Protein AF-0000000087587662 (afdb_homodimer)

Secondary structure (DSSP, 8-state):
-------------GGGS-----------------------------SS-EEEEEEESS-TTTHHHHHHHHHHHT-SEEEEEE--TT-TTHHHHHHTTT-TTGGGEEEEE----STTHHHHHHHHHHHHHGGG-SEEEE--TTEEEEE--TT-SSHHHHHHHHTTTT-SEEEEEEEEB--TT--S--SS-HHHH--EE-SS-EEEEEEEEEGGGEEEESSSS-EEE-TT--EE-SSSTTPBP--SSTTS-B-TT---SSEEEEE---SSHHHHHIIIIII--TT---SS--TT-----SS--TT------SEE--HHHHHHHHHSGGGGGGGG-----S-----------/--------------TT------------------------------SS-EEEEEEESS-TTTHHHHHHHHHHHT-SEEEEEE--TT-TTHHHHHHTTT-TTGGGEEEEE----STTHHHHHHHHHHHHHGGG-SEEEE--TTEEEEE--TT-SSHHHHHHHHTTTT-SEEEEEEEEB--TT--S--SS-HHHH--EE-SS-EEEEEEEEEGGGEEEESSSS-EEE-TT--EE-SSSTTPBP--SSTTS-B-TT---SSEEEEE---SSHHHHHIIIIII--TT---SS--TT-----SS--TT------SEE--HHHHHHHHHSGGGGGGGG-----S-----------

Structure (mmCIF, N/CA/C/O backbone):
data_AF-0000000087587662-model_v1
#
loop_
_entity.id
_entity.type
_entity.pdbx_description
1 polymer 'Glycosyltransferase family 92 protein'
#
loop_
_atom_site.group_PDB
_atom_site.id
_atom_site.type_symbol
_atom_site.label_atom_id
_atom_site.label_alt_id
_atom_site.label_comp_id
_atom_site.label_asym_id
_atom_site.label_entity_id
_atom_site.label_seq_id
_atom_site.pdbx_PDB_ins_code
_atom_site.Cartn_x
_atom_site.Cartn_y
_atom_site.Cartn_z
_atom_site.occupancy
_atom_site.B_iso_or_equiv
_atom_site.auth_seq_id
_atom_site.auth_comp_id
_atom_site.auth_asym_id
_atom_site.auth_atom_id
_atom_site.pdbx_PDB_model_num
ATOM 1 N N . MET A 1 1 ? 67.25 -10.852 11.391 1 21.59 1 MET A N 1
ATOM 2 C CA . MET A 1 1 ? 67.75 -9.516 11.086 1 21.59 1 MET A CA 1
ATOM 3 C C . MET A 1 1 ? 67.312 -9.07 9.695 1 21.59 1 MET A C 1
ATOM 5 O O . MET A 1 1 ? 67.938 -8.195 9.094 1 21.59 1 MET A O 1
ATOM 9 N N . THR A 1 2 ? 66.25 -9.805 9.062 1 22.53 2 THR A N 1
ATOM 10 C CA . THR A 1 2 ? 65.875 -9.875 7.656 1 22.53 2 THR A CA 1
ATOM 11 C C . THR A 1 2 ? 65.312 -8.547 7.184 1 22.53 2 THR A C 1
ATOM 13 O O . THR A 1 2 ? 64.375 -8.016 7.789 1 22.53 2 THR A O 1
ATOM 16 N N . THR A 1 3 ? 66 -7.754 6.371 1 22.14 3 THR A N 1
ATOM 17 C CA . THR A 1 3 ? 66.125 -6.379 5.898 1 22.14 3 THR A CA 1
ATOM 18 C C . THR A 1 3 ? 65 -6.062 4.898 1 22.14 3 THR A C 1
ATOM 20 O O . THR A 1 3 ? 65.062 -6.48 3.742 1 22.14 3 THR A O 1
ATOM 23 N N . TRP A 1 4 ? 63.656 -6.285 5.188 1 23.8 4 TRP A N 1
ATOM 24 C CA . TRP A 1 4 ? 62.562 -6.242 4.238 1 23.8 4 TRP A CA 1
ATOM 25 C C . TRP A 1 4 ? 62.406 -4.848 3.639 1 23.8 4 TRP A C 1
ATOM 27 O O . TRP A 1 4 ? 62.25 -3.863 4.367 1 23.8 4 TRP A O 1
ATOM 37 N N . THR A 1 5 ? 62.938 -4.594 2.408 1 21.62 5 THR A N 1
ATOM 38 C CA . THR A 1 5 ? 63.25 -3.445 1.558 1 21.62 5 THR A CA 1
ATOM 39 C C . THR A 1 5 ? 61.938 -2.768 1.11 1 21.62 5 THR A C 1
ATOM 41 O O . THR A 1 5 ? 61.062 -3.418 0.554 1 21.62 5 THR A O 1
ATOM 44 N N . SER A 1 6 ? 61.438 -1.611 1.71 1 21.14 6 SER A N 1
ATOM 45 C CA . SER A 1 6 ? 60.281 -0.729 1.766 1 21.14 6 SER A CA 1
ATOM 46 C C . SER A 1 6 ? 60.156 0.088 0.485 1 21.14 6 SER A C 1
ATOM 48 O O . SER A 1 6 ? 60.562 1.248 0.437 1 21.14 6 SER A O 1
ATOM 50 N N . ASN A 1 7 ? 60.188 -0.541 -0.81 1 20.31 7 ASN A N 1
ATOM 51 C CA . ASN A 1 7 ? 60.344 0.239 -2.029 1 20.31 7 ASN A CA 1
ATOM 52 C C . ASN A 1 7 ? 59.156 1.132 -2.307 1 20.31 7 ASN A C 1
ATOM 54 O O . ASN A 1 7 ? 58.031 0.637 -2.498 1 20.31 7 ASN A O 1
ATOM 58 N N . THR A 1 8 ? 59.094 2.441 -1.949 1 21.8 8 THR A N 1
ATOM 59 C CA . THR A 1 8 ? 58.156 3.547 -1.865 1 21.8 8 THR A CA 1
ATOM 60 C C . THR A 1 8 ? 57.812 4.074 -3.256 1 21.8 8 THR A C 1
ATOM 62 O O . THR A 1 8 ? 58.594 4.824 -3.85 1 21.8 8 THR A O 1
ATOM 65 N N . GLN A 1 9 ? 57.406 3.148 -4.25 1 19.86 9 GLN A N 1
ATOM 66 C CA . GLN A 1 9 ? 57.375 3.609 -5.637 1 19.86 9 GLN A CA 1
ATOM 67 C C . GLN A 1 9 ? 56.375 4.766 -5.797 1 19.86 9 GLN A C 1
ATOM 69 O O . GLN A 1 9 ? 55.344 4.812 -5.125 1 19.86 9 GLN A O 1
ATOM 74 N N . GLN A 1 10 ? 56.781 5.891 -6.547 1 21.08 10 GLN A N 1
ATOM 75 C CA . GLN A 1 10 ? 56.438 7.273 -6.871 1 21.08 10 GLN A CA 1
ATOM 76 C C . GLN A 1 10 ? 55.156 7.355 -7.684 1 21.08 10 GLN A C 1
ATOM 78 O O . GLN A 1 10 ? 55 6.645 -8.672 1 21.08 10 GLN A O 1
ATOM 83 N N . PRO A 1 11 ? 54 7.934 -7.172 1 21.11 11 PRO A N 1
ATOM 84 C CA . PRO A 1 11 ? 52.594 7.957 -7.617 1 21.11 11 PRO A CA 1
ATOM 85 C C . PRO A 1 11 ? 52.375 8.852 -8.836 1 21.11 11 PRO A C 1
ATOM 87 O O . PRO A 1 11 ? 52.594 10.07 -8.75 1 21.11 11 PRO A O 1
ATOM 90 N N . THR A 1 12 ? 52.844 8.422 -10.062 1 18.77 12 THR A N 1
ATOM 91 C CA . THR A 1 12 ? 52.875 9.328 -11.203 1 18.77 12 THR A CA 1
ATOM 92 C C . THR A 1 12 ? 51.5 9.898 -11.492 1 18.77 12 THR A C 1
ATOM 94 O O . THR A 1 12 ? 50.5 9.273 -11.18 1 18.77 12 THR A O 1
ATOM 97 N N . GLU A 1 13 ? 51.406 11.211 -11.977 1 19.8 13 GLU A N 1
ATOM 98 C CA . GLU A 1 13 ? 50.594 12.414 -12.18 1 19.8 13 GLU A CA 1
ATOM 99 C C . GLU A 1 13 ? 49.594 12.219 -13.305 1 19.8 13 GLU A C 1
ATOM 101 O O . GLU A 1 13 ? 48.812 13.133 -13.633 1 19.8 13 GLU A O 1
ATOM 106 N N . ALA A 1 14 ? 49.719 11.094 -14.117 1 18.23 14 ALA A N 1
ATOM 107 C CA . ALA A 1 14 ? 49.375 11.32 -15.523 1 18.23 14 ALA A CA 1
ATOM 108 C C . ALA A 1 14 ? 47.906 11.648 -15.695 1 18.23 14 ALA A C 1
ATOM 110 O O . ALA A 1 14 ? 47.531 12.523 -16.484 1 18.23 14 ALA A O 1
ATOM 111 N N . ALA A 1 15 ? 46.938 10.828 -15.25 1 18.95 15 ALA A N 1
ATOM 112 C CA . ALA A 1 15 ? 45.969 10.367 -16.234 1 18.95 15 ALA A CA 1
ATOM 113 C C . ALA A 1 15 ? 44.844 11.367 -16.391 1 18.95 15 ALA A C 1
ATOM 115 O O . ALA A 1 15 ? 43.656 10.977 -16.484 1 18.95 15 ALA A O 1
ATOM 116 N N . GLN A 1 16 ? 45 12.609 -15.953 1 17.94 16 GLN A N 1
ATOM 117 C CA . GLN A 1 16 ? 43.719 13.258 -15.656 1 17.94 16 GLN A CA 1
ATOM 118 C C . GLN A 1 16 ? 42.938 13.539 -16.938 1 17.94 16 GLN A C 1
ATOM 120 O O . GLN A 1 16 ? 41.719 13.781 -16.891 1 17.94 16 GLN A O 1
ATOM 125 N N . ASN A 1 17 ? 43.656 13.758 -18.062 1 17.75 17 ASN A N 1
ATOM 126 C CA . ASN A 1 17 ? 43.156 14.883 -18.859 1 17.75 17 ASN A CA 1
ATOM 127 C C . ASN A 1 17 ? 41.844 14.547 -19.562 1 17.75 17 ASN A C 1
ATOM 129 O O . ASN A 1 17 ? 40.906 15.336 -19.531 1 17.75 17 ASN A O 1
ATOM 133 N N . SER A 1 18 ? 41.844 13.734 -20.672 1 18.28 18 SER A N 1
ATOM 134 C CA . SER A 1 18 ? 41.438 14.133 -22 1 18.28 18 SER A CA 1
ATOM 135 C C . SER A 1 18 ? 39.938 13.906 -22.188 1 18.28 18 SER A C 1
ATOM 137 O O . SER A 1 18 ? 39.375 14.211 -23.25 1 18.28 18 SER A O 1
ATOM 139 N N . ILE A 1 19 ? 39.156 13.195 -21.359 1 17.91 19 ILE A N 1
ATOM 140 C CA . ILE A 1 19 ? 38.156 12.398 -22.062 1 17.91 19 ILE A CA 1
ATOM 141 C C . ILE A 1 19 ? 37 13.289 -22.469 1 17.91 19 ILE A C 1
ATOM 143 O O . ILE A 1 19 ? 35.844 13.031 -22.094 1 17.91 19 ILE A O 1
ATOM 147 N N . ALA A 1 20 ? 37.125 14.711 -22.625 1 19.7 20 ALA A N 1
ATOM 148 C CA . ALA A 1 20 ? 35.906 15.484 -22.828 1 19.7 20 ALA A CA 1
ATOM 149 C C . ALA A 1 20 ? 35.281 15.172 -24.188 1 19.7 20 ALA A C 1
ATOM 151 O O . ALA A 1 20 ? 34.844 16.078 -24.891 1 19.7 20 ALA A O 1
ATOM 152 N N . ALA A 1 21 ? 35.75 14.125 -24.953 1 17.97 21 ALA A N 1
ATOM 153 C CA . ALA A 1 21 ? 35.406 14.188 -26.375 1 17.97 21 ALA A CA 1
ATOM 154 C C . ALA A 1 21 ? 33.906 14.359 -26.578 1 17.97 21 ALA A C 1
ATOM 156 O O . ALA A 1 21 ? 33.125 14.031 -25.688 1 17.97 21 ALA A O 1
ATOM 157 N N . THR A 1 22 ? 33.406 14.547 -27.922 1 19.77 22 THR A N 1
ATOM 158 C CA . THR A 1 22 ? 32.5 15.133 -28.906 1 19.77 22 THR A CA 1
ATOM 159 C C . THR A 1 22 ? 31.188 14.352 -28.969 1 19.77 22 THR A C 1
ATOM 161 O O . THR A 1 22 ? 30.344 14.633 -29.812 1 19.77 22 THR A O 1
ATOM 164 N N . ILE A 1 23 ? 30.797 13.531 -28 1 18.62 23 ILE A N 1
ATOM 165 C CA . ILE A 1 23 ? 29.828 12.562 -28.516 1 18.62 23 ILE A CA 1
ATOM 166 C C . ILE A 1 23 ? 28.578 13.297 -29 1 18.62 23 ILE A C 1
ATOM 168 O O . ILE A 1 23 ? 27.812 13.844 -28.203 1 18.62 23 ILE A O 1
ATOM 172 N N . ARG A 1 24 ? 28.688 14.102 -30.125 1 20.11 24 ARG A N 1
ATOM 173 C CA . ARG A 1 24 ? 27.578 14.727 -30.828 1 20.11 24 ARG A CA 1
ATOM 174 C C . ARG A 1 24 ? 26.516 13.695 -31.219 1 20.11 24 ARG A C 1
ATOM 176 O O . ARG A 1 24 ? 26.625 13.062 -32.25 1 20.11 24 ARG A O 1
ATOM 183 N N . GLY A 1 25 ? 26.266 12.664 -30.469 1 19.34 25 GLY A N 1
ATOM 184 C CA . GLY A 1 25 ? 25.469 11.625 -31.094 1 19.34 25 GLY A CA 1
ATOM 185 C C . GLY A 1 25 ? 24.156 12.141 -31.656 1 19.34 25 GLY A C 1
ATOM 186 O O . GLY A 1 25 ? 23.578 13.102 -31.125 1 19.34 25 GLY A O 1
ATOM 187 N N . GLY A 1 26 ? 23.984 12.109 -33 1 21.14 26 GLY A N 1
ATOM 188 C CA . GLY A 1 26 ? 22.875 12.359 -33.906 1 21.14 26 GLY A CA 1
ATOM 189 C C . GLY A 1 26 ? 21.547 11.852 -33.375 1 21.14 26 GLY A C 1
ATOM 190 O O . GLY A 1 26 ? 21.469 10.75 -32.844 1 21.14 26 GLY A O 1
ATOM 191 N N . ARG A 1 27 ? 20.688 12.742 -32.875 1 22.56 27 ARG A N 1
ATOM 192 C CA . ARG A 1 27 ? 19.312 12.562 -32.406 1 22.56 27 ARG A CA 1
ATOM 193 C C . ARG A 1 27 ? 18.484 11.789 -33.438 1 22.56 27 ARG A C 1
ATOM 195 O O . ARG A 1 27 ? 17.969 12.367 -34.406 1 22.56 27 ARG A O 1
ATOM 202 N N . ASP A 1 28 ? 19.062 10.703 -34 1 19.92 28 ASP A N 1
ATOM 203 C CA . ASP A 1 28 ? 18.125 10.102 -34.938 1 19.92 28 ASP A CA 1
ATOM 204 C C . ASP A 1 28 ? 16.734 9.969 -34.312 1 19.92 28 ASP A C 1
ATOM 206 O O . ASP A 1 28 ? 16.609 9.602 -33.156 1 19.92 28 ASP A O 1
ATOM 210 N N . ALA A 1 29 ? 15.797 10.727 -34.875 1 22.33 29 ALA A N 1
ATOM 211 C CA . ALA A 1 29 ? 14.344 10.727 -34.688 1 22.33 29 ALA A CA 1
ATOM 212 C C . ALA A 1 29 ? 13.805 9.305 -34.594 1 22.33 29 ALA A C 1
ATOM 214 O O . ALA A 1 29 ? 13.766 8.57 -35.594 1 22.33 29 ALA A O 1
ATOM 215 N N . HIS A 1 30 ? 14.234 8.578 -33.531 1 21 30 HIS A N 1
ATOM 216 C CA . HIS A 1 30 ? 13.633 7.254 -33.438 1 21 30 HIS A CA 1
ATOM 217 C C . HIS A 1 30 ? 12.125 7.312 -33.656 1 21 30 HIS A C 1
ATOM 219 O O . HIS A 1 30 ? 11.43 8.102 -33 1 21 30 HIS A O 1
ATOM 225 N N . GLN A 1 31 ? 11.773 7.121 -34.875 1 22.66 31 GLN A N 1
ATOM 226 C CA . GLN A 1 31 ? 10.391 6.875 -35.281 1 22.66 31 GLN A CA 1
ATOM 227 C C . GLN A 1 31 ? 9.672 6.023 -34.219 1 22.66 31 GLN A C 1
ATOM 229 O O . GLN A 1 31 ? 10.086 4.902 -33.938 1 22.66 31 GLN A O 1
ATOM 234 N N . ARG A 1 32 ? 9.133 6.738 -33.25 1 24.58 32 ARG A N 1
ATOM 235 C CA . ARG A 1 32 ? 8.219 6.098 -32.312 1 24.58 32 ARG A CA 1
ATOM 236 C C . ARG A 1 32 ? 7.301 5.109 -33.031 1 24.58 32 ARG A C 1
ATOM 238 O O . ARG A 1 32 ? 6.445 5.508 -33.812 1 24.58 32 ARG A O 1
ATOM 245 N N . HIS A 1 33 ? 7.906 3.986 -33.469 1 22.7 33 HIS A N 1
ATOM 246 C CA . HIS A 1 33 ? 6.938 2.98 -33.906 1 22.7 33 HIS A CA 1
ATOM 247 C C . HIS A 1 33 ? 5.797 2.861 -32.875 1 22.7 33 HIS A C 1
ATOM 249 O O . HIS A 1 33 ? 6.035 2.67 -31.688 1 22.7 33 HIS A O 1
ATOM 255 N N . GLN A 1 34 ? 4.805 3.674 -33.125 1 26 34 GLN A N 1
ATOM 256 C CA . GLN A 1 34 ? 3.551 3.498 -32.406 1 26 34 GLN A CA 1
ATOM 257 C C . GLN A 1 34 ? 3.17 2.023 -32.312 1 26 34 GLN A C 1
ATOM 259 O O . GLN A 1 34 ? 3.027 1.347 -33.312 1 26 34 GLN A O 1
ATOM 264 N N . PRO A 1 35 ? 3.715 1.376 -31.297 1 26.75 35 PRO A N 1
ATOM 265 C CA . PRO A 1 35 ? 3.213 0.002 -31.375 1 26.75 35 PRO A CA 1
ATOM 266 C C . PRO A 1 35 ? 1.717 -0.065 -31.672 1 26.75 35 PRO A C 1
ATOM 268 O O . PRO A 1 35 ? 0.973 0.858 -31.344 1 26.75 35 PRO A O 1
ATOM 271 N N . SER A 1 36 ? 1.375 -0.616 -32.812 1 27.59 36 SER A N 1
ATOM 272 C CA . SER A 1 36 ? 0.017 -0.974 -33.219 1 27.59 36 SER A CA 1
ATOM 273 C C . SER A 1 36 ? -0.799 -1.451 -32.031 1 27.59 36 SER A C 1
ATOM 275 O O . SER A 1 36 ? -0.272 -2.121 -31.141 1 27.59 36 SER A O 1
ATOM 277 N N . SER A 1 37 ? -1.755 -0.64 -31.641 1 29.27 37 SER A N 1
ATOM 278 C CA . SER A 1 37 ? -2.809 -1.096 -30.75 1 29.27 37 SER A CA 1
ATOM 279 C C . SER A 1 37 ? -3.148 -2.562 -31 1 29.27 37 SER A C 1
ATOM 281 O O . SER A 1 37 ? -3.822 -2.895 -31.969 1 29.27 37 SER A O 1
ATOM 283 N N . ALA A 1 38 ? -2.227 -3.463 -30.891 1 30.72 38 ALA A N 1
ATOM 284 C CA . ALA A 1 38 ? -2.625 -4.863 -31.031 1 30.72 38 ALA A CA 1
ATOM 285 C C . ALA A 1 38 ? -3.969 -5.117 -30.344 1 30.72 38 ALA A C 1
ATOM 287 O O . ALA A 1 38 ? -4.129 -4.844 -29.156 1 30.72 38 ALA A O 1
ATOM 288 N N . SER A 1 39 ? -5.047 -4.883 -31.031 1 31.66 39 SER A N 1
ATOM 289 C CA . SER A 1 39 ? -6.359 -5.383 -30.641 1 31.66 39 SER A CA 1
ATOM 290 C C . SER A 1 39 ? -6.234 -6.602 -29.734 1 31.66 39 SER A C 1
ATOM 292 O O . SER A 1 39 ? -5.406 -7.48 -29.969 1 31.66 39 SER A O 1
ATOM 294 N N . LEU A 1 40 ? -6.285 -6.496 -28.406 1 38.62 40 LEU A N 1
ATOM 295 C CA . LEU A 1 40 ? -6.52 -7.645 -27.547 1 38.62 40 LEU A CA 1
ATOM 296 C C . LEU A 1 40 ? -7.262 -8.75 -28.297 1 38.62 40 LEU A C 1
ATOM 298 O O . LEU A 1 40 ? -8.422 -8.578 -28.656 1 38.62 40 LEU A O 1
ATOM 302 N N . GLY A 1 41 ? -6.723 -9.312 -29.328 1 37.53 41 GLY A N 1
ATOM 303 C CA . GLY A 1 41 ? -7.188 -10.414 -30.156 1 37.53 41 GLY A CA 1
ATOM 304 C C . GLY A 1 41 ? -8.125 -11.359 -29.438 1 37.53 41 GLY A C 1
ATOM 305 O O . GLY A 1 41 ? -8.148 -11.375 -28.203 1 37.53 41 GLY A O 1
ATOM 306 N N . SER A 1 42 ? -9.289 -11.594 -29.875 1 44.31 42 SER A N 1
ATOM 307 C CA . SER A 1 42 ? -10.148 -12.734 -29.594 1 44.31 42 SER A CA 1
ATOM 308 C C . SER A 1 42 ? -9.328 -13.961 -29.203 1 44.31 42 SER A C 1
ATOM 310 O O . SER A 1 42 ? -8.648 -14.555 -30.047 1 44.31 42 SER A O 1
ATOM 312 N N . GLY A 1 43 ? -8.5 -13.812 -28.109 1 52.94 43 GLY A N 1
ATOM 313 C CA . GLY A 1 43 ? -7.633 -14.914 -27.719 1 52.94 43 GLY A CA 1
ATOM 314 C C . GLY A 1 43 ? -8.219 -16.281 -28.031 1 52.94 43 GLY A C 1
ATOM 315 O O . GLY A 1 43 ? -9.438 -16.406 -28.188 1 52.94 43 GLY A O 1
ATOM 316 N N . LYS A 1 44 ? -7.434 -17.125 -28.625 1 66.94 44 LYS A N 1
ATOM 317 C CA . LYS A 1 44 ? -7.684 -18.547 -28.922 1 66.94 44 LYS A CA 1
ATOM 318 C C . LYS A 1 44 ? -8.383 -19.219 -27.75 1 66.94 44 LYS A C 1
ATOM 320 O O . LYS A 1 44 ? -8.023 -19 -26.578 1 66.94 44 LYS A O 1
ATOM 325 N N . GLU A 1 45 ? -9.625 -19.594 -27.953 1 80.19 45 GLU A N 1
ATOM 326 C CA . GLU A 1 45 ? -10.305 -20.453 -26.984 1 80.19 45 GLU A CA 1
ATOM 327 C C . GLU A 1 45 ? -9.727 -21.859 -27 1 80.19 45 GLU A C 1
ATOM 329 O O . GLU A 1 45 ? -9.469 -22.422 -28.078 1 80.19 45 GLU A O 1
ATOM 334 N N . TYR A 1 46 ? -9.281 -22.297 -25.891 1 88 46 TYR A N 1
ATOM 335 C CA . TYR A 1 46 ? -8.758 -23.656 -25.734 1 88 46 TYR A CA 1
ATOM 336 C C . TYR A 1 46 ? -9.82 -24.578 -25.156 1 88 46 TYR A C 1
ATOM 338 O O . TYR A 1 46 ? -10.703 -24.156 -24.422 1 88 46 TYR A O 1
ATOM 346 N N . PRO A 1 47 ? -9.75 -25.812 -25.469 1 92.06 47 PRO A N 1
ATOM 347 C CA . PRO A 1 47 ? -10.766 -26.781 -25.047 1 92.06 47 PRO A CA 1
ATOM 348 C C . PRO A 1 47 ? -10.5 -27.312 -23.641 1 92.06 47 PRO A C 1
ATOM 350 O O . PRO A 1 47 ? -10.773 -28.484 -23.359 1 92.06 47 PRO A O 1
ATOM 353 N N . PHE A 1 48 ? -9.742 -26.641 -22.875 1 96.88 48 PHE A N 1
ATOM 354 C CA . PHE A 1 48 ? -9.492 -27.016 -21.484 1 96.88 48 PHE A CA 1
ATOM 355 C C . PHE A 1 48 ? -9.445 -25.797 -20.578 1 96.88 48 PHE A C 1
ATOM 357 O O . PHE A 1 48 ? -9.18 -24.688 -21.047 1 96.88 48 PHE A O 1
ATOM 364 N N . GLU A 1 49 ? -9.773 -26.031 -19.281 1 97.81 49 GLU A N 1
ATOM 365 C CA . GLU A 1 49 ? -9.758 -25 -18.266 1 97.81 49 GLU A CA 1
ATOM 366 C C . GLU A 1 49 ? -8.5 -25.094 -17.391 1 97.81 49 GLU A C 1
ATOM 368 O O . GLU A 1 49 ? -8.094 -26.188 -17 1 97.81 49 GLU A O 1
ATOM 373 N N . VAL A 1 50 ? -7.867 -23.969 -17.188 1 98.75 50 VAL A N 1
ATOM 374 C CA . VAL A 1 50 ? -6.691 -23.906 -16.328 1 98.75 50 VAL A CA 1
ATOM 375 C C . VAL A 1 50 ? -6.945 -22.906 -15.188 1 98.75 50 VAL A C 1
ATOM 377 O O . VAL A 1 50 ? -7.422 -21.797 -15.414 1 98.75 50 VAL A O 1
ATOM 380 N N . ALA A 1 51 ? -6.641 -23.328 -13.898 1 98.88 51 ALA A N 1
ATOM 381 C CA . ALA A 1 51 ? -6.871 -22.484 -12.727 1 98.88 51 ALA A CA 1
ATOM 382 C C . ALA A 1 51 ? -5.652 -22.5 -11.805 1 98.88 51 ALA A C 1
ATOM 384 O O . ALA A 1 51 ? -4.734 -23.297 -11.977 1 98.88 51 ALA A O 1
ATOM 385 N N . ILE A 1 52 ? -5.617 -21.516 -10.906 1 98.94 52 ILE A N 1
ATOM 386 C CA . ILE A 1 52 ? -4.594 -21.453 -9.867 1 98.94 52 ILE A CA 1
ATOM 387 C C . ILE A 1 52 ? -5.219 -21.75 -8.508 1 98.94 52 ILE A C 1
ATOM 389 O O . ILE A 1 52 ? -6.312 -21.281 -8.203 1 98.94 52 ILE A O 1
ATOM 393 N N . CYS A 1 53 ? -4.586 -22.594 -7.711 1 98.81 53 CYS A N 1
ATOM 394 C CA . CYS A 1 53 ? -4.844 -22.688 -6.281 1 98.81 53 CYS A CA 1
ATOM 395 C C . CYS A 1 53 ? -3.799 -21.922 -5.48 1 98.81 53 CYS A C 1
ATOM 397 O O . CYS A 1 53 ? -2.598 -22.156 -5.633 1 98.81 53 CYS A O 1
ATOM 399 N N . VAL A 1 54 ? -4.301 -21.016 -4.68 1 98.25 54 VAL A N 1
ATOM 400 C CA . VAL A 1 54 ? -3.35 -20.188 -3.949 1 98.25 54 VAL A CA 1
ATOM 401 C C . VAL A 1 54 ? -3.814 -20.016 -2.504 1 98.25 54 VAL A C 1
ATOM 403 O O . VAL A 1 54 ? -5.012 -19.844 -2.246 1 98.25 54 VAL A O 1
ATOM 406 N N . LEU A 1 55 ? -2.863 -20.203 -1.612 1 96.19 55 LEU A N 1
ATOM 407 C CA . LEU A 1 55 ? -3.061 -19.875 -0.204 1 96.19 55 LEU A CA 1
ATOM 408 C C . LEU A 1 55 ? -2.551 -18.469 0.106 1 96.19 55 LEU A C 1
ATOM 410 O O . LEU A 1 55 ? -1.434 -18.109 -0.272 1 96.19 55 LEU A O 1
ATOM 414 N N . MET A 1 56 ? -3.482 -17.672 0.719 1 92 56 MET A N 1
ATOM 415 C CA . MET A 1 56 ? -2.973 -16.328 0.985 1 92 56 MET A CA 1
ATOM 416 C C . MET A 1 56 ? -3.434 -15.828 2.35 1 92 56 MET A C 1
ATOM 418 O O . MET A 1 56 ? -4.477 -16.25 2.852 1 92 56 MET A O 1
ATOM 422 N N . LYS A 1 57 ? -2.574 -15.031 2.879 1 86.88 57 LYS A N 1
ATOM 423 C CA . LYS A 1 57 ? -2.791 -14.266 4.102 1 86.88 57 LYS A CA 1
ATOM 424 C C . LYS A 1 57 ? -2.094 -12.906 4.027 1 86.88 57 LYS A C 1
ATOM 426 O O . LYS A 1 57 ? -0.973 -12.805 3.523 1 86.88 57 LYS A O 1
ATOM 431 N N . ASP A 1 58 ? -2.771 -11.773 4.414 1 81.06 58 ASP A N 1
ATOM 432 C CA . ASP A 1 58 ? -2.174 -10.445 4.48 1 81.06 58 ASP A CA 1
ATOM 433 C C . ASP A 1 58 ? -1.623 -10.016 3.121 1 81.06 58 ASP A C 1
ATOM 435 O O . ASP A 1 58 ? -0.486 -9.555 3.025 1 81.06 58 ASP A O 1
ATOM 439 N N . ALA A 1 59 ? -2.377 -10.266 2.051 1 85.12 59 ALA A N 1
ATOM 440 C CA . ALA A 1 59 ? -1.867 -10.023 0.703 1 85.12 59 ALA A CA 1
ATOM 441 C C . ALA A 1 59 ? -2.545 -8.812 0.065 1 85.12 59 ALA A C 1
ATOM 443 O O . ALA A 1 59 ? -2.408 -8.586 -1.139 1 85.12 59 ALA A O 1
ATOM 444 N N . GLU A 1 60 ? -3.15 -7.977 0.864 1 87 60 GLU A N 1
ATOM 445 C CA . GLU A 1 60 ? -3.982 -6.902 0.334 1 87 60 GLU A CA 1
ATOM 446 C C . GLU A 1 60 ? -3.15 -5.898 -0.459 1 87 60 GLU A C 1
ATOM 448 O O . GLU A 1 60 ? -3.662 -5.238 -1.365 1 87 60 GLU A O 1
ATOM 453 N N . ASN A 1 61 ? -1.851 -5.91 -0.269 1 89.19 61 ASN A N 1
ATOM 454 C CA . ASN A 1 61 ? -0.976 -4.973 -0.962 1 89.19 61 ASN A CA 1
ATOM 455 C C . ASN A 1 61 ? -0.776 -5.363 -2.424 1 89.19 61 ASN A C 1
ATOM 457 O O . ASN A 1 61 ? -0.444 -4.52 -3.258 1 89.19 61 ASN A O 1
ATOM 461 N N . TYR A 1 62 ? -1.086 -6.746 -2.701 1 91 62 TYR A N 1
ATOM 462 C CA . TYR A 1 62 ? -0.546 -7.207 -3.977 1 91 62 TYR A CA 1
ATOM 463 C C . TYR A 1 62 ? -1.562 -8.062 -4.723 1 91 62 TYR A C 1
ATOM 465 O O . TYR A 1 62 ? -1.433 -8.281 -5.93 1 91 62 TYR A O 1
ATOM 473 N N . PHE A 1 63 ? -2.607 -8.57 -4.102 1 95 63 PHE A N 1
ATOM 474 C CA . PHE A 1 63 ? -3.297 -9.727 -4.652 1 95 63 PHE A CA 1
ATOM 475 C C . PHE A 1 63 ? -4.148 -9.336 -5.855 1 95 63 PHE A C 1
ATOM 477 O O . PHE A 1 63 ? -4.32 -10.117 -6.785 1 95 63 PHE A O 1
ATOM 484 N N . GLU A 1 64 ? -4.629 -8.078 -5.902 1 96.81 64 GLU A N 1
ATOM 485 C CA . GLU A 1 64 ? -5.402 -7.699 -7.078 1 96.81 64 GLU A CA 1
ATOM 486 C C . GLU A 1 64 ? -4.512 -7.59 -8.312 1 96.81 64 GLU A C 1
ATOM 488 O O . GLU A 1 64 ? -4.895 -8.023 -9.406 1 96.81 64 GLU A O 1
ATOM 493 N N . GLU A 1 65 ? -3.305 -6.957 -8.109 1 97.88 65 GLU A N 1
ATOM 494 C CA . GLU A 1 65 ? -2.322 -6.957 -9.188 1 97.88 65 GLU A CA 1
ATOM 495 C C . GLU A 1 65 ? -2.02 -8.375 -9.656 1 97.88 65 GLU A C 1
ATOM 497 O O . GLU A 1 65 ? -2.012 -8.648 -10.859 1 97.88 65 GLU A O 1
ATOM 502 N N . TRP A 1 66 ? -1.843 -9.219 -8.711 1 98.56 66 TRP A N 1
ATOM 503 C CA . TRP A 1 66 ? -1.494 -10.609 -8.969 1 98.56 66 TRP A CA 1
ATOM 504 C C . TRP A 1 66 ? -2.611 -11.32 -9.727 1 98.56 66 TRP A C 1
ATOM 506 O O . TRP A 1 66 ? -2.354 -12.039 -10.695 1 98.56 66 TRP A O 1
ATOM 516 N N . LEU A 1 67 ? -3.848 -11.094 -9.344 1 98.56 67 LEU A N 1
ATOM 517 C CA . LEU A 1 67 ? -5.004 -11.688 -10 1 98.56 67 LEU A CA 1
ATOM 518 C C . LEU A 1 67 ? -5.125 -11.211 -11.438 1 98.56 67 LEU A C 1
ATOM 520 O O . LEU A 1 67 ? -5.254 -12.023 -12.359 1 98.56 67 LEU A O 1
ATOM 524 N N . GLU A 1 68 ? -5.059 -9.938 -11.594 1 98.44 68 GLU A N 1
ATOM 525 C CA . GLU A 1 68 ? -5.227 -9.391 -12.93 1 98.44 68 GLU A CA 1
ATOM 526 C C . GLU A 1 68 ? -4.094 -9.828 -13.852 1 98.44 68 GLU A C 1
ATOM 528 O O . GLU A 1 68 ? -4.312 -10.086 -15.039 1 98.44 68 GLU A O 1
ATOM 533 N N . TYR A 1 69 ? -2.926 -9.906 -13.312 1 98.62 69 TYR A N 1
ATOM 534 C CA . TYR A 1 69 ? -1.767 -10.398 -14.047 1 98.62 69 TYR A CA 1
ATOM 535 C C . TYR A 1 69 ? -2.016 -11.805 -14.586 1 98.62 69 TYR A C 1
ATOM 537 O O . TYR A 1 69 ? -1.835 -12.062 -15.781 1 98.62 69 TYR A O 1
ATOM 545 N N . HIS A 1 70 ? -2.477 -12.641 -13.742 1 98.81 70 HIS A N 1
ATOM 546 C CA . HIS A 1 70 ? -2.594 -14.047 -14.125 1 98.81 70 HIS A CA 1
ATOM 547 C C . HIS A 1 70 ? -3.848 -14.289 -14.961 1 98.81 70 HIS A C 1
ATOM 549 O O . HIS A 1 70 ? -3.861 -15.164 -15.828 1 98.81 70 HIS A O 1
ATOM 555 N N . PHE A 1 71 ? -4.891 -13.523 -14.711 1 98.56 71 PHE A N 1
ATOM 556 C CA . PHE A 1 71 ? -6.02 -13.609 -15.625 1 98.56 71 PHE A CA 1
ATOM 557 C C . PHE A 1 71 ? -5.629 -13.141 -17.016 1 98.56 71 PHE A C 1
ATOM 559 O O . PHE A 1 71 ? -6.02 -13.75 -18.016 1 98.56 71 PHE A O 1
ATOM 566 N N . ALA A 1 72 ? -4.816 -12.117 -17.078 1 98.06 72 ALA A N 1
ATOM 567 C CA . ALA A 1 72 ? -4.336 -11.633 -18.359 1 98.06 72 ALA A CA 1
ATOM 568 C C . ALA A 1 72 ? -3.438 -12.672 -19.031 1 98.06 72 ALA A C 1
ATOM 570 O O . ALA A 1 72 ? -3.312 -12.688 -20.266 1 98.06 72 ALA A O 1
ATOM 571 N N . MET A 1 73 ? -2.844 -13.469 -18.234 1 97.69 73 MET A N 1
ATOM 572 C CA . MET A 1 73 ? -1.945 -14.508 -18.734 1 97.69 73 MET A CA 1
ATOM 573 C C . MET A 1 73 ? -2.732 -15.664 -19.344 1 97.69 73 MET A C 1
ATOM 575 O O . MET A 1 73 ? -2.17 -16.484 -20.078 1 97.69 73 MET A O 1
ATOM 579 N N . GLY A 1 74 ? -4 -15.828 -19 1 97.44 74 GLY A N 1
ATOM 580 C CA . GLY A 1 74 ? -4.824 -16.828 -19.656 1 97.44 74 GLY A CA 1
ATOM 581 C C . GLY A 1 74 ? -5.43 -17.828 -18.688 1 97.44 74 GLY A C 1
ATOM 582 O O . GLY A 1 74 ? -6.023 -18.828 -19.109 1 97.44 74 GLY A O 1
ATOM 583 N N . PHE A 1 75 ? -5.332 -17.562 -17.422 1 98.62 75 PHE A N 1
ATOM 584 C CA . PHE A 1 75 ? -5.996 -18.453 -16.469 1 98.62 75 PHE A CA 1
ATOM 585 C C . PHE A 1 75 ? -7.504 -18.219 -16.469 1 98.62 75 PHE A C 1
ATOM 587 O O . PHE A 1 75 ? -7.957 -17.078 -16.562 1 98.62 75 PHE A O 1
ATOM 594 N N . ASP A 1 76 ? -8.234 -19.297 -16.312 1 98.19 76 ASP A N 1
ATOM 595 C CA . ASP A 1 76 ? -9.695 -19.234 -16.375 1 98.19 76 ASP A CA 1
ATOM 596 C C . ASP A 1 76 ? -10.305 -18.953 -15.008 1 98.19 76 ASP A C 1
ATOM 598 O O . ASP A 1 76 ? -11.383 -18.375 -14.906 1 98.19 76 ASP A O 1
ATOM 602 N N . ALA A 1 77 ? -9.586 -19.406 -13.961 1 98.62 77 ALA A N 1
ATOM 603 C CA . ALA A 1 77 ? -10.07 -19.25 -12.594 1 98.62 77 ALA A CA 1
ATOM 604 C C . ALA A 1 77 ? -8.914 -19.219 -11.602 1 98.62 77 ALA A C 1
ATOM 606 O O . ALA A 1 77 ? -7.812 -19.688 -11.906 1 98.62 77 ALA A O 1
ATOM 607 N N . VAL A 1 78 ? -9.141 -18.531 -10.508 1 98.81 78 VAL A N 1
ATOM 608 C CA . VAL A 1 78 ? -8.242 -18.578 -9.352 1 98.81 78 VAL A CA 1
ATOM 609 C C . VAL A 1 78 ? -9.031 -18.938 -8.102 1 98.81 78 VAL A C 1
ATOM 611 O O . VAL A 1 78 ? -10.07 -18.328 -7.82 1 98.81 78 VAL A O 1
ATOM 614 N N . TYR A 1 79 ? -8.594 -19.938 -7.406 1 98.88 79 TYR A N 1
ATOM 615 C CA . TYR A 1 79 ? -9.188 -20.312 -6.129 1 98.88 79 TYR A CA 1
ATOM 616 C C . TYR A 1 79 ? -8.297 -19.891 -4.965 1 98.88 79 TYR A C 1
ATOM 618 O O . TYR A 1 79 ? -7.215 -20.438 -4.766 1 98.88 79 TYR A O 1
ATOM 626 N N . ILE A 1 80 ? -8.844 -18.906 -4.234 1 98.5 80 ILE A N 1
ATOM 627 C CA . ILE A 1 80 ? -8.086 -18.281 -3.168 1 98.5 80 ILE A CA 1
ATOM 628 C C . ILE A 1 80 ? -8.477 -18.875 -1.822 1 98.5 80 ILE A C 1
ATOM 630 O O . ILE A 1 80 ? -9.633 -18.766 -1.4 1 98.5 80 ILE A O 1
ATOM 634 N N . TYR A 1 81 ? -7.547 -19.516 -1.258 1 98 81 TYR A N 1
ATOM 635 C CA . TYR A 1 81 ? -7.715 -19.969 0.12 1 98 81 TYR A CA 1
ATOM 636 C C . TYR A 1 81 ? -7.227 -18.906 1.103 1 98 81 TYR A C 1
ATOM 638 O O . TYR A 1 81 ? -6.023 -18.766 1.325 1 98 81 TYR A O 1
ATOM 646 N N . ASP A 1 82 ? -8.203 -18.172 1.667 1 95.69 82 ASP A N 1
ATOM 647 C CA . ASP A 1 82 ? -7.926 -17.094 2.619 1 95.69 82 ASP A CA 1
ATOM 648 C C . ASP A 1 82 ? -7.641 -17.656 4.008 1 95.69 82 ASP A C 1
ATOM 650 O O . ASP A 1 82 ? -8.555 -18.125 4.695 1 95.69 82 ASP A O 1
ATOM 654 N N . ASN A 1 83 ? -6.457 -17.562 4.375 1 92.94 83 ASN A N 1
ATOM 655 C CA . ASN A 1 83 ? -6.016 -18.156 5.633 1 92.94 83 ASN A CA 1
ATOM 656 C C . ASN A 1 83 ? -6.027 -17.125 6.77 1 92.94 83 ASN A C 1
ATOM 658 O O . ASN A 1 83 ? -5.441 -17.359 7.824 1 92.94 83 ASN A O 1
ATOM 662 N N . SER A 1 84 ? -6.664 -15.984 6.562 1 85.5 84 SER A N 1
ATOM 663 C CA . SER A 1 84 ? -6.809 -15.008 7.641 1 85.5 84 SER A CA 1
ATOM 664 C C . SER A 1 84 ? -7.879 -15.445 8.633 1 85.5 84 SER A C 1
ATOM 666 O O . SER A 1 84 ? -8.945 -15.914 8.242 1 85.5 84 SER A O 1
ATOM 668 N N . PRO A 1 85 ? -7.578 -15.266 9.844 1 82.44 85 PRO A N 1
ATOM 669 C CA . PRO A 1 85 ? -8.57 -15.68 10.836 1 82.44 85 PRO A CA 1
ATOM 670 C C . PRO A 1 85 ? -9.898 -14.938 10.688 1 82.44 85 PRO A C 1
ATOM 672 O O . PRO A 1 85 ? -10.961 -15.523 10.93 1 82.44 85 PRO A O 1
ATOM 675 N N . SER A 1 86 ? -9.922 -13.719 10.219 1 81.94 86 SER A N 1
ATOM 676 C CA . SER A 1 86 ? -11.125 -12.891 10.164 1 81.94 86 SER A CA 1
ATOM 677 C C . SER A 1 86 ? -11.766 -12.945 8.781 1 81.94 86 SER A C 1
ATOM 679 O O . SER A 1 86 ? -12.703 -12.188 8.5 1 81.94 86 SER A O 1
ATOM 681 N N . PHE A 1 87 ? -11.336 -13.828 7.926 1 90.31 87 PHE A N 1
ATOM 682 C CA . PHE A 1 87 ? -11.836 -13.867 6.555 1 90.31 87 PHE A CA 1
ATOM 683 C C . PHE A 1 87 ? -11.766 -12.484 5.918 1 90.31 87 PHE A C 1
ATOM 685 O O . PHE A 1 87 ? -12.773 -11.969 5.43 1 90.31 87 PHE A O 1
ATOM 692 N N . GLU A 1 88 ? -10.594 -11.992 5.746 1 87.81 88 GLU A N 1
ATOM 693 C CA . GLU A 1 88 ? -10.32 -10.625 5.336 1 87.81 88 GLU A CA 1
ATOM 694 C C . GLU A 1 88 ? -10.844 -10.352 3.928 1 87.81 88 GLU A C 1
ATOM 696 O O . GLU A 1 88 ? -11.203 -9.219 3.6 1 87.81 88 GLU A O 1
ATOM 701 N N . LEU A 1 89 ? -11.008 -11.391 3.111 1 93.31 89 LEU A N 1
ATOM 702 C CA . LEU A 1 89 ? -11.383 -11.188 1.716 1 93.31 89 LEU A CA 1
ATOM 703 C C . LEU A 1 89 ? -12.883 -11.391 1.521 1 93.31 89 LEU A C 1
ATOM 705 O O . LEU A 1 89 ? -13.375 -11.367 0.39 1 93.31 89 LEU A O 1
ATOM 709 N N . LYS A 1 90 ? -13.602 -11.492 2.59 1 93 90 LYS A N 1
ATOM 710 C CA . LYS A 1 90 ? -15.039 -11.727 2.506 1 93 90 LYS A CA 1
ATOM 711 C C . LYS A 1 90 ? -15.734 -10.633 1.705 1 93 90 LYS A C 1
ATOM 713 O O . LYS A 1 90 ? -16.469 -10.922 0.761 1 93 90 LYS A O 1
ATOM 718 N N . ASN A 1 91 ? -15.516 -9.375 2.055 1 91.5 91 ASN A N 1
ATOM 719 C CA . ASN A 1 91 ? -16.156 -8.25 1.373 1 91.5 91 ASN A CA 1
ATOM 720 C C . ASN A 1 91 ? -15.695 -8.133 -0.075 1 91.5 91 ASN A C 1
ATOM 722 O O . ASN A 1 91 ? -16.5 -7.879 -0.972 1 91.5 91 ASN A O 1
ATOM 726 N N . TRP A 1 92 ? -14.422 -8.328 -0.243 1 93.88 92 TRP A N 1
ATOM 727 C CA . TRP A 1 92 ? -13.891 -8.289 -1.604 1 93.88 92 TRP A CA 1
ATOM 728 C C . TRP A 1 92 ? -14.594 -9.312 -2.49 1 93.88 92 TRP A C 1
ATOM 730 O O . TRP A 1 92 ? -15.023 -8.984 -3.6 1 93.88 92 TRP A O 1
ATOM 740 N N . TYR A 1 93 ? -14.695 -10.555 -1.986 1 96.31 93 TYR A N 1
ATOM 741 C CA . TYR A 1 93 ? -15.328 -11.641 -2.729 1 96.31 93 TYR A CA 1
ATOM 742 C C . TYR A 1 93 ? -16.781 -11.297 -3.059 1 96.31 93 TYR A C 1
ATOM 744 O O . TYR A 1 93 ? -17.203 -11.43 -4.207 1 96.31 93 TYR A O 1
ATOM 752 N N . GLY A 1 94 ? -17.469 -10.797 -2.096 1 95.19 94 GLY A N 1
ATOM 753 C CA . GLY A 1 94 ? -18.859 -10.43 -2.314 1 95.19 94 GLY A CA 1
ATOM 754 C C . GLY A 1 94 ? -19.031 -9.328 -3.344 1 95.19 94 GLY A C 1
ATOM 755 O O . GLY A 1 94 ? -19.906 -9.414 -4.211 1 95.19 94 GLY A O 1
ATOM 756 N N . ASN A 1 95 ? -18.172 -8.352 -3.328 1 94 95 ASN A N 1
ATOM 757 C CA . ASN A 1 95 ? -18.328 -7.168 -4.16 1 94 95 ASN A CA 1
ATOM 758 C C . ASN A 1 95 ? -17.828 -7.41 -5.582 1 94 95 ASN A C 1
ATOM 760 O O . ASN A 1 95 ? -18.094 -6.617 -6.484 1 94 95 ASN A O 1
ATOM 764 N N . THR A 1 96 ? -17.125 -8.562 -5.773 1 96.44 96 THR A N 1
ATOM 765 C CA . THR A 1 96 ? -16.531 -8.75 -7.09 1 96.44 96 THR A CA 1
ATOM 766 C C . THR A 1 96 ? -17.219 -9.883 -7.848 1 96.44 96 THR A C 1
ATOM 768 O O . THR A 1 96 ? -16.766 -10.273 -8.93 1 96.44 96 THR A O 1
ATOM 771 N N . ARG A 1 97 ? -18.297 -10.406 -7.391 1 96.06 97 ARG A N 1
ATOM 772 C CA . ARG A 1 97 ? -18.953 -11.555 -8 1 96.06 97 ARG A CA 1
ATOM 773 C C . ARG A 1 97 ? -19.391 -11.234 -9.43 1 96.06 97 ARG A C 1
ATOM 775 O O . ARG A 1 97 ? -19.391 -12.117 -10.289 1 96.06 97 ARG A O 1
ATOM 782 N N . ASN A 1 98 ? -19.703 -10.023 -9.703 1 94.56 98 ASN A N 1
ATOM 783 C CA . ASN A 1 98 ? -20.203 -9.656 -11.023 1 94.56 98 ASN A CA 1
ATOM 784 C C . ASN A 1 98 ? -19.156 -8.883 -11.82 1 94.56 98 ASN A C 1
ATOM 786 O O . ASN A 1 98 ? -19.453 -8.32 -12.867 1 94.56 98 ASN A O 1
ATOM 790 N N . HIS A 1 99 ? -17.984 -8.805 -11.242 1 94.88 99 HIS A N 1
ATOM 791 C CA . HIS A 1 99 ? -16.906 -8.133 -11.945 1 94.88 99 HIS A CA 1
ATOM 792 C C . HIS A 1 99 ? -16.375 -9 -13.086 1 94.88 99 HIS A C 1
ATOM 794 O O . HIS A 1 99 ? -16.219 -10.211 -12.93 1 94.88 99 HIS A O 1
ATOM 800 N N . SER A 1 100 ? -16.109 -8.445 -14.18 1 95.19 100 SER A N 1
ATOM 801 C CA . SER A 1 100 ? -15.719 -9.188 -15.375 1 95.19 100 SER A CA 1
ATOM 802 C C . SER A 1 100 ? -14.414 -9.945 -15.164 1 95.19 100 SER A C 1
ATOM 804 O O . SER A 1 100 ? -14.242 -11.047 -15.688 1 95.19 100 SER A O 1
ATOM 806 N N . THR A 1 101 ? -13.523 -9.43 -14.414 1 96.81 101 THR A N 1
ATOM 807 C CA . THR A 1 101 ? -12.219 -10.055 -14.203 1 96.81 101 THR A CA 1
ATOM 808 C C . THR A 1 101 ? -12.164 -10.75 -12.844 1 96.81 101 THR A C 1
ATOM 810 O O . THR A 1 101 ? -11.953 -11.961 -12.773 1 96.81 101 THR A O 1
ATOM 813 N N . PHE A 1 102 ? -12.516 -9.984 -11.836 1 97.62 102 PHE A N 1
ATOM 814 C CA . PHE A 1 102 ? -12.352 -10.5 -10.477 1 97.62 102 PHE A CA 1
ATOM 815 C C . PHE A 1 102 ? -13.414 -11.539 -10.156 1 97.62 102 PHE A C 1
ATOM 817 O O . PHE A 1 102 ? -13.266 -12.328 -9.219 1 97.62 102 PHE A O 1
ATOM 824 N N . GLY A 1 103 ? -14.469 -11.57 -10.961 1 97.81 103 GLY A N 1
ATOM 825 C CA . GLY A 1 103 ? -15.508 -12.578 -10.773 1 97.81 103 GLY A CA 1
ATOM 826 C C . GLY A 1 103 ? -15.023 -13.992 -11.039 1 97.81 103 GLY A C 1
ATOM 827 O O . GLY A 1 103 ? -15.68 -14.953 -10.648 1 97.81 103 GLY A O 1
ATOM 828 N N . LYS A 1 104 ? -13.898 -14.117 -11.641 1 98.12 104 LYS A N 1
ATOM 829 C CA . LYS A 1 104 ? -13.312 -15.406 -11.977 1 98.12 104 LYS A CA 1
ATOM 830 C C . LYS A 1 104 ? -12.586 -16 -10.781 1 98.12 104 LYS A C 1
ATOM 832 O O . LYS A 1 104 ? -12.148 -17.156 -10.82 1 98.12 104 LYS A O 1
ATOM 837 N N . ALA A 1 105 ? -12.492 -15.258 -9.711 1 98.5 105 ALA A N 1
ATOM 838 C CA . ALA A 1 105 ? -11.852 -15.742 -8.492 1 98.5 105 ALA A CA 1
ATOM 839 C C . ALA A 1 105 ? -12.883 -16.188 -7.461 1 98.5 105 ALA A C 1
ATOM 841 O O . ALA A 1 105 ? -13.914 -15.539 -7.293 1 98.5 105 ALA A O 1
ATOM 842 N N . GLU A 1 106 ? -12.641 -17.312 -6.891 1 98.25 106 GLU A N 1
ATOM 843 C CA . GLU A 1 106 ? -13.398 -17.781 -5.734 1 98.25 106 GLU A CA 1
ATOM 844 C C . GLU A 1 106 ? -12.555 -17.75 -4.465 1 98.25 106 GLU A C 1
ATOM 846 O O . GLU A 1 106 ? -11.359 -18.062 -4.5 1 98.25 106 GLU A O 1
ATOM 851 N N . VAL A 1 107 ? -13.219 -17.328 -3.416 1 97.69 107 VAL A N 1
ATOM 852 C CA . VAL A 1 107 ? -12.508 -17.234 -2.148 1 97.69 107 VAL A CA 1
ATOM 853 C C . VAL A 1 107 ? -13.078 -18.234 -1.146 1 97.69 107 VAL A C 1
ATOM 855 O O . VAL A 1 107 ? -14.297 -18.281 -0.945 1 97.69 107 VAL A O 1
ATOM 858 N N . ILE A 1 108 ? -12.227 -19.016 -0.583 1 97.88 108 ILE A N 1
ATOM 859 C CA . ILE A 1 108 ? -12.562 -19.984 0.457 1 97.88 108 ILE A CA 1
ATOM 860 C C . ILE A 1 108 ? -11.906 -19.578 1.773 1 97.88 108 ILE A C 1
ATOM 862 O O . ILE A 1 108 ? -10.695 -19.359 1.829 1 97.88 108 ILE A O 1
ATOM 866 N N . HIS A 1 109 ? -12.703 -19.375 2.807 1 96.75 109 HIS A N 1
ATOM 867 C CA . HIS A 1 109 ? -12.125 -19.203 4.133 1 96.75 109 HIS A CA 1
ATOM 868 C C . HIS A 1 109 ? -11.461 -20.484 4.617 1 96.75 109 HIS A C 1
ATOM 870 O O . HIS A 1 109 ? -12.117 -21.531 4.711 1 96.75 109 HIS A O 1
ATOM 876 N N . TRP A 1 110 ? -10.203 -20.438 4.871 1 96.25 110 TRP A N 1
ATOM 877 C CA . TRP A 1 110 ? -9.43 -21.641 5.164 1 96.25 110 TRP A CA 1
ATOM 878 C C . TRP A 1 110 ? -8.602 -21.453 6.434 1 96.25 110 TRP A C 1
ATOM 880 O O . TRP A 1 110 ? -7.676 -20.656 6.469 1 96.25 110 TRP A O 1
ATOM 890 N N . LEU A 1 111 ? -9.055 -22.188 7.438 1 91.31 111 LEU A N 1
ATOM 891 C CA . LEU A 1 111 ? -8.352 -22.109 8.711 1 91.31 111 LEU A CA 1
ATOM 892 C C . LEU A 1 111 ? -7.617 -23.406 9.016 1 91.31 111 LEU A C 1
ATOM 894 O O . LEU A 1 111 ? -8.242 -24.453 9.234 1 91.31 111 LEU A O 1
ATOM 898 N N . ASP A 1 112 ? -6.434 -23.547 8.719 1 87.38 112 ASP A N 1
ATOM 899 C CA . ASP A 1 112 ? -5.508 -24.641 9.039 1 87.38 112 ASP A CA 1
ATOM 900 C C . ASP A 1 112 ? -4.195 -24.094 9.602 1 87.38 112 ASP A C 1
ATOM 902 O O . ASP A 1 112 ? -3.553 -23.25 8.977 1 87.38 112 ASP A O 1
ATOM 906 N N . GLU A 1 113 ? -3.873 -24.5 10.75 1 80.06 113 GLU A N 1
ATOM 907 C CA . GLU A 1 113 ? -2.688 -23.969 11.414 1 80.06 113 GLU A CA 1
ATOM 908 C C . GLU A 1 113 ? -1.541 -24.984 11.391 1 80.06 113 GLU A C 1
ATOM 910 O O . GLU A 1 113 ? -0.488 -24.75 11.984 1 80.06 113 GLU A O 1
ATOM 915 N N . SER A 1 114 ? -1.739 -26.016 10.703 1 82.69 114 SER A N 1
ATOM 916 C CA . SER A 1 114 ? -0.701 -27.031 10.68 1 82.69 114 SER A CA 1
ATOM 917 C C . SER A 1 114 ? 0.455 -26.625 9.773 1 82.69 114 SER A C 1
ATOM 919 O O . SER A 1 114 ? 0.316 -25.719 8.953 1 82.69 114 SER A O 1
ATOM 921 N N . VAL A 1 115 ? 1.61 -27.281 9.922 1 79.56 115 VAL A N 1
ATOM 922 C CA . VAL A 1 115 ? 2.777 -27.031 9.086 1 79.56 115 VAL A CA 1
ATOM 923 C C . VAL A 1 115 ? 2.486 -27.484 7.652 1 79.56 115 VAL A C 1
ATOM 925 O O . VAL A 1 115 ? 3.197 -27.109 6.719 1 79.56 115 VAL A O 1
ATOM 928 N N . TYR A 1 116 ? 1.434 -28.234 7.473 1 88.38 116 TYR A N 1
ATOM 929 C CA . TYR A 1 116 ? 1.07 -28.75 6.156 1 88.38 116 TYR A CA 1
ATOM 930 C C . TYR A 1 116 ? -0.088 -27.969 5.562 1 88.38 116 TYR A C 1
ATOM 932 O O . TYR A 1 116 ? -0.763 -28.438 4.645 1 88.38 116 TYR A O 1
ATOM 940 N N . ASN A 1 117 ? -0.312 -26.812 6.117 1 91.81 117 ASN A N 1
ATOM 941 C CA . ASN A 1 117 ? -1.446 -25.969 5.758 1 91.81 117 ASN A CA 1
ATOM 942 C C . ASN A 1 117 ? -1.541 -25.766 4.246 1 91.81 117 ASN A C 1
ATOM 944 O O . ASN A 1 117 ? -2.611 -25.938 3.66 1 91.81 117 ASN A O 1
ATOM 948 N N . GLN A 1 118 ? -0.495 -25.531 3.627 1 93.88 118 GLN A N 1
ATOM 949 C CA . GLN A 1 118 ? -0.504 -25.25 2.191 1 93.88 118 GLN A CA 1
ATOM 950 C C . GLN A 1 118 ? -0.827 -26.516 1.396 1 93.88 118 GLN A C 1
ATOM 952 O O . GLN A 1 118 ? -1.623 -26.484 0.456 1 93.88 118 GLN A O 1
ATOM 957 N N . ASN A 1 119 ? -0.238 -27.625 1.789 1 95.12 119 ASN A N 1
ATOM 958 C CA . ASN A 1 119 ? -0.544 -28.906 1.136 1 95.12 119 ASN A CA 1
ATOM 959 C C . ASN A 1 119 ? -2.029 -29.234 1.234 1 95.12 119 ASN A C 1
ATOM 961 O O . ASN A 1 119 ? -2.641 -29.656 0.252 1 95.12 119 ASN A O 1
ATOM 965 N N . HIS A 1 120 ? -2.541 -29.016 2.385 1 96.69 120 HIS A N 1
ATOM 966 C CA . HIS A 1 120 ? -3.949 -29.312 2.621 1 96.69 120 HIS A CA 1
ATOM 967 C C . HIS A 1 120 ? -4.848 -28.406 1.782 1 96.69 120 HIS A C 1
ATOM 969 O O . HIS A 1 120 ? -5.859 -28.859 1.239 1 96.69 120 HIS A O 1
ATOM 975 N N . ALA A 1 121 ? -4.48 -27.156 1.713 1 97.44 121 ALA A N 1
ATOM 976 C CA . ALA A 1 121 ? -5.266 -26.219 0.916 1 97.44 121 ALA A CA 1
ATOM 977 C C . ALA A 1 121 ? -5.281 -26.625 -0.555 1 97.44 121 ALA A C 1
ATOM 979 O O . ALA A 1 121 ? -6.332 -26.625 -1.198 1 97.44 121 ALA A O 1
ATOM 980 N N . TYR A 1 122 ? -4.133 -27 -1.071 1 98 122 TYR A N 1
ATOM 981 C CA . TYR A 1 122 ? -4.035 -27.422 -2.469 1 98 122 TYR A CA 1
ATOM 982 C C . TYR A 1 122 ? -4.855 -28.672 -2.729 1 98 122 TYR A C 1
ATOM 984 O O . TYR A 1 122 ? -5.555 -28.766 -3.74 1 98 122 TYR A O 1
ATOM 992 N N . ALA A 1 123 ? -4.754 -29.594 -1.854 1 97.69 123 ALA A N 1
ATOM 993 C CA . ALA A 1 123 ? -5.527 -30.828 -2.002 1 97.69 123 ALA A CA 1
ATOM 994 C C . ALA A 1 123 ? -7.027 -30.547 -1.975 1 97.69 123 ALA A C 1
ATOM 996 O O . ALA A 1 123 ? -7.785 -31.094 -2.781 1 97.69 123 ALA A O 1
ATOM 997 N N . ASP A 1 124 ? -7.406 -29.688 -1.015 1 98.19 124 ASP A N 1
ATOM 998 C CA . ASP A 1 124 ? -8.805 -29.297 -0.921 1 98.19 124 ASP A CA 1
ATOM 999 C C . ASP A 1 124 ? -9.266 -28.609 -2.197 1 98.19 124 ASP A C 1
ATOM 1001 O O . ASP A 1 124 ? -10.406 -28.797 -2.641 1 98.19 124 ASP A O 1
ATOM 1005 N N . CYS A 1 125 ? -8.43 -27.844 -2.699 1 98.69 125 CYS A N 1
ATOM 1006 C CA . CYS A 1 125 ? -8.719 -27.109 -3.93 1 98.69 125 CYS A CA 1
ATOM 1007 C C . CYS A 1 125 ? -9.008 -28.078 -5.074 1 98.69 125 CYS A C 1
ATOM 1009 O O . CYS A 1 125 ? -10.008 -27.938 -5.781 1 98.69 125 CYS A O 1
ATOM 1011 N N . VAL A 1 126 ? -8.188 -29.062 -5.285 1 98.69 126 VAL A N 1
ATOM 1012 C CA . VAL A 1 126 ? -8.359 -30.047 -6.359 1 98.69 126 VAL A CA 1
ATOM 1013 C C . VAL A 1 126 ? -9.641 -30.844 -6.133 1 98.69 126 VAL A C 1
ATOM 1015 O O . VAL A 1 126 ? -10.391 -31.109 -7.078 1 98.69 126 VAL A O 1
ATOM 1018 N N . GLU A 1 127 ? -9.883 -31.188 -4.93 1 98.31 127 GLU A N 1
ATOM 1019 C CA . GLU A 1 127 ? -11.086 -31.953 -4.602 1 98.31 127 GLU A CA 1
ATOM 1020 C C . GLU A 1 127 ? -12.352 -31.156 -4.906 1 98.31 127 GLU A C 1
ATOM 1022 O O . GLU A 1 127 ? -13.297 -31.672 -5.492 1 98.31 127 GLU A O 1
ATOM 1027 N N . LYS A 1 128 ? -12.352 -29.922 -4.555 1 98.44 128 LYS A N 1
ATOM 1028 C CA . LYS A 1 128 ? -13.555 -29.094 -4.641 1 98.44 128 LYS A CA 1
ATOM 1029 C C . LYS A 1 128 ? -13.781 -28.594 -6.066 1 98.44 128 LYS A C 1
ATOM 1031 O O . LYS A 1 128 ? -14.93 -28.469 -6.508 1 98.44 128 LYS A O 1
ATOM 1036 N N . PHE A 1 129 ? -12.719 -28.344 -6.75 1 98.62 129 PHE A N 1
ATOM 1037 C CA . PHE A 1 129 ? -12.898 -27.609 -7.996 1 98.62 129 PHE A CA 1
ATOM 1038 C C . PHE A 1 129 ? -12.375 -28.391 -9.18 1 98.62 129 PHE A C 1
ATOM 1040 O O . PHE A 1 129 ? -12.414 -27.922 -10.32 1 98.62 129 PHE A O 1
ATOM 1047 N N . GLY A 1 130 ? -11.914 -29.594 -8.977 1 98.31 130 GLY A N 1
ATOM 1048 C CA . GLY A 1 130 ? -11.359 -30.422 -10.031 1 98.31 130 GLY A CA 1
ATOM 1049 C C . GLY A 1 130 ? -12.383 -30.797 -11.094 1 98.31 130 GLY A C 1
ATOM 1050 O O . GLY A 1 130 ? -12.023 -31.109 -12.234 1 98.31 130 GLY A O 1
ATOM 1051 N N . HIS A 1 131 ? -13.656 -30.766 -10.773 1 97.69 131 HIS A N 1
ATOM 1052 C CA . HIS A 1 131 ? -14.711 -31.141 -11.711 1 97.69 131 HIS A CA 1
ATOM 1053 C C . HIS A 1 131 ? -14.875 -30.094 -12.805 1 97.69 131 HIS A C 1
ATOM 1055 O O . HIS A 1 131 ? -15.422 -30.391 -13.875 1 97.69 131 HIS A O 1
ATOM 1061 N N . LYS A 1 132 ? -14.367 -28.891 -12.578 1 97.25 132 LYS A N 1
ATOM 1062 C CA . LYS A 1 132 ? -14.531 -27.844 -13.586 1 97.25 132 LYS A CA 1
ATOM 1063 C C . LYS A 1 132 ? -13.188 -27.281 -14.023 1 97.25 132 LYS A C 1
ATOM 1065 O O . LYS A 1 132 ? -13.125 -26.188 -14.602 1 97.25 132 LYS A O 1
ATOM 1070 N N . THR A 1 133 ? -12.125 -27.938 -13.594 1 98.5 133 THR A N 1
ATOM 1071 C CA . THR A 1 133 ? -10.766 -27.516 -13.93 1 98.5 133 THR A CA 1
ATOM 1072 C C . THR A 1 133 ? -9.953 -28.672 -14.477 1 98.5 133 THR A C 1
ATOM 1074 O O . THR A 1 133 ? -9.891 -29.734 -13.852 1 98.5 133 THR A O 1
ATOM 1077 N N . ASP A 1 134 ? -9.32 -28.5 -15.625 1 98.69 134 ASP A N 1
ATOM 1078 C CA . ASP A 1 134 ? -8.539 -29.562 -16.234 1 98.69 134 ASP A CA 1
ATOM 1079 C C . ASP A 1 134 ? -7.102 -29.562 -15.711 1 98.69 134 ASP A C 1
ATOM 1081 O O . ASP A 1 134 ? -6.5 -30.625 -15.531 1 98.69 134 ASP A O 1
ATOM 1085 N N . TYR A 1 135 ? -6.539 -28.375 -15.547 1 98.81 135 TYR A N 1
ATOM 1086 C CA . TYR A 1 135 ? -5.168 -28.219 -15.07 1 98.81 135 TYR A CA 1
ATOM 1087 C C . TYR A 1 135 ? -5.098 -27.172 -13.969 1 98.81 135 TYR A C 1
ATOM 1089 O O . TYR A 1 135 ? -5.754 -26.125 -14.047 1 98.81 135 TYR A O 1
ATOM 1097 N N . PHE A 1 136 ? -4.336 -27.484 -12.898 1 98.88 136 PHE A N 1
ATOM 1098 C CA . PHE A 1 136 ? -4.117 -26.547 -11.805 1 98.88 136 PHE A CA 1
ATOM 1099 C C . PHE A 1 136 ? -2.662 -26.094 -11.766 1 98.88 136 PHE A C 1
ATOM 1101 O O . PHE A 1 136 ? -1.751 -26.891 -11.969 1 98.88 136 PHE A O 1
ATOM 1108 N N . ALA A 1 137 ? -2.465 -24.828 -11.555 1 98.88 137 ALA A N 1
ATOM 1109 C CA . ALA A 1 137 ? -1.185 -24.328 -11.078 1 98.88 137 ALA A CA 1
ATOM 1110 C C . ALA A 1 137 ? -1.215 -24.094 -9.57 1 98.88 137 ALA A C 1
ATOM 1112 O O . ALA A 1 137 ? -2.209 -23.609 -9.031 1 98.88 137 ALA A O 1
ATOM 1113 N N . PHE A 1 138 ? -0.136 -24.453 -8.898 1 98.62 138 PHE A N 1
ATOM 1114 C CA . PHE A 1 138 ? 0.022 -24.25 -7.465 1 98.62 138 PHE A CA 1
ATOM 1115 C C . PHE A 1 138 ? 1.152 -23.266 -7.184 1 98.62 138 PHE A C 1
ATOM 1117 O O . PHE A 1 138 ? 2.316 -23.656 -7.098 1 98.62 138 PHE A O 1
ATOM 1124 N N . ILE A 1 139 ? 0.776 -21.969 -7.078 1 97.94 139 ILE A N 1
ATOM 1125 C CA . ILE A 1 139 ? 1.787 -20.938 -6.887 1 97.94 139 ILE A CA 1
ATOM 1126 C C . ILE A 1 139 ? 1.356 -20 -5.77 1 97.94 139 ILE A C 1
ATOM 1128 O O . ILE A 1 139 ? 0.181 -19.953 -5.398 1 97.94 139 ILE A O 1
ATOM 1132 N N . ASP A 1 140 ? 2.303 -19.203 -5.215 1 96.31 140 ASP A N 1
ATOM 1133 C CA . ASP A 1 140 ? 2.055 -18.266 -4.121 1 96.31 140 ASP A CA 1
ATOM 1134 C C . ASP A 1 140 ? 1.694 -16.891 -4.656 1 96.31 140 ASP A C 1
ATOM 1136 O O . ASP A 1 140 ? 1.88 -16.609 -5.84 1 96.31 140 ASP A O 1
ATOM 1140 N N . VAL A 1 141 ? 1.208 -16.078 -3.742 1 96 141 VAL A N 1
ATOM 1141 C CA . VAL A 1 141 ? 0.702 -14.766 -4.129 1 96 141 VAL A CA 1
ATOM 1142 C C . VAL A 1 141 ? 1.87 -13.828 -4.434 1 96 141 VAL A C 1
ATOM 1144 O O . VAL A 1 141 ? 1.687 -12.781 -5.051 1 96 141 VAL A O 1
ATOM 1147 N N . ASP A 1 142 ? 3.127 -14.195 -4.039 1 95.5 142 ASP A N 1
ATOM 1148 C CA . ASP A 1 142 ? 4.293 -13.391 -4.387 1 95.5 142 ASP A CA 1
ATOM 1149 C C . ASP A 1 142 ? 5.047 -13.992 -5.566 1 95.5 142 ASP A C 1
ATOM 1151 O O . ASP A 1 142 ? 6.219 -13.68 -5.793 1 95.5 142 ASP A O 1
ATOM 1155 N N . GLU A 1 143 ? 4.391 -14.859 -6.297 1 97.88 143 GLU A N 1
ATOM 1156 C CA . GLU A 1 143 ? 4.977 -15.516 -7.461 1 97.88 143 GLU A CA 1
ATOM 1157 C C . GLU A 1 143 ? 4.223 -15.148 -8.734 1 97.88 143 GLU A C 1
ATOM 1159 O O . GLU A 1 143 ? 2.994 -15.258 -8.789 1 97.88 143 GLU A O 1
ATOM 1164 N N . PHE A 1 144 ? 4.965 -14.711 -9.75 1 98.69 144 PHE A N 1
ATOM 1165 C CA . PHE A 1 144 ? 4.414 -14.32 -11.039 1 98.69 144 PHE A CA 1
ATOM 1166 C C . PHE A 1 144 ? 5.016 -15.156 -12.164 1 98.69 144 PHE A C 1
ATOM 1168 O O . PHE A 1 144 ? 6.238 -15.211 -12.32 1 98.69 144 PHE A O 1
ATOM 1175 N N . LEU A 1 145 ? 4.164 -15.766 -12.961 1 98.81 145 LEU A N 1
ATOM 1176 C CA . LEU A 1 145 ? 4.641 -16.484 -14.141 1 98.81 145 LEU A CA 1
ATOM 1177 C C . LEU A 1 145 ? 5.082 -15.516 -15.227 1 98.81 145 LEU A C 1
ATOM 1179 O O . LEU A 1 145 ? 4.371 -14.555 -15.531 1 98.81 145 LEU A O 1
ATOM 1183 N N . VAL A 1 146 ? 6.27 -15.773 -15.773 1 98.75 146 VAL A N 1
ATOM 1184 C CA . VAL A 1 146 ? 6.789 -14.93 -16.844 1 98.75 146 VAL A CA 1
ATOM 1185 C C . VAL A 1 146 ? 7.133 -15.781 -18.062 1 98.75 146 VAL A C 1
ATOM 1187 O O . VAL A 1 146 ? 8 -16.656 -17.984 1 98.75 146 VAL A O 1
ATOM 1190 N N . ILE A 1 147 ? 6.477 -15.5 -19.141 1 98.5 147 ILE A N 1
ATOM 1191 C CA . ILE A 1 147 ? 6.758 -16.188 -20.406 1 98.5 147 ILE A CA 1
ATOM 1192 C C . ILE A 1 147 ? 8.031 -15.609 -21.031 1 98.5 147 ILE A C 1
ATOM 1194 O O . ILE A 1 147 ? 8.125 -14.398 -21.25 1 98.5 147 ILE A O 1
ATOM 1198 N N . ARG A 1 148 ? 8.914 -16.469 -21.281 1 97.94 148 ARG A N 1
ATOM 1199 C CA . ARG A 1 148 ? 10.227 -16.047 -21.766 1 97.94 148 ARG A CA 1
ATOM 1200 C C . ARG A 1 148 ? 10.32 -16.188 -23.281 1 97.94 148 ARG A C 1
ATOM 1202 O O . ARG A 1 148 ? 11.039 -15.438 -23.938 1 97.94 148 ARG A O 1
ATOM 1209 N N . SER A 1 149 ? 9.602 -17.062 -23.812 1 97.38 149 SER A N 1
ATOM 1210 C CA . SER A 1 149 ? 9.672 -17.359 -25.234 1 97.38 149 SER A CA 1
ATOM 1211 C C . SER A 1 149 ? 8.672 -16.531 -26.031 1 97.38 149 SER A C 1
ATOM 1213 O O . SER A 1 149 ? 7.492 -16.469 -25.688 1 97.38 149 SER A O 1
ATOM 1215 N N . PRO A 1 150 ? 9.094 -15.984 -27.125 1 95.62 150 PRO A N 1
ATOM 1216 C CA . PRO A 1 150 ? 8.164 -15.242 -27.969 1 95.62 150 PRO A CA 1
ATOM 1217 C C . PRO A 1 150 ? 7.172 -16.141 -28.688 1 95.62 150 PRO A C 1
ATOM 1219 O O . PRO A 1 150 ? 6.215 -15.656 -29.297 1 95.62 150 PRO A O 1
ATOM 1222 N N . LYS A 1 151 ? 7.438 -17.406 -28.594 1 96.44 151 LYS A N 1
ATOM 1223 C CA . LYS A 1 151 ? 6.543 -18.359 -29.25 1 96.44 151 LYS A CA 1
ATOM 1224 C C . LYS A 1 151 ? 5.164 -18.359 -28.594 1 96.44 151 LYS A C 1
ATOM 1226 O O . LYS A 1 151 ? 4.172 -18.719 -29.234 1 96.44 151 LYS A O 1
ATOM 1231 N N . TYR A 1 152 ? 5.156 -18.047 -27.391 1 97.06 152 TYR A N 1
ATOM 1232 C CA . TYR A 1 152 ? 3.928 -18.172 -26.609 1 97.06 152 TYR A CA 1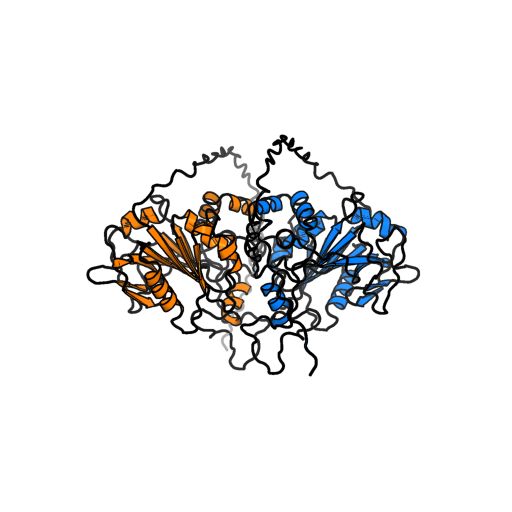
ATOM 1233 C C . TYR A 1 152 ? 3.461 -16.812 -26.109 1 97.06 152 TYR A C 1
ATOM 1235 O O . TYR A 1 152 ? 4.281 -15.953 -25.781 1 97.06 152 TYR A O 1
ATOM 1243 N N . ASN A 1 153 ? 2.09 -16.719 -26.047 1 94 153 ASN A N 1
ATOM 1244 C CA . ASN A 1 153 ? 1.532 -15.438 -25.594 1 94 153 ASN A CA 1
ATOM 1245 C C . ASN A 1 153 ? 0.679 -15.602 -24.344 1 94 153 ASN A C 1
ATOM 1247 O O . ASN A 1 153 ? 0.287 -14.617 -23.719 1 94 153 ASN A O 1
ATOM 1251 N N . ASP A 1 154 ? 0.386 -16.797 -24.016 1 97.25 154 ASP A N 1
ATOM 1252 C CA . ASP A 1 154 ? -0.417 -17.094 -22.828 1 97.25 154 ASP A CA 1
ATOM 1253 C C . ASP A 1 154 ? -0.08 -18.469 -22.266 1 97.25 154 ASP A C 1
ATOM 1255 O O . ASP A 1 154 ? 0.668 -19.234 -22.875 1 97.25 154 ASP A O 1
ATOM 1259 N N . ILE A 1 155 ? -0.572 -18.719 -21.047 1 98.31 155 ILE A N 1
ATOM 1260 C CA . ILE A 1 155 ? -0.191 -19.938 -20.328 1 98.31 155 ILE A CA 1
ATOM 1261 C C . ILE A 1 155 ? -0.815 -21.156 -20.984 1 98.31 155 ILE A C 1
ATOM 1263 O O . ILE A 1 155 ? -0.234 -22.25 -20.969 1 98.31 155 ILE A O 1
ATOM 1267 N N . GLN A 1 156 ? -1.952 -21.016 -21.578 1 98.19 156 GLN A N 1
ATOM 1268 C CA . GLN A 1 156 ? -2.637 -22.141 -22.203 1 98.19 156 GLN A CA 1
ATOM 1269 C C . GLN A 1 156 ? -1.875 -22.641 -23.438 1 98.19 156 GLN A C 1
ATOM 1271 O O . GLN A 1 156 ? -1.831 -23.844 -23.688 1 98.19 156 GLN A O 1
ATOM 1276 N N . SER A 1 157 ? -1.283 -21.719 -24.156 1 97.69 157 SER A N 1
ATOM 1277 C CA . SER A 1 157 ? -0.485 -22.125 -25.312 1 97.69 157 SER A CA 1
ATOM 1278 C C . SER A 1 157 ? 0.746 -22.922 -24.875 1 97.69 157 SER A C 1
ATOM 1280 O O . SER A 1 157 ? 1.172 -23.844 -25.562 1 97.69 157 SER A O 1
ATOM 1282 N N . ILE A 1 158 ? 1.32 -22.625 -23.75 1 98.5 158 ILE A N 1
ATOM 1283 C CA . ILE A 1 158 ? 2.455 -23.375 -23.234 1 98.5 158 ILE A CA 1
ATOM 1284 C C . ILE A 1 158 ? 1.994 -24.75 -22.781 1 98.5 158 ILE A C 1
ATOM 1286 O O . ILE A 1 158 ? 2.621 -25.766 -23.109 1 98.5 158 ILE A O 1
ATOM 1290 N N . LEU A 1 159 ? 0.874 -24.781 -22.094 1 98.5 159 LEU A N 1
ATOM 1291 C CA . LEU A 1 159 ? 0.368 -26.062 -21.609 1 98.5 159 LEU A CA 1
ATOM 1292 C C . LEU A 1 159 ? -0.01 -26.984 -22.766 1 98.5 159 LEU A C 1
ATOM 1294 O O . LEU A 1 159 ? 0.141 -28.203 -22.672 1 98.5 159 LEU A O 1
ATOM 1298 N N . GLU A 1 160 ? -0.501 -26.422 -23.812 1 97.94 160 GLU A N 1
ATOM 1299 C CA . GLU A 1 160 ? -0.856 -27.188 -25 1 97.94 160 GLU A CA 1
ATOM 1300 C C . GLU A 1 160 ? 0.34 -27.984 -25.516 1 97.94 160 GLU A C 1
ATOM 1302 O O . GLU A 1 160 ? 0.182 -29.094 -26.016 1 97.94 160 GLU A O 1
ATOM 1307 N N . ASP A 1 161 ? 1.529 -27.406 -25.391 1 98.06 161 ASP A N 1
ATOM 1308 C CA . ASP A 1 161 ? 2.732 -28.047 -25.922 1 98.06 161 ASP A CA 1
ATOM 1309 C C . ASP A 1 161 ? 3.43 -28.875 -24.859 1 98.06 161 ASP A C 1
ATOM 1311 O O . ASP A 1 161 ? 4.055 -29.891 -25.172 1 98.06 161 ASP A O 1
ATOM 1315 N N . TYR A 1 162 ? 3.281 -28.5 -23.594 1 98.44 162 TYR A N 1
ATOM 1316 C CA . TYR A 1 162 ? 4.219 -29.031 -22.609 1 98.44 162 TYR A CA 1
ATOM 1317 C C . TYR A 1 162 ? 3.516 -29.938 -21.625 1 98.44 162 TYR A C 1
ATOM 1319 O O . TYR A 1 162 ? 4.164 -30.688 -20.891 1 98.44 162 TYR A O 1
ATOM 1327 N N . LEU A 1 163 ? 2.197 -29.891 -21.578 1 98.38 163 LEU A N 1
ATOM 1328 C CA . LEU A 1 163 ? 1.517 -30.688 -20.562 1 98.38 163 LEU A CA 1
ATOM 1329 C C . LEU A 1 163 ? 0.358 -31.469 -21.156 1 98.38 163 LEU A C 1
ATOM 1331 O O . LEU A 1 163 ? 0.202 -32.656 -20.891 1 98.38 163 LEU A O 1
ATOM 1335 N N . VAL A 1 164 ? -0.451 -30.891 -22.016 1 97.69 164 VAL A N 1
ATOM 1336 C CA . VAL A 1 164 ? -1.677 -31.484 -22.547 1 97.69 164 VAL A CA 1
ATOM 1337 C C . VAL A 1 164 ? -1.357 -32.812 -23.234 1 97.69 164 VAL A C 1
ATOM 1339 O O . VAL A 1 164 ? -2.033 -33.812 -23.016 1 97.69 164 VAL A O 1
ATOM 1342 N N . PRO A 1 165 ? -0.269 -32.906 -24.078 1 97.62 165 PRO A N 1
ATOM 1343 C CA . PRO A 1 165 ? -0.012 -34.156 -24.797 1 97.62 165 PRO A CA 1
ATOM 1344 C C . PRO A 1 165 ? 0.458 -35.281 -23.859 1 97.62 165 PRO A C 1
ATOM 1346 O O . PRO A 1 165 ? 0.356 -36.438 -24.219 1 97.62 165 PRO A O 1
ATOM 1349 N N . TYR A 1 166 ? 0.944 -34.938 -22.703 1 97 166 TYR A N 1
ATOM 1350 C CA . TYR A 1 166 ? 1.648 -35.906 -21.891 1 97 166 TYR A CA 1
ATOM 1351 C C . TYR A 1 166 ? 0.855 -36.25 -20.625 1 97 166 TYR A C 1
ATOM 1353 O O . TYR A 1 166 ? 0.992 -37.312 -20.062 1 97 166 TYR A O 1
ATOM 1361 N N . GLY A 1 167 ? 0.071 -35.25 -20.203 1 97.44 167 GLY A N 1
ATOM 1362 C CA . GLY A 1 167 ? -0.546 -35.375 -18.891 1 97.44 167 GLY A CA 1
ATOM 1363 C C . GLY A 1 167 ? 0.443 -35.219 -17.75 1 97.44 167 GLY A C 1
ATOM 1364 O O . GLY A 1 167 ? 1.51 -34.625 -17.922 1 97.44 167 GLY A O 1
ATOM 1365 N N . GLY A 1 168 ? 0.009 -35.625 -16.516 1 97.88 168 GLY A N 1
ATOM 1366 C CA . GLY A 1 168 ? 0.891 -35.562 -15.359 1 97.88 168 GLY A CA 1
ATOM 1367 C C . GLY A 1 168 ? 1.048 -34.156 -14.797 1 97.88 168 GLY A C 1
ATOM 1368 O O . GLY A 1 168 ? 0.057 -33.5 -14.484 1 97.88 168 GLY A O 1
ATOM 1369 N N . ALA A 1 169 ? 2.305 -33.781 -14.641 1 98.06 169 ALA A N 1
ATOM 1370 C CA . ALA A 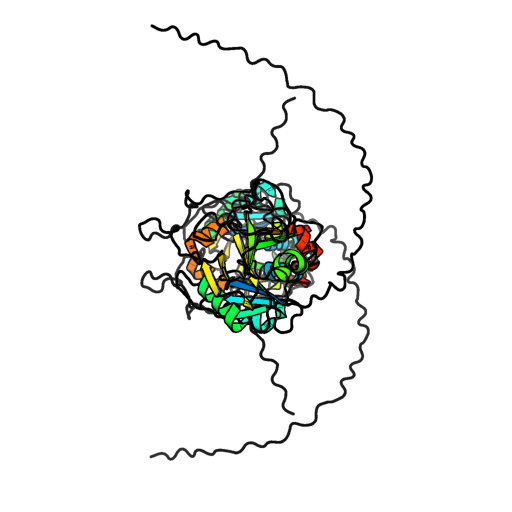1 169 ? 2.602 -32.469 -14.062 1 98.06 169 ALA A CA 1
ATOM 1371 C C . ALA A 1 169 ? 3.729 -31.797 -14.828 1 98.06 169 ALA A C 1
ATOM 1373 O O . ALA A 1 169 ? 4.441 -32.438 -15.609 1 98.06 169 ALA A O 1
ATOM 1374 N N . LEU A 1 170 ? 3.752 -30.516 -14.711 1 98.19 170 LEU A N 1
ATOM 1375 C CA . LEU A 1 170 ? 4.77 -29.656 -15.312 1 98.19 170 LEU A CA 1
ATOM 1376 C C . LEU A 1 170 ? 5.418 -28.766 -14.258 1 98.19 170 LEU A C 1
ATOM 1378 O O . LEU A 1 170 ? 4.727 -28.062 -13.516 1 98.19 170 LEU A O 1
ATOM 1382 N N . THR A 1 171 ? 6.754 -28.797 -14.156 1 97.31 171 THR A N 1
ATOM 1383 C CA . THR A 1 171 ? 7.461 -27.969 -13.18 1 97.31 171 THR A CA 1
ATOM 1384 C C . THR A 1 171 ? 7.984 -26.688 -13.828 1 97.31 171 THR A C 1
ATOM 1386 O O . THR A 1 171 ? 8.305 -26.688 -15.023 1 97.31 171 THR A O 1
ATOM 1389 N N . VAL A 1 172 ? 7.996 -25.656 -13.062 1 98.06 172 VAL A N 1
ATOM 1390 C CA . VAL A 1 172 ? 8.531 -24.359 -13.477 1 98.06 172 VAL A CA 1
ATOM 1391 C C . VAL A 1 172 ? 9.508 -23.844 -12.414 1 98.06 172 VAL A C 1
ATOM 1393 O O . VAL A 1 172 ? 9.18 -23.812 -11.227 1 98.06 172 VAL A O 1
ATOM 1396 N N . ASN A 1 173 ? 10.648 -23.406 -12.82 1 97.5 173 ASN A N 1
ATOM 1397 C CA . ASN A 1 173 ? 11.688 -22.969 -11.898 1 97.5 173 ASN A CA 1
ATOM 1398 C C . ASN A 1 173 ? 11.453 -21.531 -11.438 1 97.5 173 ASN A C 1
ATOM 1400 O O . ASN A 1 173 ? 10.914 -20.703 -12.188 1 97.5 173 ASN A O 1
ATOM 1404 N N . TRP A 1 174 ? 12 -21.25 -10.266 1 97.69 174 TRP A N 1
ATOM 1405 C CA . TRP A 1 174 ? 12 -19.922 -9.68 1 97.69 174 TRP A CA 1
ATOM 1406 C C . TRP A 1 174 ? 13.008 -19.016 -10.375 1 97.69 174 TRP A C 1
ATOM 1408 O O . TRP A 1 174 ? 14.047 -19.484 -10.852 1 97.69 174 TRP A O 1
ATOM 1418 N N . MET A 1 175 ? 12.641 -17.859 -10.484 1 98.06 175 MET A N 1
ATOM 1419 C CA . MET A 1 175 ? 13.555 -16.734 -10.641 1 98.06 175 MET A CA 1
ATOM 1420 C C . MET A 1 175 ? 13.406 -15.734 -9.492 1 98.06 175 MET A C 1
ATOM 1422 O O . MET A 1 175 ? 12.383 -15.062 -9.367 1 98.06 175 MET A O 1
ATOM 1426 N N . LEU A 1 176 ? 14.445 -15.688 -8.656 1 96.38 176 LEU A N 1
ATOM 1427 C CA . LEU A 1 176 ? 14.352 -14.812 -7.488 1 96.38 176 LEU A CA 1
ATOM 1428 C C . LEU A 1 176 ? 14.484 -13.352 -7.898 1 96.38 176 LEU A C 1
ATOM 1430 O O . LEU A 1 176 ? 15.43 -12.984 -8.602 1 96.38 176 LEU A O 1
ATOM 1434 N N . VAL A 1 177 ? 13.539 -12.602 -7.48 1 95.88 177 VAL A N 1
ATOM 1435 C CA . VAL A 1 177 ? 13.594 -11.156 -7.676 1 95.88 177 VAL A CA 1
ATOM 1436 C C . VAL A 1 177 ? 14.062 -10.477 -6.391 1 95.88 177 VAL A C 1
ATOM 1438 O O . VAL A 1 177 ? 13.547 -10.766 -5.309 1 95.88 177 VAL A O 1
ATOM 1441 N N . GLY A 1 178 ? 15.047 -9.664 -6.492 1 91.62 178 GLY A N 1
ATOM 1442 C CA . GLY A 1 178 ? 15.594 -8.984 -5.332 1 91.62 178 GLY A CA 1
ATOM 1443 C C . GLY A 1 178 ? 14.711 -7.852 -4.836 1 91.62 178 GLY A C 1
ATOM 1444 O O . GLY A 1 178 ? 13.641 -7.602 -5.398 1 91.62 178 GLY A O 1
ATOM 1445 N N . SER A 1 179 ? 15.148 -7.219 -3.75 1 83.56 179 SER A N 1
ATOM 1446 C CA . SER A 1 179 ? 14.43 -6.09 -3.16 1 83.56 179 SER A CA 1
ATOM 1447 C C . SER A 1 179 ? 14.609 -4.824 -3.988 1 83.56 179 SER A C 1
ATOM 1449 O O . SER A 1 179 ? 13.953 -3.811 -3.736 1 83.56 179 SER A O 1
ATOM 1451 N N . SER A 1 180 ? 15.5 -4.891 -4.973 1 73.88 180 SER A N 1
ATOM 1452 C CA . SER A 1 180 ? 15.898 -3.705 -5.723 1 73.88 180 SER A CA 1
ATOM 1453 C C . SER A 1 180 ? 16.359 -2.588 -4.793 1 73.88 180 SER A C 1
ATOM 1455 O O . SER A 1 180 ? 16.094 -1.411 -5.051 1 73.88 180 SER A O 1
ATOM 1457 N N . ASN A 1 181 ? 16.781 -3.014 -3.648 1 70.56 181 ASN A N 1
ATOM 1458 C CA . ASN A 1 181 ? 17.344 -2.164 -2.605 1 70.56 181 ASN A CA 1
ATOM 1459 C C . ASN A 1 181 ? 16.297 -1.205 -2.039 1 70.56 181 ASN A C 1
ATOM 1461 O O . ASN A 1 181 ? 16.641 -0.135 -1.533 1 70.56 181 ASN A O 1
ATOM 1465 N N . ASN A 1 182 ? 15.117 -1.521 -2.209 1 76.75 182 ASN A N 1
ATOM 1466 C CA . ASN A 1 182 ? 14.094 -0.709 -1.561 1 76.75 182 ASN A CA 1
ATOM 1467 C C . ASN A 1 182 ? 14.07 -0.936 -0.051 1 76.75 182 ASN A C 1
ATOM 1469 O O . ASN A 1 182 ? 14.039 -2.078 0.408 1 76.75 182 ASN A O 1
ATOM 1473 N N . SER A 1 183 ? 14.062 0.117 0.606 1 78.38 183 SER A N 1
ATOM 1474 C CA . SER A 1 183 ? 14.102 0.029 2.062 1 78.38 183 SER A CA 1
ATOM 1475 C C . SER A 1 183 ? 12.711 -0.179 2.639 1 78.38 183 SER A C 1
ATOM 1477 O O . SER A 1 183 ? 12.531 -0.934 3.598 1 78.38 183 SER A O 1
ATOM 1479 N N . VAL A 1 184 ? 11.773 0.527 2.02 1 87.25 184 VAL A N 1
ATOM 1480 C CA . VAL A 1 184 ? 10.414 0.459 2.527 1 87.25 184 VAL A CA 1
ATOM 1481 C C . VAL A 1 184 ? 9.438 0.273 1.367 1 87.25 184 VAL A C 1
ATOM 1483 O O . VAL A 1 184 ? 9.82 0.383 0.201 1 87.25 184 VAL A O 1
ATOM 1486 N N . TYR A 1 185 ? 8.227 -0.039 1.742 1 89.81 185 TYR A N 1
ATOM 1487 C CA . TYR A 1 185 ? 7.133 -0.23 0.801 1 89.81 185 TYR A CA 1
ATOM 1488 C C . TYR A 1 185 ? 6.797 1.072 0.085 1 89.81 185 TYR A C 1
ATOM 1490 O O . TYR A 1 185 ? 6.961 2.158 0.646 1 89.81 185 TYR A O 1
ATOM 1498 N N . SER A 1 186 ? 6.426 0.98 -1.181 1 91.31 186 SER A N 1
ATOM 1499 C CA . SER A 1 186 ? 5.75 2.02 -1.953 1 91.31 186 SER A CA 1
ATOM 1500 C C . SER A 1 186 ? 4.461 1.497 -2.572 1 91.31 186 SER A C 1
ATOM 1502 O O . SER A 1 186 ? 4.402 0.355 -3.031 1 91.31 186 SER A O 1
ATOM 1504 N N . PRO A 1 187 ? 3.404 2.332 -2.568 1 93 187 PRO A N 1
ATOM 1505 C CA . PRO A 1 187 ? 2.131 1.879 -3.135 1 93 187 PRO A CA 1
ATOM 1506 C C . PRO A 1 187 ? 2.146 1.831 -4.66 1 93 187 PRO A C 1
ATOM 1508 O O . PRO A 1 187 ? 1.321 2.477 -5.312 1 93 187 PRO A O 1
ATOM 1511 N N . LEU A 1 188 ? 3.055 1.086 -5.211 1 94.56 188 LEU A N 1
ATOM 1512 C CA . LEU A 1 188 ? 3.227 0.773 -6.625 1 94.56 188 LEU A CA 1
ATOM 1513 C C . LEU A 1 188 ? 3.178 -0.732 -6.859 1 94.56 188 LEU A C 1
ATOM 1515 O O . LEU A 1 188 ? 3.486 -1.515 -5.957 1 94.56 188 LEU A O 1
ATOM 1519 N N . PRO A 1 189 ? 2.682 -1.08 -8.039 1 96.38 189 PRO A N 1
ATOM 1520 C CA . PRO A 1 189 ? 2.729 -2.514 -8.336 1 96.38 189 PRO A CA 1
ATOM 1521 C C . PRO A 1 189 ? 4.109 -3.121 -8.094 1 96.38 189 PRO A C 1
ATOM 1523 O O . PRO A 1 189 ? 5.125 -2.49 -8.398 1 96.38 189 PRO A O 1
ATOM 1526 N N . ILE A 1 190 ? 4.125 -4.301 -7.523 1 96.31 190 ILE A N 1
ATOM 1527 C CA . ILE A 1 190 ? 5.395 -4.914 -7.148 1 96.31 190 ILE A CA 1
ATOM 1528 C C . ILE A 1 190 ? 6.223 -5.199 -8.398 1 96.31 190 ILE A C 1
ATOM 1530 O O . ILE A 1 190 ? 7.453 -5.117 -8.367 1 96.31 190 ILE A O 1
ATOM 1534 N N . THR A 1 191 ? 5.59 -5.461 -9.586 1 97.5 191 THR A N 1
ATOM 1535 C CA . THR A 1 191 ? 6.305 -5.738 -10.828 1 97.5 191 THR A CA 1
ATOM 1536 C C . THR A 1 191 ? 7 -4.48 -11.336 1 97.5 191 THR A C 1
ATOM 1538 O O . THR A 1 191 ? 7.973 -4.57 -12.094 1 97.5 191 THR A O 1
ATOM 1541 N N . LYS A 1 192 ? 6.535 -3.373 -10.906 1 95.44 192 LYS A N 1
ATOM 1542 C CA . LYS A 1 192 ? 7.16 -2.105 -11.273 1 95.44 192 LYS A CA 1
ATOM 1543 C C . LYS A 1 192 ? 8.25 -1.719 -10.273 1 95.44 192 LYS A C 1
ATOM 1545 O O . LYS A 1 192 ? 9.258 -1.116 -10.641 1 95.44 192 LYS A O 1
ATOM 1550 N N . ARG A 1 193 ? 8.055 -2.062 -9.078 1 93.12 193 ARG A N 1
ATOM 1551 C CA . ARG A 1 193 ? 8.961 -1.649 -8.008 1 93.12 193 ARG A CA 1
ATOM 1552 C C . ARG A 1 193 ? 10.25 -2.465 -8.039 1 93.12 193 ARG A C 1
ATOM 1554 O O . ARG A 1 193 ? 11.344 -1.918 -7.852 1 93.12 193 ARG A O 1
ATOM 1561 N N . ASN A 1 194 ? 10.062 -3.797 -8.148 1 94.12 194 ASN A N 1
ATOM 1562 C CA . ASN A 1 194 ? 11.188 -4.719 -8.094 1 94.12 194 ASN A CA 1
ATOM 1563 C C . ASN A 1 194 ? 11.531 -5.277 -9.477 1 94.12 194 ASN A C 1
ATOM 1565 O O . ASN A 1 194 ? 10.898 -6.238 -9.93 1 94.12 194 ASN A O 1
ATOM 1569 N N . GLN A 1 195 ? 12.602 -4.723 -10.031 1 94.62 195 GLN A N 1
ATOM 1570 C CA . GLN A 1 195 ? 12.867 -5.09 -11.422 1 94.62 195 GLN A CA 1
ATOM 1571 C C . GLN A 1 195 ? 14.289 -5.617 -11.586 1 94.62 195 GLN A C 1
ATOM 1573 O O . GLN A 1 195 ? 14.859 -5.543 -12.68 1 94.62 195 GLN A O 1
ATOM 1578 N N . TYR A 1 196 ? 14.914 -6.074 -10.492 1 94.06 196 TYR A N 1
ATOM 1579 C CA . TYR A 1 196 ? 16.219 -6.73 -10.562 1 94.06 196 TYR A CA 1
ATOM 1580 C C . TYR A 1 196 ? 16.125 -8.164 -10.047 1 94.06 196 TYR A C 1
ATOM 1582 O O . TYR A 1 196 ? 15.734 -8.398 -8.906 1 94.06 196 TYR A O 1
ATOM 1590 N N . ARG A 1 197 ? 16.469 -9.031 -10.891 1 95.62 197 ARG A N 1
ATOM 1591 C CA . ARG A 1 197 ? 16.391 -10.445 -10.531 1 95.62 197 ARG A CA 1
ATOM 1592 C C . ARG A 1 197 ? 17.781 -11.07 -10.453 1 95.62 197 ARG A C 1
ATOM 1594 O O . ARG A 1 197 ? 18.781 -10.422 -10.766 1 95.62 197 ARG A O 1
ATOM 1601 N N . ALA A 1 198 ? 17.781 -12.281 -9.961 1 95.31 198 ALA A N 1
ATOM 1602 C CA . ALA A 1 198 ? 19.016 -13.062 -9.93 1 95.31 198 ALA A CA 1
ATOM 1603 C C . ALA A 1 198 ? 19.531 -13.336 -11.336 1 95.31 198 ALA A C 1
ATOM 1605 O O . ALA A 1 198 ? 18.781 -13.211 -12.312 1 95.31 198 ALA A O 1
ATOM 1606 N N . LYS A 1 199 ? 20.812 -13.609 -11.43 1 95.38 199 LYS A N 1
ATOM 1607 C CA . LYS A 1 199 ? 21.453 -13.875 -12.711 1 95.38 199 LYS A CA 1
ATOM 1608 C C . LYS A 1 199 ? 20.922 -15.156 -13.352 1 95.38 199 LYS A C 1
ATOM 1610 O O . LYS A 1 199 ? 20.719 -15.219 -14.562 1 95.38 199 LYS A O 1
ATOM 1615 N N . GLU A 1 200 ? 20.688 -16.125 -12.484 1 96.31 200 GLU A N 1
ATOM 1616 C CA . GLU A 1 200 ? 20.25 -17.422 -12.977 1 96.31 200 GLU A CA 1
ATOM 1617 C C . GLU A 1 200 ? 18.969 -17.875 -12.273 1 96.31 200 GLU A C 1
ATOM 1619 O O . GLU A 1 200 ? 18.688 -17.469 -11.148 1 96.31 200 GLU A O 1
ATOM 1624 N N . ALA A 1 201 ? 18.25 -18.75 -12.992 1 97.12 201 ALA A N 1
ATOM 1625 C CA . ALA A 1 201 ? 17.062 -19.359 -12.398 1 97.12 201 ALA A CA 1
ATOM 1626 C C . ALA A 1 201 ? 17.438 -20.188 -11.164 1 97.12 201 ALA A C 1
ATOM 1628 O O . ALA A 1 201 ? 18.531 -20.75 -11.094 1 97.12 201 ALA A O 1
ATOM 1629 N N . HIS A 1 202 ? 16.531 -20.203 -10.242 1 95.19 202 HIS A N 1
ATOM 1630 C CA . HIS A 1 202 ? 16.703 -20.984 -9.031 1 95.19 202 HIS A CA 1
ATOM 1631 C C . HIS A 1 202 ? 16.266 -22.438 -9.242 1 95.19 202 HIS A C 1
ATOM 1633 O O . HIS A 1 202 ? 15.328 -22.688 -10 1 95.19 202 HIS A O 1
ATOM 1639 N N . PRO A 1 203 ? 16.859 -23.422 -8.547 1 94.19 203 PRO A N 1
ATOM 1640 C CA . PRO A 1 203 ? 16.469 -24.812 -8.742 1 94.19 203 PRO A CA 1
ATOM 1641 C C . PRO A 1 203 ? 15.078 -25.125 -8.203 1 94.19 203 PRO A C 1
ATOM 1643 O O . PRO A 1 203 ? 14.438 -26.078 -8.656 1 94.19 203 PRO A O 1
ATOM 1646 N N . VAL A 1 204 ? 14.617 -24.359 -7.242 1 94.31 204 VAL A N 1
ATOM 1647 C CA . VAL A 1 204 ? 13.312 -24.641 -6.648 1 94.31 204 VAL A CA 1
ATOM 1648 C C . VAL A 1 204 ? 12.219 -24.422 -7.691 1 94.31 204 VAL A C 1
ATOM 1650 O O . VAL A 1 204 ? 12.305 -23.516 -8.516 1 94.31 204 VAL A O 1
ATOM 1653 N N . VAL A 1 205 ? 11.234 -25.359 -7.648 1 95.38 205 VAL A N 1
ATOM 1654 C CA . VAL A 1 205 ? 10.18 -25.312 -8.656 1 95.38 205 VAL A CA 1
ATOM 1655 C C . VAL A 1 205 ? 8.82 -25.203 -7.98 1 95.38 205 VAL A C 1
ATOM 1657 O O . VAL A 1 205 ? 8.703 -25.375 -6.766 1 95.38 205 VAL A O 1
ATOM 1660 N N . LYS A 1 206 ? 7.863 -24.781 -8.703 1 97 206 LYS A N 1
ATOM 1661 C CA . LYS A 1 206 ? 6.449 -25.047 -8.461 1 97 206 LYS A CA 1
ATOM 1662 C C . LYS A 1 206 ? 5.844 -25.891 -9.578 1 97 206 LYS A C 1
ATOM 1664 O O . LYS A 1 206 ? 6.5 -26.141 -10.594 1 97 206 LYS A O 1
ATOM 1669 N N . SER A 1 207 ? 4.547 -26.328 -9.391 1 96.88 207 SER A N 1
ATOM 1670 C CA . SER A 1 207 ? 4.043 -27.328 -10.312 1 96.88 207 SER A CA 1
ATOM 1671 C C . SER A 1 207 ? 2.668 -26.953 -10.852 1 96.88 207 SER A C 1
ATOM 1673 O O . SER A 1 207 ? 1.86 -26.359 -10.141 1 96.88 207 SER A O 1
ATOM 1675 N N . PHE A 1 208 ? 2.5 -27.328 -12.125 1 98.5 208 PHE A N 1
ATOM 1676 C CA . PHE A 1 208 ? 1.179 -27.578 -12.688 1 98.5 208 PHE A CA 1
ATOM 1677 C C . PHE A 1 208 ? 0.827 -29.047 -12.609 1 98.5 208 PHE A C 1
ATOM 1679 O O . PHE A 1 208 ? 1.713 -29.906 -12.648 1 98.5 208 PHE A O 1
ATOM 1686 N N . ALA A 1 209 ? -0.486 -29.344 -12.562 1 98.62 209 ALA A N 1
ATOM 1687 C CA . ALA A 1 209 ? -0.893 -30.75 -12.602 1 98.62 209 ALA A CA 1
ATOM 1688 C C . ALA A 1 209 ? -2.213 -30.922 -13.352 1 98.62 209 ALA A C 1
ATOM 1690 O O . ALA A 1 209 ? -3.125 -30.109 -13.203 1 98.62 209 ALA A O 1
ATOM 1691 N N . LYS A 1 210 ? -2.219 -31.922 -14.156 1 98.69 210 LYS A N 1
ATOM 1692 C CA . LYS A 1 210 ? -3.506 -32.375 -14.68 1 98.69 210 LYS A CA 1
ATOM 1693 C C . LYS A 1 210 ? -4.387 -32.938 -13.57 1 98.69 210 LYS A C 1
ATOM 1695 O O . LYS A 1 210 ? -3.961 -33.812 -12.812 1 98.69 210 LYS A O 1
ATOM 1700 N N . THR A 1 211 ? -5.605 -32.5 -13.539 1 98.69 211 THR A N 1
ATOM 1701 C CA . THR A 1 211 ? -6.512 -32.812 -12.438 1 98.69 211 THR A CA 1
ATOM 1702 C C . THR A 1 211 ? -6.676 -34.312 -12.297 1 98.69 211 THR A C 1
ATOM 1704 O O . THR A 1 211 ? -6.582 -34.875 -11.195 1 98.69 211 THR A O 1
ATOM 1707 N N . SER A 1 212 ? -6.84 -35.031 -13.359 1 98.12 212 SER A N 1
ATOM 1708 C CA . SER A 1 212 ? -7.117 -36.469 -13.328 1 98.12 212 SER A CA 1
ATOM 1709 C C . SER A 1 212 ? -5.895 -37.281 -12.891 1 98.12 212 SER A C 1
ATOM 1711 O O . SER A 1 212 ? -6.012 -38.406 -12.469 1 98.12 212 SER A O 1
ATOM 1713 N N . ASP A 1 213 ? -4.75 -36.656 -13.031 1 98.44 213 ASP A N 1
ATOM 1714 C CA . ASP A 1 213 ? -3.516 -37.375 -12.727 1 98.44 213 ASP A CA 1
ATOM 1715 C C . ASP A 1 213 ? -2.998 -37.031 -11.336 1 98.44 213 ASP A C 1
ATOM 1717 O O . ASP A 1 213 ? -2.115 -37.719 -10.805 1 98.44 213 ASP A O 1
ATOM 1721 N N . TYR A 1 214 ? -3.537 -36 -10.742 1 98.19 214 TYR A N 1
ATOM 1722 C CA . TYR A 1 214 ? -3.086 -35.469 -9.461 1 98.19 214 TYR A CA 1
ATOM 1723 C C . TYR A 1 214 ? -3.426 -36.438 -8.328 1 98.19 214 TYR A C 1
ATOM 1725 O O . TYR A 1 214 ? -4.551 -36.938 -8.242 1 98.19 214 TYR A O 1
ATOM 1733 N N . ILE A 1 215 ? -2.471 -36.688 -7.398 1 96.94 215 ILE A N 1
ATOM 1734 C CA . ILE A 1 215 ? -2.723 -37.5 -6.207 1 96.94 215 ILE A CA 1
ATOM 1735 C C . ILE A 1 215 ? -2.684 -36.625 -4.965 1 96.94 215 ILE A C 1
ATOM 1737 O O . ILE A 1 215 ? -3.693 -36.469 -4.273 1 96.94 215 ILE A O 1
ATOM 1741 N N . GLU A 1 216 ? -1.494 -36.031 -4.734 1 95.5 216 GLU A N 1
ATOM 1742 C CA . GLU A 1 216 ? -1.29 -35.156 -3.57 1 95.5 216 GLU A CA 1
ATOM 1743 C C . GLU A 1 216 ? -0.023 -34.312 -3.717 1 95.5 216 GLU A C 1
ATOM 1745 O O . GLU A 1 216 ? 0.76 -34.531 -4.645 1 95.5 216 GLU A O 1
ATOM 1750 N N . HIS A 1 217 ? 0.065 -33.406 -2.83 1 93.94 217 HIS A N 1
ATOM 1751 C CA . HIS A 1 217 ? 1.321 -32.688 -2.723 1 93.94 217 HIS A CA 1
ATOM 1752 C C . HIS A 1 217 ? 2.309 -33.406 -1.818 1 93.94 217 HIS A C 1
ATOM 1754 O O . HIS A 1 217 ? 1.958 -33.812 -0.707 1 93.94 217 HIS A O 1
ATOM 1760 N N . ILE A 1 218 ? 3.529 -33.625 -2.334 1 90.31 218 ILE A N 1
ATOM 1761 C CA . ILE A 1 218 ? 4.621 -34.125 -1.511 1 90.31 218 ILE A CA 1
ATOM 1762 C C . ILE A 1 218 ? 5.094 -33.031 -0.554 1 90.31 218 ILE A C 1
ATOM 1764 O O . ILE A 1 218 ? 5.398 -33.312 0.609 1 90.31 218 ILE A O 1
ATOM 1768 N N . ASN A 1 219 ? 5.148 -31.906 -0.98 1 90.56 219 ASN A N 1
ATOM 1769 C CA . ASN A 1 219 ? 5.406 -30.609 -0.345 1 90.56 219 ASN A CA 1
ATOM 1770 C C . ASN A 1 219 ? 4.793 -29.469 -1.14 1 90.56 219 ASN A C 1
ATOM 1772 O O . ASN A 1 219 ? 4.215 -29.688 -2.207 1 90.56 219 ASN A O 1
ATOM 1776 N N . PRO A 1 220 ? 4.934 -28.297 -0.678 1 91.62 220 PRO A N 1
ATOM 1777 C CA . PRO A 1 220 ? 4.25 -27.203 -1.363 1 91.62 220 PRO A CA 1
ATOM 1778 C C . PRO A 1 220 ? 4.789 -26.953 -2.77 1 91.62 220 PRO A C 1
ATOM 1780 O O . PRO A 1 220 ? 4.184 -26.219 -3.549 1 91.62 220 PRO A O 1
ATOM 1783 N N . HIS A 1 221 ? 5.859 -27.562 -3.141 1 92 221 HIS A N 1
ATOM 1784 C CA . HIS A 1 221 ? 6.531 -27.281 -4.406 1 92 221 HIS A CA 1
ATOM 1785 C C . HIS A 1 221 ? 6.266 -28.375 -5.426 1 92 221 HIS A C 1
ATOM 1787 O O . HIS A 1 221 ? 6.25 -28.125 -6.633 1 92 221 HIS A O 1
ATOM 1793 N N . GLY A 1 222 ? 6.094 -29.594 -4.938 1 92.25 222 GLY A N 1
ATOM 1794 C CA . GLY A 1 222 ? 5.996 -30.75 -5.832 1 92.25 222 GLY A CA 1
ATOM 1795 C C . GLY A 1 222 ? 4.758 -31.578 -5.594 1 92.25 222 GLY A C 1
ATOM 1796 O O . GLY A 1 222 ? 4.281 -31.688 -4.461 1 92.25 222 GLY A O 1
ATOM 1797 N N . VAL A 1 223 ? 4.328 -32.25 -6.695 1 94.75 223 VAL A N 1
ATOM 1798 C CA . VAL A 1 223 ? 3.117 -33.062 -6.633 1 94.75 223 VAL A CA 1
ATOM 1799 C C . VAL A 1 223 ? 3.443 -34.5 -7.004 1 94.75 223 VAL A C 1
ATOM 1801 O O . VAL A 1 223 ? 4.406 -34.75 -7.727 1 94.75 223 VAL A O 1
ATOM 1804 N N . GLU A 1 224 ? 2.676 -35.375 -6.441 1 94.25 224 GLU A N 1
ATOM 1805 C CA . GLU A 1 224 ? 2.639 -36.781 -6.898 1 94.25 224 GLU A CA 1
ATOM 1806 C C . GLU A 1 224 ? 1.531 -36.969 -7.93 1 94.25 224 GLU A C 1
ATOM 1808 O O . GLU A 1 224 ? 0.431 -36.438 -7.785 1 94.25 224 GLU A O 1
ATOM 1813 N N . VAL A 1 225 ? 1.861 -37.781 -8.969 1 95.75 225 VAL A N 1
ATOM 1814 C CA . VAL A 1 225 ? 0.869 -38.031 -10 1 95.75 225 VAL A CA 1
ATOM 1815 C C . VAL A 1 225 ? 0.634 -39.562 -10.117 1 95.75 225 VAL A C 1
ATOM 1817 O O . VAL A 1 225 ? 1.491 -40.344 -9.734 1 95.75 225 VAL A O 1
ATOM 1820 N N . ARG A 1 226 ? -0.48 -39.844 -10.648 1 95.88 226 ARG A N 1
ATOM 1821 C CA . ARG A 1 226 ? -0.891 -41.25 -10.773 1 95.88 226 ARG A CA 1
ATOM 1822 C C . ARG A 1 226 ? -0.134 -41.938 -11.898 1 95.88 226 ARG A C 1
ATOM 1824 O O . ARG A 1 226 ? -0.08 -41.438 -13.023 1 95.88 226 ARG A O 1
ATOM 1831 N N . SER A 1 227 ? 0.365 -43.094 -11.586 1 93.19 227 SER A N 1
ATOM 1832 C CA . SER A 1 227 ? 0.985 -43.906 -12.625 1 93.19 227 SER A CA 1
ATOM 1833 C C . SER A 1 227 ? -0.022 -44.281 -13.703 1 93.19 227 SER A C 1
ATOM 1835 O O . SER A 1 227 ? -1.175 -44.594 -13.406 1 93.19 227 SER A O 1
ATOM 1837 N N . PRO A 1 228 ? 0.402 -44.188 -15.07 1 95.69 228 PRO A N 1
ATOM 1838 C CA . PRO A 1 228 ? 1.764 -44.062 -15.594 1 95.69 228 PRO A CA 1
ATOM 1839 C C . PRO A 1 228 ? 2.115 -42.625 -15.961 1 95.69 228 PRO A C 1
ATOM 1841 O O . PRO A 1 228 ? 3.062 -42.406 -16.719 1 95.69 228 PRO A O 1
ATOM 1844 N N . ALA A 1 229 ? 1.265 -41.656 -15.477 1 95.56 229 ALA A N 1
ATOM 1845 C CA . ALA A 1 229 ? 1.574 -40.281 -15.781 1 95.56 229 ALA A CA 1
ATOM 1846 C C . ALA A 1 229 ? 2.938 -39.875 -15.219 1 95.56 229 ALA A C 1
ATOM 1848 O O . ALA A 1 229 ? 3.43 -40.5 -14.273 1 95.56 229 ALA A O 1
ATOM 1849 N N . THR A 1 230 ? 3.562 -38.875 -15.883 1 95.25 230 THR A N 1
ATOM 1850 C CA . THR A 1 230 ? 4.906 -38.469 -15.508 1 95.25 230 THR A CA 1
ATOM 1851 C C . THR A 1 230 ? 4.949 -36.938 -15.273 1 95.25 230 THR A C 1
ATOM 1853 O O . THR A 1 230 ? 3.986 -36.25 -15.57 1 95.25 230 THR A O 1
ATOM 1856 N N . ILE A 1 231 ? 6.051 -36.594 -14.648 1 96.44 231 ILE A N 1
ATOM 1857 C CA . ILE A 1 231 ? 6.297 -35.156 -14.391 1 96.44 231 ILE A CA 1
ATOM 1858 C C . ILE A 1 231 ? 7.293 -34.625 -15.414 1 96.44 231 ILE A C 1
ATOM 1860 O O . ILE A 1 231 ? 8.328 -35.25 -15.672 1 96.44 231 ILE A O 1
ATOM 1864 N N . HIS A 1 232 ? 6.922 -33.469 -15.969 1 97.25 232 HIS A N 1
ATOM 1865 C CA . HIS A 1 232 ? 7.703 -32.875 -17.047 1 97.25 232 HIS A CA 1
ATOM 1866 C C . HIS A 1 232 ? 8.266 -31.531 -16.625 1 97.25 232 HIS A C 1
ATOM 1868 O O . HIS A 1 232 ? 7.852 -30.969 -15.617 1 97.25 232 HIS A O 1
ATOM 1874 N N . THR A 1 233 ? 9.297 -31.031 -17.391 1 97.25 233 THR A N 1
ATOM 1875 C CA . THR A 1 233 ? 9.875 -29.703 -17.203 1 97.25 233 THR A CA 1
ATOM 1876 C C . THR A 1 233 ? 9.617 -28.828 -18.438 1 97.25 233 THR A C 1
ATOM 1878 O O . THR A 1 233 ? 9.008 -29.281 -19.406 1 97.25 233 THR A O 1
ATOM 1881 N N . THR A 1 234 ? 10.141 -27.594 -18.375 1 97.75 234 THR A N 1
ATOM 1882 C CA . THR A 1 234 ? 9.914 -26.688 -19.5 1 97.75 234 THR A CA 1
ATOM 1883 C C . THR A 1 234 ? 11.133 -26.656 -20.422 1 97.75 234 THR A C 1
ATOM 1885 O O . THR A 1 234 ? 11.273 -25.734 -21.234 1 97.75 234 THR A O 1
ATOM 1888 N N . LYS A 1 235 ? 12.023 -27.594 -20.266 1 97.38 235 LYS A N 1
ATOM 1889 C CA . LYS A 1 235 ? 13.227 -27.609 -21.094 1 97.38 235 LYS A CA 1
ATOM 1890 C C . LYS A 1 235 ? 12.875 -27.797 -22.578 1 97.38 235 LYS A C 1
ATOM 1892 O O . LYS A 1 235 ? 13.359 -27.047 -23.422 1 97.38 235 LYS A O 1
ATOM 1897 N N . TYR A 1 236 ? 12.125 -28.703 -22.969 1 97.31 236 TYR A N 1
ATOM 1898 C CA . TYR A 1 236 ? 11.508 -28.969 -24.266 1 97.31 236 TYR A CA 1
ATOM 1899 C C . TYR A 1 236 ? 10.273 -29.844 -24.109 1 97.31 236 TYR A C 1
ATOM 1901 O O . TYR A 1 236 ? 10.094 -30.5 -23.078 1 97.31 236 TYR A O 1
ATOM 1909 N N . PRO A 1 237 ? 9.336 -29.797 -25.031 1 97.56 237 PRO A N 1
ATOM 1910 C CA . PRO A 1 237 ? 8.148 -30.641 -24.922 1 97.56 237 PRO A CA 1
ATOM 1911 C C . PRO A 1 237 ? 8.484 -32.125 -24.672 1 97.56 237 PRO A C 1
ATOM 1913 O O . PRO A 1 237 ? 9.211 -32.719 -25.469 1 97.56 237 PRO A O 1
ATOM 1916 N N . GLY A 1 238 ? 8.016 -32.625 -23.578 1 96.62 238 GLY A N 1
ATOM 1917 C CA . GLY A 1 238 ? 8.234 -34.031 -23.266 1 96.62 238 GLY A CA 1
ATOM 1918 C C . GLY A 1 238 ? 9.422 -34.281 -22.344 1 96.62 238 GLY A C 1
ATOM 1919 O O . GLY A 1 238 ? 9.656 -35.406 -21.891 1 96.62 238 GLY A O 1
ATOM 1920 N N . ALA A 1 239 ? 10.133 -33.25 -22.031 1 97.19 239 ALA A N 1
ATOM 1921 C CA . ALA A 1 239 ? 11.281 -33.438 -21.141 1 97.19 239 ALA A CA 1
ATOM 1922 C C . ALA A 1 239 ? 10.844 -33.875 -19.75 1 97.19 239 ALA A C 1
ATOM 1924 O O . ALA A 1 239 ? 10 -33.25 -19.125 1 97.19 239 ALA A O 1
ATOM 1925 N N . LEU A 1 240 ? 11.469 -34.906 -19.281 1 95.38 240 LEU A N 1
ATOM 1926 C CA . LEU A 1 240 ? 11.078 -35.469 -17.984 1 95.38 240 LEU A CA 1
ATOM 1927 C C . LEU A 1 240 ? 11.781 -34.75 -16.844 1 95.38 240 LEU A C 1
ATOM 1929 O O . LEU A 1 240 ? 12.945 -34.375 -16.969 1 95.38 240 LEU A O 1
ATOM 1933 N N . PHE A 1 241 ? 11 -34.625 -15.812 1 92.75 241 PHE A N 1
ATOM 1934 C CA . PHE A 1 241 ? 11.531 -34.062 -14.57 1 92.75 241 PHE A CA 1
ATOM 1935 C C . PHE A 1 241 ? 12.414 -35.094 -13.875 1 92.75 241 PHE A C 1
ATOM 1937 O O . PHE A 1 241 ? 12.008 -36.25 -13.68 1 92.75 241 PHE A O 1
ATOM 1944 N N . LYS A 1 242 ? 13.625 -34.781 -13.531 1 82.56 242 LYS A N 1
ATOM 1945 C CA . LYS A 1 242 ? 14.57 -35.594 -12.781 1 82.56 242 LYS A CA 1
ATOM 1946 C C . LYS A 1 242 ? 14.875 -35 -11.414 1 82.56 242 LYS A C 1
ATOM 1948 O O . LYS A 1 242 ? 15.75 -34.125 -11.297 1 82.56 242 LYS A O 1
ATOM 1953 N N . PRO A 1 243 ? 14.094 -35.438 -10.453 1 74.38 243 PRO A N 1
ATOM 1954 C CA . PRO A 1 243 ? 14.32 -34.812 -9.156 1 74.38 243 PRO A CA 1
ATOM 1955 C C . PRO A 1 243 ? 15.719 -35.062 -8.609 1 74.38 243 PRO A C 1
ATOM 1957 O O . PRO A 1 243 ? 16.281 -36.125 -8.789 1 74.38 243 PRO A O 1
ATOM 1960 N N . ALA A 1 244 ? 16.297 -34 -8.211 1 67.94 244 ALA A N 1
ATOM 1961 C CA . ALA A 1 244 ? 17.641 -34.125 -7.621 1 67.94 244 ALA A CA 1
ATOM 1962 C C . ALA A 1 244 ? 17.562 -34.656 -6.195 1 67.94 244 ALA A C 1
ATOM 1964 O O . ALA A 1 244 ? 18.547 -35.125 -5.648 1 67.94 244 ALA A O 1
ATOM 1965 N N . SER A 1 245 ? 16.484 -34.312 -5.664 1 63.59 245 SER A N 1
ATOM 1966 C CA . SER A 1 245 ? 16.297 -34.781 -4.297 1 63.59 245 SER A CA 1
ATOM 1967 C C . SER A 1 245 ? 14.93 -35.438 -4.125 1 63.59 245 SER A C 1
ATOM 1969 O O . SER A 1 245 ? 14.07 -35.344 -5.008 1 63.59 245 SER A O 1
ATOM 1971 N N . SER A 1 246 ? 14.867 -36.031 -3.027 1 62.56 246 SER A N 1
ATOM 1972 C CA . SER A 1 246 ? 13.648 -36.75 -2.693 1 62.56 246 SER A CA 1
ATOM 1973 C C . SER A 1 246 ? 12.484 -35.781 -2.445 1 62.56 246 SER A C 1
ATOM 1975 O O . SER A 1 246 ? 11.328 -36.219 -2.432 1 62.56 246 SER A O 1
ATOM 1977 N N . THR A 1 247 ? 12.82 -34.5 -2.457 1 68.25 247 THR A N 1
ATOM 1978 C CA . THR A 1 247 ? 11.742 -33.625 -2.059 1 68.25 247 THR A CA 1
ATOM 1979 C C . THR A 1 247 ? 10.945 -33.156 -3.275 1 68.25 247 THR A C 1
ATOM 1981 O O . THR A 1 247 ? 9.852 -32.594 -3.135 1 68.25 247 THR A O 1
ATOM 1984 N N . PHE A 1 248 ? 11.359 -33.594 -4.48 1 70.38 248 PHE A N 1
ATOM 1985 C CA . PHE A 1 248 ? 10.672 -33.219 -5.715 1 70.38 248 PHE A CA 1
ATOM 1986 C C . PHE A 1 248 ? 10.422 -31.734 -5.785 1 70.38 248 PHE A C 1
ATOM 1988 O O . PHE A 1 248 ? 9.461 -31.281 -6.418 1 70.38 248 PHE A O 1
ATOM 1995 N N . ALA A 1 249 ? 11.289 -31.016 -5.172 1 77.88 249 ALA A N 1
ATOM 1996 C CA . ALA A 1 249 ? 11.078 -29.578 -5.043 1 77.88 249 ALA A CA 1
ATOM 1997 C C . ALA A 1 249 ? 12.086 -28.797 -5.891 1 77.88 249 ALA A C 1
ATOM 1999 O O . ALA A 1 249 ? 12.031 -27.562 -5.953 1 77.88 249 ALA A O 1
ATOM 2000 N N . SER A 1 250 ? 12.859 -29.594 -6.637 1 88.88 250 SER A N 1
ATOM 2001 C CA . SER A 1 250 ? 13.938 -28.875 -7.312 1 88.88 250 SER A CA 1
ATOM 2002 C C . SER A 1 250 ? 14.266 -29.516 -8.656 1 88.88 250 SER A C 1
ATOM 2004 O O . SER A 1 250 ? 14.242 -30.75 -8.789 1 88.88 250 SER A O 1
ATOM 2006 N N . ASP A 1 251 ? 14.453 -28.688 -9.617 1 90.5 251 ASP A N 1
ATOM 2007 C CA . ASP A 1 251 ? 15.031 -29.031 -10.914 1 90.5 251 ASP A CA 1
ATOM 2008 C C . ASP A 1 251 ? 16.359 -28.328 -11.125 1 90.5 251 ASP A C 1
ATOM 2010 O O . ASP A 1 251 ? 16.391 -27.125 -11.438 1 90.5 251 ASP A O 1
ATOM 2014 N N . HIS A 1 252 ? 17.438 -29.031 -11.125 1 90.62 252 HIS A N 1
ATOM 2015 C CA . HIS A 1 252 ? 18.766 -28.438 -11.156 1 90.62 252 HIS A CA 1
ATOM 2016 C C . HIS A 1 252 ? 19.188 -28.094 -12.586 1 90.62 252 HIS A C 1
ATOM 2018 O O . HIS A 1 252 ? 20.172 -27.391 -12.797 1 90.62 252 HIS A O 1
ATOM 2024 N N . GLU A 1 253 ? 18.422 -28.562 -13.555 1 92.94 253 GLU A N 1
ATOM 2025 C CA . GLU A 1 253 ? 18.672 -28.125 -14.922 1 92.94 253 GLU A CA 1
ATOM 2026 C C . GLU A 1 253 ? 18.188 -26.688 -15.141 1 92.94 253 GLU A C 1
ATOM 2028 O O . GLU A 1 253 ? 18.672 -26 -16.031 1 92.94 253 GLU A O 1
ATOM 2033 N N . ARG A 1 254 ? 17.25 -26.266 -14.422 1 95.25 254 ARG A N 1
ATOM 2034 C CA . ARG A 1 254 ? 16.734 -24.891 -14.344 1 95.25 254 ARG A CA 1
ATOM 2035 C C . ARG A 1 254 ? 16.438 -24.344 -15.734 1 95.25 254 ARG A C 1
ATOM 2037 O O . ARG A 1 254 ? 16.891 -23.266 -16.094 1 95.25 254 ARG A O 1
ATOM 2044 N N . PRO A 1 255 ? 15.695 -25.125 -16.562 1 97 255 PRO A N 1
ATOM 2045 C CA . PRO A 1 255 ? 15.328 -24.531 -17.859 1 97 255 PRO A CA 1
ATOM 2046 C C . PRO A 1 255 ? 14.68 -23.156 -17.703 1 97 255 PRO A C 1
ATOM 2048 O O . PRO A 1 255 ? 13.852 -22.953 -16.828 1 97 255 PRO A O 1
ATOM 2051 N N . SER A 1 256 ? 15.094 -22.156 -18.516 1 97.5 256 SER A N 1
ATOM 2052 C CA . SER A 1 256 ? 14.695 -20.766 -18.312 1 97.5 256 SER A CA 1
ATOM 2053 C C . SER A 1 256 ? 14.234 -20.125 -19.609 1 97.5 256 SER A C 1
ATOM 2055 O O . SER A 1 256 ? 13.914 -18.938 -19.641 1 97.5 256 SER A O 1
ATOM 2057 N N . ASP A 1 257 ? 14.047 -20.859 -20.688 1 97.69 257 ASP A N 1
ATOM 2058 C CA . ASP A 1 257 ? 13.828 -20.266 -22 1 97.69 257 ASP A CA 1
ATOM 2059 C C . ASP A 1 257 ? 12.336 -20.094 -22.266 1 97.69 257 ASP A C 1
ATOM 2061 O O . ASP A 1 257 ? 11.945 -19.297 -23.125 1 97.69 257 ASP A O 1
ATOM 2065 N N . ILE A 1 258 ? 11.539 -20.875 -21.625 1 98.38 258 ILE A N 1
ATOM 2066 C CA . ILE A 1 258 ? 10.125 -20.906 -22 1 98.38 258 ILE A CA 1
ATOM 2067 C C . ILE A 1 258 ? 9.297 -20.172 -20.953 1 98.38 258 ILE A C 1
ATOM 2069 O O . ILE A 1 258 ? 8.539 -19.266 -21.281 1 98.38 258 ILE A O 1
ATOM 2073 N N . LEU A 1 259 ? 9.469 -20.562 -19.719 1 98.62 259 LEU A N 1
ATOM 2074 C CA . LEU A 1 259 ? 8.625 -20.109 -18.609 1 98.62 259 LEU A CA 1
ATOM 2075 C C . LEU A 1 259 ? 9.406 -20.078 -17.297 1 98.62 259 LEU A C 1
ATOM 2077 O O . LEU A 1 259 ? 10.164 -21.016 -17.016 1 98.62 259 LEU A O 1
ATOM 2081 N N . LEU A 1 260 ? 9.266 -19.031 -16.578 1 98.75 260 LEU A N 1
ATOM 2082 C CA . LEU A 1 260 ? 9.852 -18.906 -15.25 1 98.75 260 LEU A CA 1
ATOM 2083 C C . LEU A 1 260 ? 8.828 -18.375 -14.258 1 98.75 260 LEU A C 1
ATOM 2085 O O . LEU A 1 260 ? 7.84 -17.734 -14.656 1 98.75 260 LEU A O 1
ATOM 2089 N N . LEU A 1 261 ? 9.07 -18.719 -13.055 1 98.69 261 LEU A N 1
ATOM 2090 C CA . LEU A 1 261 ? 8.266 -18.203 -11.953 1 98.69 261 LEU A CA 1
ATOM 2091 C C . LEU A 1 261 ? 9.047 -17.172 -11.156 1 98.69 261 LEU A C 1
ATOM 2093 O O . LEU A 1 261 ? 9.898 -17.516 -10.336 1 98.69 261 LEU A O 1
ATOM 2097 N N . TYR A 1 262 ? 8.711 -15.898 -11.414 1 98.62 262 TYR A N 1
ATOM 2098 C CA . TYR A 1 262 ? 9.375 -14.812 -10.703 1 98.62 262 TYR A CA 1
ATOM 2099 C C . TYR A 1 262 ? 8.867 -14.703 -9.273 1 98.62 262 TYR A C 1
ATOM 2101 O O . TYR A 1 262 ? 7.68 -14.477 -9.039 1 98.62 262 TYR A O 1
ATOM 2109 N N . HIS A 1 263 ? 9.766 -14.914 -8.344 1 97.69 263 HIS A N 1
ATOM 2110 C CA . HIS A 1 263 ? 9.438 -14.922 -6.922 1 97.69 263 HIS A CA 1
ATOM 2111 C C . HIS A 1 263 ? 9.844 -13.609 -6.258 1 97.69 263 HIS A C 1
ATOM 2113 O O . HIS A 1 263 ? 11.039 -13.344 -6.07 1 97.69 263 HIS A O 1
ATOM 2119 N N . TYR A 1 264 ? 8.875 -12.852 -5.969 1 95.75 264 TYR A N 1
ATOM 2120 C CA . TYR A 1 264 ? 9.062 -11.57 -5.289 1 95.75 264 TYR A CA 1
ATOM 2121 C C . TYR A 1 264 ? 9.078 -11.758 -3.777 1 95.75 264 TYR A C 1
ATOM 2123 O O . TYR A 1 264 ? 8.273 -11.141 -3.066 1 95.75 264 TYR A O 1
ATOM 2131 N N . ARG A 1 265 ? 10.023 -12.367 -3.314 1 89.31 265 ARG A N 1
ATOM 2132 C CA . ARG A 1 265 ? 10.125 -12.875 -1.95 1 89.31 265 ARG A CA 1
ATOM 2133 C C . ARG A 1 265 ? 10.289 -11.734 -0.951 1 89.31 265 ARG A C 1
ATOM 2135 O O . ARG A 1 265 ? 9.734 -11.789 0.151 1 89.31 265 ARG A O 1
ATOM 2142 N N . PHE A 1 266 ? 10.93 -10.688 -1.34 1 87.88 266 PHE A N 1
ATOM 2143 C CA . PHE A 1 266 ? 11.391 -9.711 -0.367 1 87.88 266 PHE A CA 1
ATOM 2144 C C . PHE A 1 266 ? 10.461 -8.5 -0.336 1 87.88 266 PHE A C 1
ATOM 2146 O O . PHE A 1 266 ? 10.086 -8.031 0.738 1 87.88 266 PHE A O 1
ATOM 2153 N N . GLY A 1 267 ? 10.086 -8.094 -1.559 1 90 267 GLY A N 1
ATOM 2154 C CA . GLY A 1 267 ? 9.523 -6.754 -1.624 1 90 267 GLY A CA 1
ATOM 2155 C C . GLY A 1 267 ? 10.516 -5.672 -1.229 1 90 267 GLY A C 1
ATOM 2156 O O . GLY A 1 267 ? 11.461 -5.398 -1.964 1 90 267 GLY A O 1
ATOM 2157 N N . SER A 1 268 ? 10.32 -5.078 -0.087 1 88.19 268 SER A N 1
ATOM 2158 C CA . SER A 1 268 ? 11.297 -4.188 0.527 1 88.19 268 SER A CA 1
ATOM 2159 C C . SER A 1 268 ? 11.922 -4.816 1.768 1 88.19 268 SER A C 1
ATOM 2161 O O . SER A 1 268 ? 11.477 -5.875 2.221 1 88.19 268 SER A O 1
ATOM 2163 N N . LYS A 1 269 ? 12.953 -4.199 2.232 1 84.31 269 LYS A N 1
ATOM 2164 C CA . LYS A 1 269 ? 13.57 -4.691 3.461 1 84.31 269 LYS A CA 1
ATOM 2165 C C . LYS A 1 269 ? 12.562 -4.746 4.602 1 84.31 269 LYS A C 1
ATOM 2167 O O . LYS A 1 269 ? 12.461 -5.758 5.301 1 84.31 269 LYS A O 1
ATOM 2172 N N . LYS A 1 270 ? 11.867 -3.717 4.75 1 83.44 270 LYS A N 1
ATOM 2173 C CA . LYS A 1 270 ? 10.883 -3.641 5.828 1 83.44 270 LYS A CA 1
ATOM 2174 C C . LYS A 1 270 ? 9.781 -4.68 5.637 1 83.44 270 LYS A C 1
ATOM 2176 O O . LYS A 1 270 ? 9.367 -5.336 6.598 1 83.44 270 LYS A O 1
ATOM 2181 N N . GLU A 1 271 ? 9.32 -4.859 4.445 1 85.75 271 GLU A N 1
ATOM 2182 C CA . GLU A 1 271 ? 8.297 -5.863 4.156 1 85.75 271 GLU A CA 1
ATOM 2183 C C . GLU A 1 271 ? 8.797 -7.266 4.492 1 85.75 271 GLU A C 1
ATOM 2185 O O . GLU A 1 271 ? 8.055 -8.086 5.035 1 85.75 271 GLU A O 1
ATOM 2190 N N . TYR A 1 272 ? 10.023 -7.52 4.133 1 85.31 272 TYR A N 1
ATOM 2191 C CA . TYR A 1 272 ? 10.586 -8.844 4.355 1 85.31 272 TYR A CA 1
ATOM 2192 C C . TYR A 1 272 ? 10.742 -9.125 5.844 1 85.31 272 TYR A C 1
ATOM 2194 O O . TYR A 1 272 ? 10.477 -10.234 6.305 1 85.31 272 TYR A O 1
ATOM 2202 N N . VAL A 1 273 ? 11.133 -8.148 6.559 1 76.94 273 VAL A N 1
ATOM 2203 C CA . VAL A 1 273 ? 11.273 -8.281 8.008 1 76.94 273 VAL A CA 1
ATOM 2204 C C . VAL A 1 273 ? 9.906 -8.547 8.633 1 76.94 273 VAL A C 1
ATOM 2206 O O . VAL A 1 273 ? 9.773 -9.406 9.508 1 76.94 273 VAL A O 1
ATOM 2209 N N . PHE A 1 274 ? 8.938 -7.84 8.164 1 74.38 274 PHE A N 1
ATOM 2210 C CA . PHE A 1 274 ? 7.578 -8.039 8.656 1 74.38 274 PHE A CA 1
ATOM 2211 C C . PHE A 1 274 ? 7.102 -9.461 8.367 1 74.38 274 PHE A C 1
ATOM 2213 O O . PHE A 1 274 ? 6.535 -10.117 9.234 1 74.38 274 PHE A O 1
ATOM 2220 N N . LYS A 1 275 ? 7.305 -9.859 7.172 1 73.81 275 LYS A N 1
ATOM 2221 C CA . LYS A 1 275 ? 6.891 -11.188 6.738 1 73.81 275 LYS A CA 1
ATOM 2222 C C . LYS A 1 275 ? 7.562 -12.273 7.578 1 73.81 275 LYS A C 1
ATOM 2224 O O . LYS A 1 275 ? 6.918 -13.242 7.977 1 73.81 275 LYS A O 1
ATOM 2229 N N . ARG A 1 276 ? 8.758 -12.055 7.891 1 69.94 276 ARG A N 1
ATOM 2230 C CA . ARG A 1 276 ? 9.547 -13.094 8.547 1 69.94 276 ARG A CA 1
ATOM 2231 C C . ARG A 1 276 ? 9.383 -13.039 10.062 1 69.94 276 ARG A C 1
ATOM 2233 O O . ARG A 1 276 ? 9.398 -14.07 10.727 1 69.94 276 ARG A O 1
ATOM 2240 N N . CYS A 1 277 ? 9.18 -11.875 10.57 1 64.31 277 CYS A N 1
ATOM 2241 C CA . CYS A 1 277 ? 9.289 -11.727 12.016 1 64.31 277 CYS A CA 1
ATOM 2242 C C . CYS A 1 277 ? 7.926 -11.492 12.648 1 64.31 277 CYS A C 1
ATOM 2244 O O . CYS A 1 277 ? 7.715 -11.805 13.82 1 64.31 277 CYS A O 1
ATOM 2246 N N . ILE A 1 278 ? 7.031 -10.914 11.977 1 54.97 278 ILE A N 1
ATOM 2247 C CA . ILE A 1 278 ? 5.793 -10.492 12.617 1 54.97 278 ILE A CA 1
ATOM 2248 C C . ILE A 1 278 ? 4.641 -11.383 12.141 1 54.97 278 ILE A C 1
ATOM 2250 O O . ILE A 1 278 ? 3.941 -11.992 12.953 1 54.97 278 ILE A O 1
ATOM 2254 N N . ARG A 1 279 ? 4.441 -11.484 10.875 1 49.03 279 ARG A N 1
ATOM 2255 C CA . ARG A 1 279 ? 3.33 -12.234 10.305 1 49.03 279 ARG A CA 1
ATOM 2256 C C . ARG A 1 279 ? 3.545 -13.734 10.461 1 49.03 279 ARG A C 1
ATOM 2258 O O . ARG A 1 279 ? 2.594 -14.484 10.688 1 49.03 279 ARG A O 1
ATOM 2265 N N . GLY A 1 280 ? 4.688 -14.148 10.586 1 47.75 280 GLY A N 1
ATOM 2266 C CA . GLY A 1 280 ? 5.008 -15.57 10.523 1 47.75 280 GLY A CA 1
ATOM 2267 C C . GLY A 1 280 ? 4.914 -16.141 9.117 1 47.75 280 GLY A C 1
ATOM 2268 O O . GLY A 1 280 ? 4.324 -15.516 8.227 1 47.75 280 GLY A O 1
ATOM 2269 N N . GLU A 1 281 ? 5.781 -17.062 8.797 1 43.88 281 GLU A N 1
ATOM 2270 C CA . GLU A 1 281 ? 5.754 -17.766 7.516 1 43.88 281 GLU A CA 1
ATOM 2271 C C . GLU A 1 281 ? 4.746 -18.906 7.535 1 43.88 281 GLU A C 1
ATOM 2273 O O . GLU A 1 281 ? 4.43 -19.453 8.602 1 43.88 281 GLU A O 1
ATOM 2278 N N . ALA A 1 282 ? 4.004 -19.031 6.418 1 39.28 282 ALA A N 1
ATOM 2279 C CA . ALA A 1 282 ? 3.125 -20.203 6.293 1 39.28 282 ALA A CA 1
ATOM 2280 C C . ALA A 1 282 ? 3.783 -21.438 6.879 1 39.28 282 ALA A C 1
ATOM 2282 O O . ALA A 1 282 ? 3.105 -22.297 7.461 1 39.28 282 ALA A O 1
ATOM 2283 N N . ALA A 1 283 ? 5.207 -21.484 6.742 1 39.53 283 ALA A N 1
ATOM 2284 C CA . ALA A 1 283 ? 5.918 -22.688 7.191 1 39.53 283 ALA A CA 1
ATOM 2285 C C . ALA A 1 283 ? 6.402 -22.516 8.633 1 39.53 283 ALA A C 1
ATOM 2287 O O . ALA A 1 283 ? 7.121 -23.375 9.156 1 39.53 283 ALA A O 1
ATOM 2288 N N . GLY A 1 284 ? 6.152 -21.516 9.531 1 40.72 284 GLY A N 1
ATOM 2289 C CA . GLY A 1 284 ? 6.512 -21.375 10.93 1 40.72 284 GLY A CA 1
ATOM 2290 C C . GLY A 1 284 ? 7.477 -20.234 11.188 1 40.72 284 GLY A C 1
ATOM 2291 O O . GLY A 1 284 ? 8.164 -19.781 10.266 1 40.72 284 GLY A O 1
ATOM 2292 N N . ASN A 1 285 ? 7.285 -19.328 12.289 1 42.91 285 ASN A N 1
ATOM 2293 C CA . ASN A 1 285 ? 7.934 -18.078 12.68 1 42.91 285 ASN A CA 1
ATOM 2294 C C . ASN A 1 285 ? 9.328 -18.328 13.242 1 42.91 285 ASN A C 1
ATOM 2296 O O . ASN A 1 285 ? 9.484 -18.641 14.422 1 42.91 285 ASN A O 1
ATOM 2300 N N . THR A 1 286 ? 10.242 -19 12.75 1 39.5 286 THR A N 1
ATOM 2301 C CA . THR A 1 286 ? 11.477 -19.359 13.43 1 39.5 286 THR A CA 1
ATOM 2302 C C . THR A 1 286 ? 12.367 -18.141 13.633 1 39.5 286 THR A C 1
ATOM 2304 O O . THR A 1 286 ? 13.266 -18.141 14.484 1 39.5 286 THR A O 1
ATOM 2307 N N . TRP A 1 287 ? 12.266 -17.234 12.781 1 43.47 287 TRP A N 1
ATOM 2308 C CA . TRP A 1 287 ? 13.492 -16.438 12.719 1 43.47 287 TRP A CA 1
ATOM 2309 C C . TRP A 1 287 ? 13.383 -15.203 13.602 1 43.47 287 TRP A C 1
ATOM 2311 O O . TRP A 1 287 ? 14.367 -14.5 13.812 1 43.47 287 TRP A O 1
ATOM 2321 N N . CYS A 1 288 ? 12.203 -14.859 13.953 1 48.44 288 CYS A N 1
ATOM 2322 C CA . CYS A 1 288 ? 12.125 -13.555 14.602 1 48.44 288 CYS A CA 1
ATOM 2323 C C . CYS A 1 288 ? 12.711 -13.609 16.016 1 48.44 288 CYS A C 1
ATOM 2325 O O . CYS A 1 288 ? 12.836 -12.586 16.672 1 48.44 288 CYS A O 1
ATOM 2327 N N . ASP A 1 289 ? 12.445 -14.75 16.797 1 40.53 289 ASP A N 1
ATOM 2328 C CA . ASP A 1 289 ? 12.789 -14.828 18.219 1 40.53 289 ASP A CA 1
ATOM 2329 C C . ASP A 1 289 ? 14.297 -14.719 18.422 1 40.53 289 ASP A C 1
ATOM 2331 O O . ASP A 1 289 ? 15.055 -15.539 17.906 1 40.53 289 ASP A O 1
ATOM 2335 N N . GLY A 1 290 ? 14.938 -13.602 18.547 1 37.97 290 GLY A N 1
ATOM 2336 C CA . GLY A 1 290 ? 16.031 -13.969 19.422 1 37.97 290 GLY A CA 1
ATOM 2337 C C . GLY A 1 290 ? 15.602 -14.82 20.609 1 37.97 290 GLY A C 1
ATOM 2338 O O . GLY A 1 290 ? 14.406 -14.93 20.891 1 37.97 290 GLY A O 1
ATOM 2339 N N . ASN A 1 291 ? 16.297 -15.711 21.125 1 34.5 291 ASN A N 1
ATOM 2340 C CA . ASN A 1 291 ? 15.969 -16.578 22.25 1 34.5 291 ASN A CA 1
ATOM 2341 C C . ASN A 1 291 ? 14.883 -15.984 23.141 1 34.5 291 ASN A C 1
ATOM 2343 O O . ASN A 1 291 ? 14.141 -16.719 23.797 1 34.5 291 ASN A O 1
ATOM 2347 N N . ASP A 1 292 ? 15.094 -14.867 23.906 1 33.91 292 ASP A N 1
ATOM 2348 C CA . ASP A 1 292 ? 14.484 -14.492 25.172 1 33.91 292 ASP A CA 1
ATOM 2349 C C . ASP A 1 292 ? 13.188 -13.703 24.953 1 33.91 292 ASP A C 1
ATOM 2351 O O . ASP A 1 292 ? 12.695 -13.039 25.859 1 33.91 292 ASP A O 1
ATOM 2355 N N . GLY A 1 293 ? 12.109 -13.961 24.281 1 32.25 293 GLY A N 1
ATOM 2356 C CA . GLY A 1 293 ? 10.789 -13.352 24.297 1 32.25 293 GLY A CA 1
ATOM 2357 C C . GLY A 1 293 ? 10.773 -11.93 23.766 1 32.25 293 GLY A C 1
ATOM 2358 O O . GLY A 1 293 ? 9.797 -11.203 23.953 1 32.25 293 GLY A O 1
ATOM 2359 N N . ILE A 1 294 ? 11.883 -11.18 23.734 1 31.44 294 ILE A N 1
ATOM 2360 C CA . ILE A 1 294 ? 11.938 -9.727 23.594 1 31.44 294 ILE A CA 1
ATOM 2361 C C . ILE A 1 294 ? 11.445 -9.328 22.203 1 31.44 294 ILE A C 1
ATOM 2363 O O . ILE A 1 294 ? 11.844 -9.93 21.203 1 31.44 294 ILE A O 1
ATOM 2367 N N . ARG A 1 295 ? 10.344 -8.562 22.125 1 35.88 295 ARG A N 1
ATOM 2368 C CA . ARG A 1 295 ? 9.891 -7.684 21.047 1 35.88 295 ARG A CA 1
ATOM 2369 C C . ARG A 1 295 ? 11.078 -7.133 20.266 1 35.88 295 ARG A C 1
ATOM 2371 O O . ARG A 1 295 ? 11.977 -6.504 20.828 1 35.88 295 ARG A O 1
ATOM 2378 N N . ILE A 1 296 ? 11.602 -7.688 19.266 1 35.59 296 ILE A N 1
ATOM 2379 C CA . ILE A 1 296 ? 12.625 -7.121 18.406 1 35.59 296 ILE A CA 1
ATOM 2380 C C . ILE A 1 296 ? 12.125 -5.809 17.797 1 35.59 296 ILE A C 1
ATOM 2382 O O . ILE A 1 296 ? 11.211 -5.805 16.969 1 35.59 296 ILE A O 1
ATOM 2386 N N . GLU A 1 297 ? 11.773 -4.828 18.484 1 35.12 297 GLU A N 1
ATOM 2387 C CA . GLU A 1 297 ? 11.586 -3.512 17.875 1 35.12 297 GLU A CA 1
ATOM 2388 C C . GLU A 1 297 ? 12.461 -3.336 16.641 1 35.12 297 GLU A C 1
ATOM 2390 O O . GLU A 1 297 ? 11.969 -2.941 15.578 1 35.12 297 GLU A O 1
ATOM 2395 N N . ALA A 1 298 ? 13.617 -2.531 16.75 1 35.78 298 ALA A N 1
ATOM 2396 C CA . ALA A 1 298 ? 14.422 -1.599 15.969 1 35.78 298 ALA A CA 1
ATOM 2397 C C . ALA A 1 298 ? 15.109 -2.311 14.812 1 35.78 298 ALA A C 1
ATOM 2399 O O . ALA A 1 298 ? 15.031 -1.871 13.664 1 35.78 298 ALA A O 1
ATOM 2400 N N . GLU A 1 299 ? 16.297 -3.043 15.031 1 38.53 299 GLU A N 1
ATOM 2401 C CA . GLU A 1 299 ? 17.359 -3.273 14.062 1 38.53 299 GLU A CA 1
ATOM 2402 C C . GLU A 1 299 ? 17.109 -4.547 13.258 1 38.53 299 GLU A C 1
ATOM 2404 O O . GLU A 1 299 ? 16.609 -5.535 13.789 1 38.53 299 GLU A O 1
ATOM 2409 N N . THR A 1 300 ? 16.781 -4.422 11.922 1 46.88 300 THR A N 1
ATOM 2410 C CA . THR A 1 300 ? 16.875 -5.539 10.984 1 46.88 300 THR A CA 1
ATOM 2411 C C . THR A 1 300 ? 17.797 -6.629 11.531 1 46.88 300 THR A C 1
ATOM 2413 O O . THR A 1 300 ? 18.969 -6.379 11.797 1 46.88 300 THR A O 1
ATOM 2416 N N . PRO A 1 301 ? 17.172 -7.637 12.055 1 47.62 301 PRO A N 1
ATOM 2417 C CA . PRO A 1 301 ? 18.141 -8.648 12.484 1 47.62 301 PRO A CA 1
ATOM 2418 C C . PRO A 1 301 ? 19.25 -8.867 11.469 1 47.62 301 PRO A C 1
ATOM 2420 O O . PRO A 1 301 ? 19 -8.891 10.258 1 47.62 301 PRO A O 1
ATOM 2423 N N . GLU A 1 302 ? 20.438 -8.633 11.836 1 47.16 302 GLU A N 1
ATOM 2424 C CA . GLU A 1 302 ? 21.641 -8.758 11.023 1 47.16 302 GLU A CA 1
ATOM 2425 C C . GLU A 1 302 ? 21.594 -10.008 10.148 1 47.16 302 GLU A C 1
ATOM 2427 O O . GLU A 1 302 ? 22.156 -10.031 9.055 1 47.16 302 GLU A O 1
ATOM 2432 N N . HIS A 1 303 ? 20.781 -10.977 10.57 1 48.31 303 HIS A N 1
ATOM 2433 C CA . HIS A 1 303 ? 20.859 -12.258 9.875 1 48.31 303 HIS A CA 1
ATOM 2434 C C . HIS A 1 303 ? 19.891 -12.289 8.688 1 48.31 303 HIS A C 1
ATOM 2436 O O . HIS A 1 303 ? 19.906 -13.242 7.902 1 48.31 303 HIS A O 1
ATOM 2442 N N . ILE A 1 304 ? 19.078 -11.383 8.641 1 57 304 ILE A N 1
ATOM 2443 C CA . ILE A 1 304 ? 18.203 -11.359 7.469 1 57 304 ILE A CA 1
ATOM 2444 C C . ILE A 1 304 ? 18.984 -10.82 6.27 1 57 304 ILE A C 1
ATOM 2446 O O . ILE A 1 304 ? 19.375 -9.648 6.246 1 57 304 ILE A O 1
ATOM 2450 N N . GLN A 1 305 ? 19.344 -11.836 5.391 1 62.41 305 GLN A N 1
ATOM 2451 C CA . GLN A 1 305 ? 20.047 -11.461 4.172 1 62.41 305 GLN A CA 1
ATOM 2452 C C . GLN A 1 305 ? 19.078 -11.055 3.07 1 62.41 305 GLN A C 1
ATOM 2454 O O . GLN A 1 305 ? 18.203 -11.836 2.693 1 62.41 305 GLN A O 1
ATOM 2459 N N . ILE A 1 306 ? 19.016 -9.852 2.76 1 76.44 306 ILE A N 1
ATOM 2460 C CA . ILE A 1 306 ? 18.25 -9.305 1.646 1 76.44 306 ILE A CA 1
ATOM 2461 C C . ILE A 1 306 ? 19.188 -8.945 0.5 1 76.44 306 ILE A C 1
ATOM 2463 O O . ILE A 1 306 ? 20.281 -8.398 0.726 1 76.44 306 ILE A O 1
ATOM 2467 N N . VAL A 1 307 ? 18.781 -9.492 -0.733 1 79.81 307 VAL A N 1
ATOM 2468 C CA . VAL A 1 307 ? 19.609 -9.18 -1.896 1 79.81 307 VAL A CA 1
ATOM 2469 C C . VAL A 1 307 ? 18.875 -8.211 -2.814 1 79.81 307 VAL A C 1
ATOM 2471 O O . VAL A 1 307 ? 17.656 -8.328 -3.006 1 79.81 307 VAL A O 1
ATOM 2474 N N . PRO A 1 308 ? 19.625 -7.281 -3.412 1 83.69 308 PRO A N 1
ATOM 2475 C CA . PRO A 1 308 ? 18.984 -6.305 -4.301 1 83.69 308 PRO A CA 1
ATOM 2476 C C . PRO A 1 308 ? 18.609 -6.898 -5.656 1 83.69 308 PRO A C 1
ATOM 2478 O O . PRO A 1 308 ? 17.703 -6.398 -6.324 1 83.69 308 PRO A O 1
ATOM 2481 N N . GLY A 1 309 ? 19.156 -7.969 -6.074 1 88.38 309 GLY A N 1
ATOM 2482 C CA . GLY A 1 309 ? 19.078 -8.484 -7.434 1 88.38 309 GLY A CA 1
ATOM 2483 C C . GLY A 1 309 ? 20.266 -8.094 -8.289 1 88.38 309 GLY A C 1
ATOM 2484 O O . GLY A 1 309 ? 20.984 -7.152 -7.969 1 88.38 309 GLY A O 1
ATOM 2485 N N . ASP A 1 310 ? 20.484 -8.797 -9.398 1 91.12 310 ASP A N 1
ATOM 2486 C CA . ASP A 1 310 ? 21.703 -8.656 -10.188 1 91.12 310 ASP A CA 1
ATOM 2487 C C . ASP A 1 310 ? 21.406 -8.102 -11.578 1 91.12 310 ASP A C 1
ATOM 2489 O O . ASP A 1 310 ? 22.172 -7.285 -12.109 1 91.12 310 ASP A O 1
ATOM 2493 N N . VAL A 1 311 ? 20.375 -8.539 -12.164 1 95.06 311 VAL A N 1
ATOM 2494 C CA . VAL A 1 311 ? 20.094 -8.258 -13.562 1 95.06 311 VAL A CA 1
ATOM 2495 C C . VAL A 1 311 ? 18.766 -7.5 -13.672 1 95.06 311 VAL A C 1
ATOM 2497 O O . VAL A 1 311 ? 17.75 -7.922 -13.117 1 95.06 311 VAL A O 1
ATOM 2500 N N . PHE A 1 312 ? 18.859 -6.359 -14.375 1 95.25 312 PHE A N 1
ATOM 2501 C CA . PHE A 1 312 ? 17.609 -5.637 -14.648 1 95.25 312 PHE A CA 1
ATOM 2502 C C . PHE A 1 312 ? 16.703 -6.453 -15.547 1 95.25 312 PHE A C 1
ATOM 2504 O O . PHE A 1 312 ? 17.125 -6.973 -16.578 1 95.25 312 PHE A O 1
ATOM 2511 N N . ASP A 1 313 ? 15.445 -6.656 -15.172 1 97.12 313 ASP A N 1
ATOM 2512 C CA . ASP A 1 313 ? 14.43 -7.406 -15.906 1 97.12 313 ASP A CA 1
ATOM 2513 C C . ASP A 1 313 ? 13.031 -6.906 -15.57 1 97.12 313 ASP A C 1
ATOM 2515 O O . ASP A 1 313 ? 12.484 -7.234 -14.516 1 97.12 313 ASP A O 1
ATOM 2519 N N . ASP A 1 314 ? 12.461 -6.109 -16.484 1 96.69 314 ASP A N 1
ATOM 2520 C CA . ASP A 1 314 ? 11.133 -5.555 -16.234 1 96.69 314 ASP A CA 1
ATOM 2521 C C . ASP A 1 314 ? 10.062 -6.309 -17.031 1 96.69 314 ASP A C 1
ATOM 2523 O O . ASP A 1 314 ? 9.008 -5.758 -17.344 1 96.69 314 ASP A O 1
ATOM 2527 N N . SER A 1 315 ? 10.328 -7.574 -17.406 1 97.69 315 SER A N 1
ATOM 2528 C CA . SER A 1 315 ? 9.438 -8.359 -18.266 1 97.69 315 SER A CA 1
ATOM 2529 C C . SER A 1 315 ? 8.047 -8.484 -17.641 1 97.69 315 SER A C 1
ATOM 2531 O O . SER A 1 315 ? 7.035 -8.344 -18.328 1 97.69 315 SER A O 1
ATOM 2533 N N . ALA A 1 316 ? 7.977 -8.734 -16.344 1 98.31 316 ALA A N 1
ATOM 2534 C CA . ALA A 1 316 ? 6.684 -8.883 -15.68 1 98.31 316 ALA A CA 1
ATOM 2535 C C . ALA A 1 316 ? 5.891 -7.578 -15.734 1 98.31 316 ALA A C 1
ATOM 2537 O O . ALA A 1 316 ? 4.68 -7.59 -15.969 1 98.31 316 ALA A O 1
ATOM 2538 N N . TRP A 1 317 ? 6.582 -6.453 -15.531 1 97.75 317 TRP A N 1
ATOM 2539 C CA . TRP A 1 317 ? 5.934 -5.148 -15.578 1 97.75 317 TRP A CA 1
ATOM 2540 C C . TRP A 1 317 ? 5.422 -4.848 -16.984 1 97.75 317 TRP A C 1
AT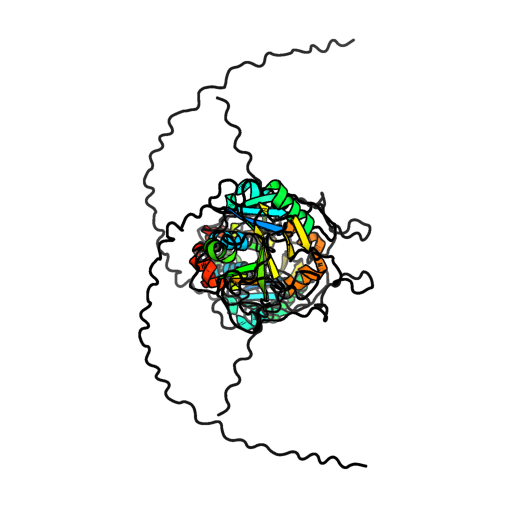OM 2542 O O . TRP A 1 317 ? 4.281 -4.41 -17.156 1 97.75 317 TRP A O 1
ATOM 2552 N N . GLN A 1 318 ? 6.285 -5.129 -17.969 1 97.81 318 GLN A N 1
ATOM 2553 C CA . GLN A 1 318 ? 5.891 -4.887 -19.344 1 97.81 318 GLN A CA 1
ATOM 2554 C C . GLN A 1 318 ? 4.676 -5.727 -19.734 1 97.81 318 GLN A C 1
ATOM 2556 O O . GLN A 1 318 ? 3.768 -5.242 -20.406 1 97.81 318 GLN A O 1
ATOM 2561 N N . PHE A 1 319 ? 4.668 -6.91 -19.328 1 97.94 319 PHE A N 1
ATOM 2562 C CA . PHE A 1 319 ? 3.523 -7.773 -19.594 1 97.94 319 PHE A CA 1
ATOM 2563 C C . PHE A 1 319 ? 2.254 -7.195 -18.984 1 97.94 319 PHE A C 1
ATOM 2565 O O . PHE A 1 319 ? 1.236 -7.055 -19.656 1 97.94 319 PHE A O 1
ATOM 2572 N N . LEU A 1 320 ? 2.279 -6.816 -17.656 1 98.12 320 LEU A N 1
ATOM 2573 C CA . LEU A 1 320 ? 1.104 -6.32 -16.953 1 98.12 320 LEU A CA 1
ATOM 2574 C C . LEU A 1 320 ? 0.571 -5.047 -17.609 1 98.12 320 LEU A C 1
ATOM 2576 O O . LEU A 1 320 ? -0.613 -4.965 -17.938 1 98.12 320 LEU A O 1
ATOM 2580 N N . ARG A 1 321 ? 1.391 -4.113 -17.797 1 96.56 321 ARG A N 1
ATOM 2581 C CA . ARG A 1 321 ? 0.931 -2.82 -18.281 1 96.56 321 ARG A CA 1
ATOM 2582 C C . ARG A 1 321 ? 0.406 -2.936 -19.719 1 96.56 321 ARG A C 1
ATOM 2584 O O . ARG A 1 321 ? -0.446 -2.15 -20.125 1 96.56 321 ARG A O 1
ATOM 2591 N N . SER A 1 322 ? 0.944 -3.887 -20.484 1 96.75 322 SER A N 1
ATOM 2592 C CA . SER A 1 322 ? 0.486 -4.066 -21.859 1 96.75 322 SER A CA 1
ATOM 2593 C C . SER A 1 322 ? -0.85 -4.801 -21.906 1 96.75 322 SER A C 1
ATOM 2595 O O . SER A 1 322 ? -1.718 -4.473 -22.719 1 96.75 322 SER A O 1
ATOM 2597 N N . ARG A 1 323 ? -1.047 -5.715 -21 1 97.5 323 ARG A N 1
ATOM 2598 C CA . ARG A 1 323 ? -2.215 -6.59 -21.078 1 97.5 323 ARG A CA 1
ATOM 2599 C C . ARG A 1 323 ? -3.357 -6.047 -20.219 1 97.5 323 ARG A C 1
ATOM 2601 O O . ARG A 1 323 ? -4.516 -6.41 -20.422 1 97.5 323 ARG A O 1
ATOM 2608 N N . VAL A 1 324 ? -3.018 -5.301 -19.234 1 97.75 324 VAL A N 1
ATOM 2609 C CA . VAL A 1 324 ? -3.986 -4.598 -18.406 1 97.75 324 VAL A CA 1
ATOM 2610 C C . VAL A 1 324 ? -3.719 -3.096 -18.453 1 97.75 324 VAL A C 1
ATOM 2612 O O . VAL A 1 324 ? -3.119 -2.537 -17.531 1 97.75 324 VAL A O 1
ATOM 2615 N N . PRO A 1 325 ? -4.25 -2.426 -19.297 1 95.81 325 PRO A N 1
ATOM 2616 C CA . PRO A 1 325 ? -3.793 -1.093 -19.703 1 95.81 325 PRO A CA 1
ATOM 2617 C C . PRO A 1 325 ? -3.902 -0.069 -18.578 1 95.81 325 PRO A C 1
ATOM 2619 O O . PRO A 1 325 ? -3.148 0.905 -18.547 1 95.81 325 PRO A O 1
ATOM 2622 N N . LYS A 1 326 ? -4.832 -0.218 -17.656 1 96.06 326 LYS A N 1
ATOM 2623 C CA . LYS A 1 326 ? -4.953 0.767 -16.578 1 96.06 326 LYS A CA 1
ATOM 2624 C C . LYS A 1 326 ? -3.66 0.867 -15.773 1 96.06 326 LYS A C 1
ATOM 2626 O O . LYS A 1 326 ? -3.383 1.9 -15.164 1 96.06 326 LYS A O 1
ATOM 2631 N N . TYR A 1 327 ? -2.83 -0.143 -15.828 1 97.38 327 TYR A N 1
ATOM 2632 C CA . TYR A 1 327 ? -1.593 -0.138 -15.055 1 97.38 327 TYR A CA 1
ATOM 2633 C C . TYR A 1 327 ? -0.549 0.765 -15.703 1 97.38 327 TYR A C 1
ATOM 2635 O O . TYR A 1 327 ? 0.444 1.128 -15.07 1 97.38 327 TYR A O 1
ATOM 2643 N N . SER A 1 328 ? -0.73 1.139 -16.922 1 96.5 328 SER A N 1
ATOM 2644 C CA . SER A 1 328 ? 0.261 1.951 -17.625 1 96.5 328 SER A CA 1
ATOM 2645 C C . SER A 1 328 ? 0.41 3.322 -16.969 1 96.5 328 SER A C 1
ATOM 2647 O O . SER A 1 328 ? 1.444 3.977 -17.109 1 96.5 328 SER A O 1
ATOM 2649 N N . CYS A 1 329 ? -0.548 3.729 -16.234 1 95.75 329 CYS A N 1
ATOM 2650 C CA . CYS A 1 329 ? -0.485 5.047 -15.609 1 95.75 329 CYS A CA 1
ATOM 2651 C C . CYS A 1 329 ? 0.603 5.098 -14.539 1 95.75 329 CYS A C 1
ATOM 2653 O O . CYS A 1 329 ? 1.131 6.168 -14.242 1 95.75 329 CYS A O 1
ATOM 2655 N N . PHE A 1 330 ? 0.986 3.943 -14.039 1 96.44 330 PHE A N 1
ATOM 2656 C CA . PHE A 1 330 ? 1.994 3.908 -12.984 1 96.44 330 PHE A CA 1
ATOM 2657 C C . PHE A 1 330 ? 3.363 4.289 -13.531 1 96.44 330 PHE A C 1
ATOM 2659 O O . PHE A 1 330 ? 4.301 4.527 -12.766 1 96.44 330 PHE A O 1
ATOM 2666 N N . ASP A 1 331 ? 3.438 4.395 -14.844 1 94.62 331 ASP A N 1
ATOM 2667 C CA . ASP A 1 331 ? 4.676 4.895 -15.43 1 94.62 331 ASP A CA 1
ATOM 2668 C C . ASP A 1 331 ? 4.941 6.34 -15.008 1 94.62 331 ASP A C 1
ATOM 2670 O O . ASP A 1 331 ? 6.078 6.809 -15.055 1 94.62 331 ASP A O 1
ATOM 2674 N N . GLU A 1 332 ? 3.938 7.082 -14.57 1 94.19 332 GLU A N 1
ATOM 2675 C CA . GLU A 1 332 ? 4.074 8.469 -14.125 1 94.19 332 GLU A CA 1
ATOM 2676 C C . GLU A 1 332 ? 4.555 8.539 -12.68 1 94.19 332 GLU A C 1
ATOM 2678 O O . GLU A 1 332 ? 4.855 9.617 -12.172 1 94.19 332 GLU A O 1
ATOM 2683 N N . PHE A 1 333 ? 4.609 7.414 -12.039 1 94.31 333 PHE A N 1
ATOM 2684 C CA . PHE A 1 333 ? 5.051 7.352 -10.656 1 94.31 333 PHE A CA 1
ATOM 2685 C C . PHE A 1 333 ? 6.434 6.715 -10.555 1 94.31 333 PHE A C 1
ATOM 2687 O O . PHE A 1 333 ? 6.738 5.766 -11.281 1 94.31 333 PHE A O 1
ATOM 2694 N N . GLU A 1 334 ? 7.234 7.25 -9.695 1 90.25 334 GLU A N 1
ATOM 2695 C CA . GLU A 1 334 ? 8.586 6.742 -9.5 1 90.25 334 GLU A CA 1
ATOM 2696 C C . GLU A 1 334 ? 8.789 6.238 -8.078 1 90.25 334 GLU A C 1
ATOM 2698 O O . GLU A 1 334 ? 8.188 6.758 -7.137 1 90.25 334 GLU A O 1
ATOM 2703 N N . ASP A 1 335 ? 9.562 5.176 -7.961 1 89.75 335 ASP A N 1
ATOM 2704 C CA . ASP A 1 335 ? 9.984 4.703 -6.648 1 89.75 335 ASP A CA 1
ATOM 2705 C C . ASP A 1 335 ? 11.289 5.371 -6.223 1 89.75 335 ASP A C 1
ATOM 2707 O O . ASP A 1 335 ? 12.297 5.273 -6.918 1 89.75 335 ASP A O 1
ATOM 2711 N N . PHE A 1 336 ? 11.32 6 -5.02 1 90.25 336 PHE A N 1
ATOM 2712 C CA . PHE A 1 336 ? 12.469 6.797 -4.605 1 90.25 336 PHE A CA 1
ATOM 2713 C C . PHE A 1 336 ? 13.195 6.133 -3.443 1 90.25 336 PHE A C 1
ATOM 2715 O O . PHE A 1 336 ? 14.102 6.723 -2.85 1 90.25 336 PHE A O 1
ATOM 2722 N N . HIS A 1 337 ? 12.875 4.926 -3.145 1 87.19 337 HIS A N 1
ATOM 2723 C CA . HIS A 1 337 ? 13.359 4.352 -1.895 1 87.19 337 HIS A CA 1
ATOM 2724 C C . HIS A 1 337 ? 14.57 3.459 -2.135 1 87.19 337 HIS A C 1
ATOM 2726 O O . HIS A 1 337 ? 15.055 2.797 -1.213 1 87.19 337 HIS A O 1
ATOM 2732 N N . HIS A 1 338 ? 15.039 3.432 -3.377 1 80.38 338 HIS A N 1
ATOM 2733 C CA . HIS A 1 338 ? 16.281 2.711 -3.674 1 80.38 338 HIS A CA 1
ATOM 2734 C C . HIS A 1 338 ? 17.5 3.471 -3.166 1 80.38 338 HIS A C 1
ATOM 2736 O O . HIS A 1 338 ? 17.422 4.676 -2.912 1 80.38 338 HIS A O 1
ATOM 2742 N N . PRO A 1 339 ? 18.547 2.773 -2.922 1 75.81 339 PRO A N 1
ATOM 2743 C CA . PRO A 1 339 ? 19.734 3.473 -2.451 1 75.81 339 PRO A CA 1
ATOM 2744 C C . PRO A 1 339 ? 20.188 4.586 -3.398 1 75.81 339 PRO A C 1
ATOM 2746 O O . PRO A 1 339 ? 20.016 4.469 -4.617 1 75.81 339 PRO A O 1
ATOM 2749 N N . VAL A 1 340 ? 20.578 5.684 -2.766 1 68.25 340 VAL A N 1
ATOM 2750 C CA . VAL A 1 340 ? 21.031 6.828 -3.545 1 68.25 340 VAL A CA 1
ATOM 2751 C C . VAL A 1 340 ? 22.312 6.457 -4.297 1 68.25 340 VAL A C 1
ATOM 2753 O O . VAL A 1 340 ? 23.234 5.895 -3.717 1 68.25 340 VAL A O 1
ATOM 2756 N N . GLU A 1 341 ? 22.172 6.184 -5.535 1 59.59 341 GLU A N 1
ATOM 2757 C CA . GLU A 1 341 ? 23.391 5.883 -6.285 1 59.59 341 GLU A CA 1
ATOM 2758 C C . GLU A 1 341 ? 24.453 6.945 -6.051 1 59.59 341 GLU A C 1
ATOM 2760 O O . GLU A 1 341 ? 24.141 8.133 -5.93 1 59.59 341 GLU A O 1
ATOM 2765 N N . ASP A 1 342 ? 25.547 6.621 -5.348 1 46.5 342 ASP A N 1
ATOM 2766 C CA . ASP A 1 342 ? 26.703 7.52 -5.398 1 46.5 342 ASP A CA 1
ATOM 2767 C C . ASP A 1 342 ? 26.828 8.164 -6.773 1 46.5 342 ASP A C 1
ATOM 2769 O O . ASP A 1 342 ? 26.656 7.504 -7.797 1 46.5 342 ASP A O 1
ATOM 2773 N N . PRO A 1 343 ? 26.734 9.547 -6.785 1 37.03 343 PRO A N 1
ATOM 2774 C CA . PRO A 1 343 ? 27.078 10.086 -8.102 1 37.03 343 PRO A CA 1
ATOM 2775 C C . PRO A 1 343 ? 28.297 9.398 -8.719 1 37.03 343 PRO A C 1
ATOM 2777 O O . PRO A 1 343 ? 29.172 8.906 -7.988 1 37.03 343 PRO A O 1
ATOM 2780 N N . PRO A 1 344 ? 28.188 8.867 -9.922 1 30.69 344 PRO A N 1
ATOM 2781 C CA . PRO A 1 344 ? 29.5 8.453 -10.414 1 30.69 344 PRO A CA 1
ATOM 2782 C C . PRO A 1 344 ? 30.594 9.453 -10.055 1 30.69 344 PRO A C 1
ATOM 2784 O O . PRO A 1 344 ? 30.375 10.664 -10.102 1 30.69 344 PRO A O 1
ATOM 2787 N N . LYS A 1 345 ? 31.656 9.141 -9.188 1 31.5 345 LYS A N 1
ATOM 2788 C CA . LYS A 1 345 ? 32.844 9.945 -9.031 1 31.5 345 LYS A CA 1
ATOM 2789 C C . LYS A 1 345 ? 33.312 10.531 -10.367 1 31.5 345 LYS A C 1
ATOM 2791 O O . LYS A 1 345 ? 33.281 9.836 -11.391 1 31.5 345 LYS A O 1
ATOM 2796 N N . THR A 1 346 ? 33.375 11.844 -10.453 1 26.97 346 THR A N 1
ATOM 2797 C CA . THR A 1 346 ? 34 12.555 -11.547 1 26.97 346 THR A CA 1
ATOM 2798 C C . THR A 1 346 ? 35.25 11.797 -12.023 1 26.97 346 THR A C 1
ATOM 2800 O O . THR A 1 346 ? 36.125 11.445 -11.219 1 26.97 346 THR A O 1
ATOM 2803 N N . LYS A 1 347 ? 35.188 11.203 -13.133 1 25.05 347 LYS A N 1
ATOM 2804 C CA . LYS A 1 347 ? 36.438 10.891 -13.828 1 25.05 347 LYS A CA 1
ATOM 2805 C C . LYS A 1 347 ? 37.406 12.07 -13.789 1 25.05 347 LYS A C 1
ATOM 2807 O O . LYS A 1 347 ? 37.062 13.164 -14.25 1 25.05 347 LYS A O 1
ATOM 2812 N N . ILE A 1 348 ? 38.25 12.133 -12.727 1 24.61 348 ILE A N 1
ATOM 2813 C CA . ILE A 1 348 ? 39.469 12.922 -12.906 1 24.61 348 ILE A CA 1
ATOM 2814 C C . ILE A 1 348 ? 40.062 12.633 -14.281 1 24.61 348 ILE A C 1
ATOM 2816 O O . ILE A 1 348 ? 40.438 11.5 -14.578 1 24.61 348 ILE A O 1
ATOM 2820 N N . ASN A 1 349 ? 39.562 13.383 -15.312 1 21.27 349 ASN A N 1
ATOM 2821 C CA . ASN A 1 349 ? 40.625 13.688 -16.266 1 21.27 349 ASN A CA 1
ATOM 2822 C C . ASN A 1 349 ? 41.688 14.562 -15.641 1 21.27 349 ASN A C 1
ATOM 2824 O O . ASN A 1 349 ? 41.406 15.523 -14.945 1 21.27 349 ASN A O 1
ATOM 2828 N N . MET B 1 1 ? -50.25 -14.258 38 1 21.59 1 MET B N 1
ATOM 2829 C CA . MET B 1 1 ? -50.844 -15.227 37.062 1 21.59 1 MET B CA 1
ATOM 2830 C C . MET B 1 1 ? -51.188 -14.57 35.719 1 21.59 1 MET B C 1
ATOM 2832 O O . MET B 1 1 ? -52 -15.086 34.969 1 21.59 1 MET B O 1
ATOM 2836 N N . THR B 1 2 ? -50.562 -13.328 35.406 1 22.25 2 THR B N 1
ATOM 2837 C CA . THR B 1 2 ? -51.031 -12.328 34.469 1 22.25 2 THR B CA 1
ATOM 2838 C C . THR B 1 2 ? -50.875 -12.844 33.031 1 22.25 2 THR B C 1
ATOM 2840 O O . THR B 1 2 ? -49.812 -13.273 32.625 1 22.25 2 THR B O 1
ATOM 2843 N N . THR B 1 3 ? -51.938 -13.211 32.312 1 21.91 3 THR B N 1
ATOM 2844 C CA . THR B 1 3 ? -52.344 -13.984 31.141 1 21.91 3 THR B CA 1
ATOM 2845 C C . THR B 1 3 ? -51.969 -13.25 29.859 1 21.91 3 THR B C 1
ATOM 2847 O O . THR B 1 3 ? -52.625 -12.258 29.5 1 21.91 3 THR B O 1
ATOM 2850 N N . TRP B 1 4 ? -50.656 -12.883 29.562 1 23.58 4 TRP B N 1
ATOM 2851 C CA . TRP B 1 4 ? -50.219 -11.992 28.5 1 23.58 4 TRP B CA 1
ATOM 2852 C C . TRP B 1 4 ? -50.562 -12.562 27.141 1 23.58 4 TRP B C 1
ATOM 2854 O O . TRP B 1 4 ? -50.219 -13.688 26.797 1 23.58 4 TRP B O 1
ATOM 2864 N N . THR B 1 5 ? -51.688 -12.094 26.516 1 21.2 5 THR B N 1
ATOM 2865 C CA . THR B 1 5 ? -52.5 -12.492 25.375 1 21.2 5 THR B CA 1
ATOM 2866 C C . THR B 1 5 ? -51.719 -12.336 24.078 1 21.2 5 THR B C 1
ATOM 2868 O O . THR B 1 5 ? -51.156 -11.273 23.812 1 21.2 5 THR B O 1
ATOM 2871 N N . SER B 1 6 ? -51.188 -13.414 23.344 1 20.97 6 SER B N 1
ATOM 2872 C CA . SER B 1 6 ? -50.344 -13.828 22.25 1 20.97 6 SER B CA 1
ATOM 2873 C C . SER B 1 6 ? -50.938 -13.461 20.906 1 20.97 6 SER B C 1
ATOM 2875 O O . SER B 1 6 ? -50.656 -14.109 19.891 1 20.97 6 SER B O 1
ATOM 2877 N N . ASN B 1 7 ? -51.594 -12.188 20.688 1 19.91 7 ASN B N 1
ATOM 2878 C CA . ASN B 1 7 ? -52.469 -12.078 19.531 1 19.91 7 ASN B CA 1
ATOM 2879 C C . ASN B 1 7 ? -51.688 -12.102 18.219 1 19.91 7 ASN B C 1
ATOM 2881 O O . ASN B 1 7 ? -50.781 -11.266 18.016 1 19.91 7 ASN B O 1
ATOM 2885 N N . THR B 1 8 ? -51.625 -13.203 17.406 1 21.48 8 THR B N 1
ATOM 2886 C CA . THR B 1 8 ? -50.906 -13.758 16.25 1 21.48 8 THR B CA 1
ATOM 2887 C C . THR B 1 8 ? -51.375 -13.062 14.969 1 21.48 8 THR B C 1
ATOM 2889 O O . THR B 1 8 ? -51.219 -13.609 13.867 1 21.48 8 THR B O 1
ATOM 2892 N N . GLN B 1 9 ? -51.5 -11.633 14.984 1 19.25 9 GLN B N 1
ATOM 2893 C CA . GLN B 1 9 ? -52.312 -11.148 13.859 1 19.25 9 GLN B CA 1
ATOM 2894 C C . GLN B 1 9 ? -51.594 -11.422 12.531 1 19.25 9 GLN B C 1
ATOM 2896 O O . GLN B 1 9 ? -50.375 -11.336 12.438 1 19.25 9 GLN B O 1
ATOM 2901 N N . GLN B 1 10 ? -52.312 -11.977 11.453 1 20.56 10 GLN B N 1
ATOM 2902 C CA . GLN B 1 10 ? -52.188 -12.648 10.164 1 20.56 10 GLN B CA 1
ATOM 2903 C C . GLN B 1 10 ? -51.812 -11.672 9.07 1 20.56 10 GLN B C 1
ATOM 2905 O O . GLN B 1 10 ? -52.625 -10.906 8.578 1 20.56 10 GLN B O 1
ATOM 2910 N N . PRO B 1 11 ? -50.656 -10.844 9.148 1 19.19 11 PRO B N 1
ATOM 2911 C CA . PRO B 1 11 ? -50.719 -9.711 8.219 1 19.19 11 PRO B CA 1
ATOM 2912 C C . PRO B 1 11 ? -50.781 -10.156 6.754 1 19.19 11 PRO B C 1
ATOM 2914 O O . PRO B 1 11 ? -50.344 -11.258 6.422 1 19.19 11 PRO B O 1
ATOM 2917 N N . THR B 1 12 ? -51.531 -9.398 5.898 1 19.16 12 THR B N 1
ATOM 2918 C CA . THR B 1 12 ? -52.188 -9.367 4.586 1 19.16 12 THR B CA 1
ATOM 2919 C C . THR B 1 12 ? -51.125 -9.336 3.48 1 19.16 12 THR B C 1
ATOM 2921 O O . THR B 1 12 ? -50.062 -8.734 3.646 1 19.16 12 THR B O 1
ATOM 2924 N N . GLU B 1 13 ? -51.281 -10.18 2.41 1 18.14 13 GLU B N 1
ATOM 2925 C CA . GLU B 1 13 ? -50.625 -10.812 1.256 1 18.14 13 GLU B CA 1
ATOM 2926 C C . GLU B 1 13 ? -50.156 -9.766 0.249 1 18.14 13 GLU B C 1
ATOM 2928 O O . GLU B 1 13 ? -49.031 -9.852 -0.261 1 18.14 13 GLU B O 1
ATOM 2933 N N . ALA B 1 14 ? -51.062 -8.945 -0.391 1 17.59 14 ALA B N 1
ATOM 2934 C CA . ALA B 1 14 ? -51.25 -8.961 -1.841 1 17.59 14 ALA B CA 1
ATOM 2935 C C . ALA B 1 14 ? -50.281 -7.984 -2.52 1 17.59 14 ALA B C 1
ATOM 2937 O O . ALA B 1 14 ? -50.125 -8.016 -3.742 1 17.59 14 ALA B O 1
ATOM 2938 N N . ALA B 1 15 ? -49.781 -6.906 -1.918 1 18.94 15 ALA B N 1
ATOM 2939 C CA . ALA B 1 15 ? -49.75 -5.711 -2.754 1 18.94 15 ALA B CA 1
ATOM 2940 C C . ALA B 1 15 ? -48.594 -5.77 -3.734 1 18.94 15 ALA B C 1
ATOM 2942 O O . ALA B 1 15 ? -47.469 -5.305 -3.428 1 18.94 15 ALA B O 1
ATOM 2943 N N . GLN B 1 16 ? -48.219 -6.949 -4.32 1 17.69 16 GLN B N 1
ATOM 2944 C CA . GLN B 1 16 ? -46.938 -7.062 -4.984 1 17.69 16 GLN B CA 1
ATOM 2945 C C . GLN B 1 16 ? -46.875 -6.195 -6.238 1 17.69 16 GLN B C 1
ATOM 2947 O O . GLN B 1 16 ? -45.812 -6.043 -6.848 1 17.69 16 GLN B O 1
ATOM 2952 N N . ASN B 1 17 ? -48.062 -5.824 -6.816 1 17.61 17 ASN B N 1
ATOM 2953 C CA . ASN B 1 17 ? -48.094 -5.895 -8.273 1 17.61 17 ASN B CA 1
ATOM 2954 C C . ASN B 1 17 ? -47.219 -4.809 -8.898 1 17.61 17 ASN B C 1
ATOM 2956 O O . ASN B 1 17 ? -46.406 -5.086 -9.797 1 17.61 17 ASN B O 1
ATOM 2960 N N . SER B 1 18 ? -47.656 -3.51 -8.898 1 18.02 18 SER B N 1
ATOM 2961 C CA . SER B 1 18 ? -47.906 -2.742 -10.117 1 18.02 18 SER B CA 1
ATOM 2962 C C . SER B 1 18 ? -46.656 -2.041 -10.594 1 18.02 18 SER B C 1
ATOM 2964 O O . SER B 1 18 ? -46.594 -1.568 -11.734 1 18.02 18 SER B O 1
ATOM 2966 N N . ILE B 1 19 ? -45.688 -1.635 -9.781 1 17.31 19 ILE B N 1
ATOM 2967 C CA . ILE B 1 19 ? -45.188 -0.304 -10.102 1 17.31 19 ILE B CA 1
ATOM 2968 C C . ILE B 1 19 ? -44.188 -0.395 -11.266 1 17.31 19 ILE B C 1
ATOM 2970 O O . ILE B 1 19 ? -43 -0.704 -11.062 1 17.31 19 ILE B O 1
ATOM 2974 N N . ALA B 1 20 ? -44.406 -1.245 -12.383 1 19.36 20 ALA B N 1
ATOM 2975 C CA . ALA B 1 20 ? -43.438 -1.332 -13.477 1 19.36 20 ALA B CA 1
ATOM 2976 C C . ALA B 1 20 ? -43.312 0.005 -14.203 1 19.36 20 ALA B C 1
ATOM 2978 O O . ALA B 1 20 ? -42.875 0.052 -15.359 1 19.36 20 ALA B O 1
ATOM 2979 N N . ALA B 1 21 ? -43.906 1.149 -13.695 1 18.05 21 ALA B N 1
ATOM 2980 C CA . ALA B 1 21 ? -44.125 2.217 -14.664 1 18.05 21 ALA B CA 1
ATOM 2981 C C . ALA B 1 21 ? -42.812 2.57 -15.383 1 18.05 21 ALA B C 1
ATOM 2983 O O . ALA B 1 21 ? -41.75 2.314 -14.867 1 18.05 21 ALA B O 1
ATOM 2984 N N . THR B 1 22 ? -42.875 3.48 -16.469 1 20 22 THR B N 1
ATOM 2985 C CA . THR B 1 22 ? -42.469 3.988 -17.766 1 20 22 THR B CA 1
ATOM 2986 C C . THR B 1 22 ? -41.219 4.852 -17.641 1 20 22 THR B C 1
ATOM 2988 O O . THR B 1 22 ? -40.75 5.473 -18.609 1 20 22 THR B O 1
ATOM 2991 N N . ILE B 1 23 ? -40.375 4.738 -16.594 1 18.44 23 ILE B N 1
ATOM 2992 C CA . ILE B 1 23 ? -39.562 5.93 -16.453 1 18.44 23 ILE B CA 1
ATOM 2993 C C . ILE B 1 23 ? -38.688 6.098 -17.703 1 18.44 23 ILE B C 1
ATOM 2995 O O . ILE B 1 23 ? -37.781 5.305 -17.938 1 18.44 23 ILE B O 1
ATOM 2999 N N . ARG B 1 24 ? -39.312 6.434 -18.875 1 20.09 24 ARG B N 1
ATOM 3000 C CA . ARG B 1 24 ? -38.656 6.785 -20.141 1 20.09 24 ARG B CA 1
ATOM 3001 C C . ARG B 1 24 ? -37.656 7.914 -19.922 1 20.09 24 ARG B C 1
ATOM 3003 O O . ARG B 1 24 ? -38 9.094 -19.984 1 20.09 24 ARG B O 1
ATOM 3010 N N . GLY B 1 25 ? -37 8.047 -18.812 1 19.3 25 GLY B N 1
ATOM 3011 C CA . GLY B 1 25 ? -36.312 9.32 -18.656 1 19.3 25 GLY B CA 1
ATOM 3012 C C . GLY B 1 25 ? -35.375 9.633 -19.812 1 19.3 25 GLY B C 1
ATOM 3013 O O . GLY B 1 25 ? -34.812 8.734 -20.438 1 19.3 25 GLY B O 1
ATOM 3014 N N . GLY B 1 26 ? -35.719 10.68 -20.609 1 21.12 26 GLY B N 1
ATOM 3015 C CA . GLY B 1 26 ? -35.062 11.383 -21.703 1 21.12 26 GLY B CA 1
ATOM 3016 C C . GLY B 1 26 ? -33.562 11.57 -21.484 1 21.12 26 GLY B C 1
ATOM 3017 O O . GLY B 1 26 ? -33.125 11.938 -20.391 1 21.12 26 GLY B O 1
ATOM 3018 N N . ARG B 1 27 ? -32.719 10.758 -22.125 1 22.3 27 ARG B N 1
ATOM 3019 C CA . ARG B 1 27 ? -31.266 10.781 -22.172 1 22.3 27 ARG B CA 1
ATOM 3020 C C . ARG B 1 27 ? -30.75 12.18 -22.516 1 22.3 27 ARG B C 1
ATOM 3022 O O . ARG B 1 27 ? -30.719 12.555 -23.688 1 22.3 27 ARG B O 1
ATOM 3029 N N . ASP B 1 28 ? -31.312 13.203 -21.859 1 20.05 28 ASP B N 1
ATOM 3030 C CA . ASP B 1 28 ? -30.703 14.445 -22.312 1 20.05 28 ASP B CA 1
ATOM 3031 C C . ASP B 1 28 ? -29.188 14.336 -22.359 1 20.05 28 ASP B C 1
ATOM 3033 O O . ASP B 1 28 ? -28.578 13.75 -21.453 1 20.05 28 ASP B O 1
ATOM 3037 N N . ALA B 1 29 ? -28.656 14.43 -23.578 1 22.03 29 ALA B N 1
ATOM 3038 C CA . ALA B 1 29 ? -27.25 14.547 -24 1 22.03 29 ALA B CA 1
ATOM 3039 C C . ALA B 1 29 ? -26.484 15.5 -23.078 1 22.03 29 ALA B C 1
ATOM 3041 O O . ALA B 1 29 ? -26.703 16.719 -23.125 1 22.03 29 ALA B O 1
ATOM 3042 N N . HIS B 1 30 ? -26.375 15.117 -21.797 1 20.97 30 HIS B N 1
ATOM 3043 C CA . HIS B 1 30 ? -25.562 16 -20.969 1 20.97 30 HIS B CA 1
ATOM 3044 C C . HIS B 1 30 ? -24.266 16.375 -21.688 1 20.97 30 HIS B C 1
ATOM 3046 O O . HIS B 1 30 ? -23.516 15.5 -22.125 1 20.97 30 HIS B O 1
ATOM 3052 N N . GLN B 1 31 ? -24.359 17.453 -22.391 1 22.66 31 GLN B N 1
ATOM 3053 C CA . GLN B 1 31 ? -23.188 18.125 -22.938 1 22.66 31 GLN B CA 1
ATOM 3054 C C . GLN B 1 31 ? -22 18.062 -21.953 1 22.66 31 GLN B C 1
ATOM 3056 O O . GLN B 1 31 ? -22.094 18.547 -20.828 1 22.66 31 GLN B O 1
ATOM 3061 N N . ARG B 1 32 ? -21.281 17 -22.125 1 24.98 32 ARG B N 1
ATOM 3062 C CA . ARG B 1 32 ? -19.984 16.906 -21.438 1 24.98 32 ARG B CA 1
ATOM 3063 C C . ARG B 1 32 ? -19.266 18.25 -21.453 1 24.98 32 ARG B C 1
ATOM 3065 O O . ARG B 1 32 ? -18.812 18.688 -22.516 1 24.98 32 ARG B O 1
ATOM 3072 N N . HIS B 1 33 ? -19.797 19.188 -20.672 1 22.78 33 HIS B N 1
ATOM 3073 C CA . HIS B 1 33 ? -18.906 20.344 -20.531 1 22.78 33 HIS B CA 1
ATOM 3074 C C . HIS B 1 33 ? -17.469 19.906 -20.266 1 22.78 33 HIS B C 1
ATOM 3076 O O . HIS B 1 33 ? -17.219 19.125 -19.344 1 22.78 33 HIS B O 1
ATOM 3082 N N . GLN B 1 34 ? -16.766 19.688 -21.344 1 25.94 34 GLN B N 1
ATOM 3083 C CA . GLN B 1 34 ? -15.32 19.516 -21.25 1 25.94 34 GLN B CA 1
ATOM 3084 C C . GLN B 1 34 ? -14.711 20.5 -20.266 1 25.94 34 GLN B C 1
ATOM 3086 O O . GLN B 1 34 ? -14.852 21.703 -20.406 1 25.94 34 GLN B O 1
ATOM 3091 N N . PRO B 1 35 ? -14.719 20.109 -19.016 1 26.75 35 PRO B N 1
ATOM 3092 C CA . PRO B 1 35 ? -14.086 21.172 -18.234 1 26.75 35 PRO B CA 1
ATOM 3093 C C . PRO B 1 35 ? -12.82 21.719 -18.906 1 26.75 35 PRO B C 1
ATOM 3095 O O . PRO B 1 35 ? -12.156 21 -19.656 1 26.75 35 PRO B O 1
ATOM 3098 N N . SER B 1 36 ? -12.859 22.984 -19.281 1 27.73 36 SER B N 1
ATOM 3099 C CA . SER B 1 36 ? -11.711 23.766 -19.734 1 27.73 36 SER B CA 1
ATOM 3100 C C . SER B 1 36 ? -10.438 23.359 -19 1 27.73 36 SER B C 1
ATOM 3102 O O . SER B 1 36 ? -10.477 23.062 -17.797 1 27.73 36 SER B O 1
ATOM 3104 N N . SER B 1 37 ? -9.555 22.703 -19.734 1 29.42 37 SER B N 1
ATOM 3105 C CA . SER B 1 37 ? -8.18 22.562 -19.266 1 29.42 37 SER B CA 1
ATOM 3106 C C . SER B 1 37 ? -7.727 23.797 -18.484 1 29.42 37 SER B C 1
ATOM 3108 O O . SER B 1 37 ? -7.414 24.828 -19.078 1 29.42 37 SER B O 1
ATOM 3110 N N . ALA B 1 38 ? -8.398 24.188 -17.453 1 31.17 38 ALA B N 1
ATOM 3111 C CA . ALA B 1 38 ? -7.863 25.297 -16.672 1 31.17 38 ALA B CA 1
ATOM 3112 C C . ALA B 1 38 ? -6.344 25.219 -16.562 1 31.17 38 ALA B C 1
ATOM 3114 O O . ALA B 1 38 ? -5.805 24.219 -16.078 1 31.17 38 ALA B O 1
ATOM 3115 N N . SER B 1 39 ? -5.633 25.719 -17.531 1 31.84 39 SER B N 1
ATOM 3116 C CA . SER B 1 39 ? -4.207 26 -17.406 1 31.84 39 SER B CA 1
ATOM 3117 C C . SER B 1 39 ? -3.789 26.172 -15.953 1 31.84 39 SER B C 1
ATOM 3119 O O . SER B 1 39 ? -4.48 26.828 -15.18 1 31.84 39 SER B O 1
ATOM 3121 N N . LEU 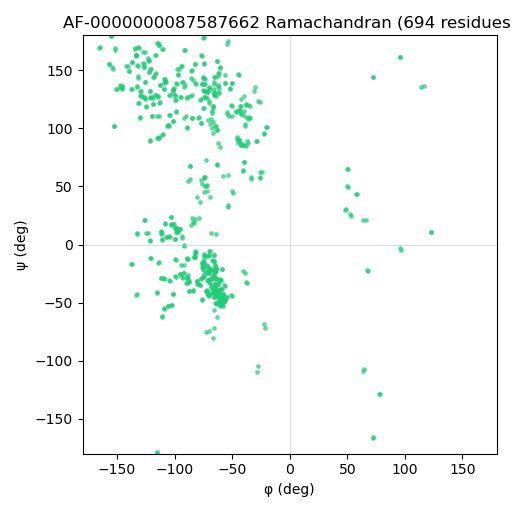B 1 40 ? -3.301 25.172 -15.258 1 38.41 40 LEU B N 1
ATOM 3122 C CA . LEU B 1 40 ? -2.592 25.375 -13.992 1 38.41 40 LEU B CA 1
ATOM 3123 C C . LEU B 1 40 ? -1.963 26.766 -13.93 1 38.41 40 LEU B C 1
ATOM 3125 O O . LEU B 1 40 ? -1.033 27.062 -14.688 1 38.41 40 LEU B O 1
ATOM 3129 N N . GLY B 1 41 ? -2.721 27.812 -13.969 1 37.5 41 GLY B N 1
ATOM 3130 C CA . GLY B 1 41 ? -2.4 29.234 -13.875 1 37.5 41 GLY B CA 1
ATOM 3131 C C . GLY B 1 41 ? -1.139 29.5 -13.078 1 37.5 41 GLY B C 1
ATOM 3132 O O . GLY B 1 41 ? -0.701 28.656 -12.289 1 37.5 41 GLY B O 1
ATOM 3133 N N . SER B 1 42 ? -0.157 30.156 -13.586 1 44.12 42 SER B N 1
ATOM 3134 C CA . SER B 1 42 ? 0.903 30.875 -12.891 1 44.12 42 SER B CA 1
ATOM 3135 C C . SER B 1 42 ? 0.444 31.328 -11.508 1 44.12 42 SER B C 1
ATOM 3137 O O . SER B 1 42 ? -0.38 32.25 -11.398 1 44.12 42 SER B O 1
ATOM 3139 N N . GLY B 1 43 ? 0.012 30.359 -10.664 1 52.72 43 GLY B N 1
ATOM 3140 C CA . GLY B 1 43 ? -0.498 30.734 -9.352 1 52.72 43 GLY B CA 1
ATOM 3141 C C . GLY B 1 43 ? 0.141 32 -8.805 1 52.72 43 GLY B C 1
ATOM 3142 O O . GLY B 1 43 ? 1.226 32.375 -9.242 1 52.72 43 GLY B O 1
ATOM 3143 N N . LYS B 1 44 ? -0.66 32.875 -8.258 1 66.69 44 LYS B N 1
ATOM 3144 C CA . LYS B 1 44 ? -0.309 34.125 -7.547 1 66.69 44 LYS B CA 1
ATOM 3145 C C . LYS B 1 44 ? 0.873 33.875 -6.609 1 66.69 44 LYS B C 1
ATOM 3147 O O . LYS B 1 44 ? 0.938 32.875 -5.922 1 66.69 44 LYS B O 1
ATOM 3152 N N . GLU B 1 45 ? 1.99 34.5 -6.941 1 79.88 45 GLU B N 1
ATOM 3153 C CA . GLU B 1 45 ? 3.105 34.531 -6 1 79.88 45 GLU B CA 1
ATOM 3154 C C . GLU B 1 45 ? 2.797 35.406 -4.805 1 79.88 45 GLU B C 1
ATOM 3156 O O . GLU B 1 45 ? 2.25 36.5 -4.965 1 79.88 45 GLU B O 1
ATOM 3161 N N . TYR B 1 46 ? 2.855 34.844 -3.646 1 87.81 46 TYR B N 1
ATOM 3162 C CA . TYR B 1 46 ? 2.65 35.594 -2.408 1 87.81 46 TYR B CA 1
ATOM 3163 C C . TYR B 1 46 ? 3.98 36.031 -1.794 1 87.81 46 TYR B C 1
ATOM 3165 O O . TYR B 1 46 ? 4.992 35.344 -1.967 1 87.81 46 TYR B O 1
ATOM 3173 N N . PRO B 1 47 ? 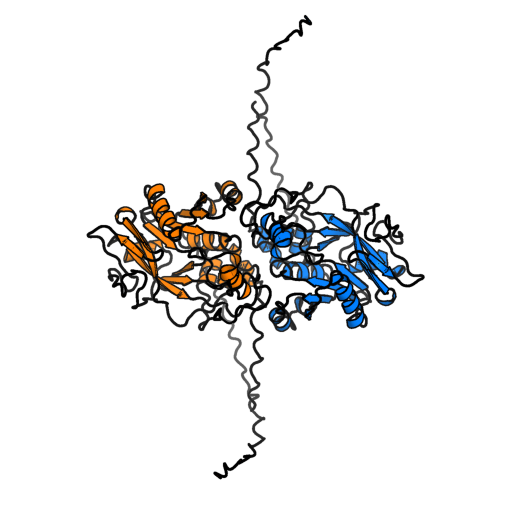3.998 37.094 -1.091 1 92 47 PRO B N 1
ATOM 3174 C CA . PRO B 1 47 ? 5.238 37.594 -0.519 1 92 47 PRO B CA 1
ATOM 3175 C C . PRO B 1 47 ? 5.602 36.969 0.813 1 92 47 PRO B C 1
ATOM 3177 O O . PRO B 1 47 ? 6.125 37.625 1.71 1 92 47 PRO B O 1
ATOM 3180 N N . PHE B 1 48 ? 5.094 35.812 1.074 1 96.81 48 PHE B N 1
ATOM 3181 C CA . PHE B 1 48 ? 5.43 35.062 2.279 1 96.81 48 PHE B CA 1
ATOM 3182 C C . PHE B 1 48 ? 5.527 33.562 1.983 1 96.81 48 PHE B C 1
ATOM 3184 O O . PHE B 1 48 ? 4.934 33.094 1.019 1 96.81 48 PHE B O 1
ATOM 3191 N N . GLU B 1 49 ? 6.336 32.875 2.822 1 97.81 49 GLU B N 1
ATOM 3192 C CA . GLU B 1 49 ? 6.531 31.422 2.725 1 97.81 49 GLU B CA 1
ATOM 3193 C C . GLU B 1 49 ? 5.715 30.688 3.777 1 97.81 49 GLU B C 1
ATOM 3195 O O . GLU B 1 49 ? 5.652 31.109 4.934 1 97.81 49 GLU B O 1
ATOM 3200 N N . VAL B 1 50 ? 5.027 29.656 3.346 1 98.75 50 VAL B N 1
ATOM 3201 C CA . VAL B 1 50 ? 4.258 28.812 4.254 1 98.75 50 VAL B CA 1
ATOM 3202 C C . VAL B 1 50 ? 4.746 27.375 4.16 1 98.75 50 VAL B C 1
ATOM 3204 O O . VAL B 1 50 ? 4.922 26.844 3.061 1 98.75 50 VAL B O 1
ATOM 3207 N N . ALA B 1 51 ? 5.008 26.703 5.348 1 98.88 51 ALA B N 1
ATOM 3208 C CA . ALA B 1 51 ? 5.516 25.344 5.391 1 98.88 51 ALA B CA 1
ATOM 3209 C C . ALA B 1 51 ? 4.738 24.5 6.398 1 98.88 51 ALA B C 1
ATOM 3211 O O . ALA B 1 51 ? 3.963 25.031 7.195 1 98.88 51 ALA B O 1
ATOM 3212 N N . ILE B 1 52 ? 4.879 23.188 6.273 1 98.94 52 ILE B N 1
ATOM 3213 C CA . ILE B 1 52 ? 4.312 22.234 7.23 1 98.94 52 ILE B CA 1
ATOM 3214 C C . ILE B 1 52 ? 5.43 21.594 8.039 1 98.94 52 ILE B C 1
ATOM 3216 O O . ILE B 1 52 ? 6.469 21.219 7.488 1 98.94 52 ILE B O 1
ATOM 3220 N N . CYS B 1 53 ? 5.266 21.516 9.352 1 98.81 53 CYS B N 1
ATOM 3221 C CA . CYS B 1 53 ? 6.043 20.609 10.195 1 98.81 53 CYS B CA 1
ATOM 3222 C C . CYS B 1 53 ? 5.258 19.344 10.516 1 98.81 53 CYS B C 1
ATOM 3224 O O . CYS B 1 53 ? 4.137 19.422 11.023 1 98.81 53 CYS B O 1
ATOM 3226 N N . VAL B 1 54 ? 5.867 18.234 10.18 1 98.25 54 VAL B N 1
ATOM 3227 C CA . VAL B 1 54 ? 5.133 17 10.383 1 98.25 54 VAL B CA 1
ATOM 3228 C C . VAL B 1 54 ? 6.062 15.938 10.977 1 98.25 54 VAL B C 1
ATOM 3230 O O . VAL B 1 54 ? 7.227 15.836 10.578 1 98.25 54 VAL B O 1
ATOM 3233 N N . LEU B 1 55 ? 5.543 15.281 11.992 1 96.31 55 LEU B N 1
ATOM 3234 C CA . LEU B 1 55 ? 6.188 14.094 12.547 1 96.31 55 LEU B CA 1
ATOM 3235 C C . LEU B 1 55 ? 5.609 12.828 11.938 1 96.31 55 LEU B C 1
ATOM 3237 O O . LEU B 1 55 ? 4.387 12.672 11.859 1 96.31 55 LEU B O 1
ATOM 3241 N N . MET B 1 56 ? 6.566 11.992 11.414 1 92.19 56 MET B N 1
ATOM 3242 C CA . MET B 1 56 ? 5.98 10.797 10.82 1 92.19 56 MET B CA 1
ATOM 3243 C C . MET B 1 56 ? 6.82 9.562 11.141 1 92.19 56 MET B C 1
ATOM 3245 O O . MET B 1 56 ? 8.023 9.672 11.359 1 92.19 56 MET B O 1
ATOM 3249 N N . LYS B 1 57 ? 6.09 8.5 11.211 1 87.06 57 LYS B N 1
ATOM 3250 C CA . LYS B 1 57 ? 6.609 7.145 11.328 1 87.06 57 LYS B CA 1
ATOM 3251 C C . LYS B 1 57 ? 5.727 6.148 10.586 1 87.06 57 LYS B C 1
ATOM 3253 O O . LYS B 1 57 ? 4.496 6.258 10.609 1 87.06 57 LYS B O 1
ATOM 3258 N N . ASP B 1 58 ? 6.305 5.188 9.789 1 81.06 58 ASP B N 1
ATOM 3259 C CA . ASP B 1 58 ? 5.57 4.129 9.102 1 81.06 58 ASP B CA 1
ATOM 3260 C C . ASP B 1 58 ? 4.508 4.711 8.172 1 81.06 58 ASP B C 1
ATOM 3262 O O . ASP B 1 58 ? 3.35 4.285 8.195 1 81.06 58 ASP B O 1
ATOM 3266 N N . ALA B 1 59 ? 4.855 5.75 7.426 1 85.31 59 ALA B N 1
ATOM 3267 C CA . ALA B 1 59 ? 3.863 6.461 6.621 1 85.31 59 ALA B CA 1
ATOM 3268 C C . ALA B 1 59 ? 4.055 6.176 5.133 1 85.31 59 ALA B C 1
ATOM 3270 O O . ALA B 1 59 ? 3.447 6.836 4.285 1 85.31 59 ALA B O 1
ATOM 3271 N N . GLU B 1 60 ? 4.77 5.125 4.801 1 87.12 60 GLU B N 1
ATOM 3272 C CA . GLU B 1 60 ? 5.168 4.887 3.416 1 87.12 60 GLU B CA 1
ATOM 3273 C C . GLU B 1 60 ? 3.953 4.617 2.531 1 87.12 60 GLU B C 1
ATOM 3275 O O . GLU B 1 60 ? 3.986 4.875 1.327 1 87.12 60 GLU B O 1
ATOM 3280 N N . ASN B 1 61 ? 2.836 4.285 3.125 1 89.31 61 ASN B N 1
ATOM 3281 C CA . ASN B 1 61 ? 1.629 3.986 2.363 1 89.31 61 ASN B CA 1
ATOM 3282 C C . ASN B 1 61 ? 0.972 5.258 1.83 1 89.31 61 ASN B C 1
ATOM 3284 O O . ASN B 1 61 ? 0.217 5.207 0.857 1 89.31 61 ASN B O 1
ATOM 3288 N N . TYR B 1 62 ? 1.372 6.449 2.523 1 91.06 62 TYR B N 1
ATOM 3289 C CA . TYR B 1 62 ? 0.48 7.578 2.279 1 91.06 62 TYR B CA 1
ATOM 3290 C C . TYR B 1 62 ? 1.272 8.859 2.043 1 91.06 62 TYR B C 1
ATOM 3292 O O . TYR B 1 62 ? 0.742 9.836 1.51 1 91.06 62 TYR B O 1
ATOM 3300 N N . PHE B 1 63 ? 2.549 8.945 2.395 1 95.06 63 PHE B N 1
ATOM 3301 C CA . PHE B 1 63 ? 3.164 10.25 2.623 1 95.06 63 PHE B CA 1
ATOM 3302 C C . PHE B 1 63 ? 3.439 10.961 1.301 1 95.06 63 PHE B C 1
ATOM 3304 O O . PHE B 1 63 ? 3.381 12.188 1.225 1 95.06 63 PHE B O 1
ATOM 3311 N N . GLU B 1 64 ? 3.65 10.203 0.215 1 96.81 64 GLU B N 1
ATOM 3312 C CA . GLU B 1 64 ? 3.869 10.891 -1.054 1 96.81 64 GLU B CA 1
ATOM 3313 C C . GLU B 1 64 ? 2.584 11.539 -1.559 1 96.81 64 GLU B C 1
ATOM 3315 O O . GLU B 1 64 ? 2.607 12.664 -2.062 1 96.81 64 GLU B O 1
ATOM 3320 N N . GLU B 1 65 ? 1.455 10.766 -1.429 1 97.88 65 GLU B N 1
ATOM 3321 C CA . GLU B 1 65 ? 0.158 11.367 -1.726 1 97.88 65 GLU B CA 1
ATOM 3322 C C . GLU B 1 65 ? -0.064 12.633 -0.903 1 97.88 65 GLU B C 1
ATOM 3324 O O . GLU B 1 65 ? -0.472 13.664 -1.44 1 97.88 65 GLU B O 1
ATOM 3329 N N . TRP B 1 66 ? 0.248 12.523 0.323 1 98.56 66 TRP B N 1
ATOM 3330 C CA . TRP B 1 66 ? 0.056 13.609 1.276 1 98.56 66 TRP B CA 1
ATOM 3331 C C . TRP B 1 66 ? 0.915 14.812 0.908 1 98.56 66 TRP B C 1
ATOM 3333 O O . TRP B 1 66 ? 0.439 15.953 0.926 1 98.56 66 TRP B O 1
ATOM 3343 N N . LEU B 1 67 ? 2.15 14.578 0.521 1 98.62 67 LEU B N 1
ATOM 3344 C CA . LEU B 1 67 ? 3.068 15.641 0.123 1 98.62 67 LEU B CA 1
ATOM 3345 C C . LEU B 1 67 ? 2.572 16.344 -1.135 1 98.62 67 LEU B C 1
ATOM 3347 O O . LEU B 1 67 ? 2.484 17.578 -1.169 1 98.62 67 LEU B O 1
ATOM 3351 N N . GLU B 1 68 ? 2.264 15.562 -2.094 1 98.44 68 GLU B N 1
ATOM 3352 C CA . GLU B 1 68 ? 1.837 16.156 -3.359 1 98.44 68 GLU B CA 1
ATOM 3353 C C . GLU B 1 68 ? 0.528 16.922 -3.197 1 98.44 68 GLU B C 1
ATOM 3355 O O . GLU B 1 68 ? 0.336 17.969 -3.816 1 98.44 68 GLU B O 1
ATOM 3360 N N . TYR B 1 69 ? -0.337 16.406 -2.381 1 98.62 69 TYR B N 1
ATOM 3361 C CA . TYR B 1 69 ? -1.592 17.078 -2.057 1 98.62 69 TYR B CA 1
ATOM 3362 C C . TYR B 1 69 ? -1.337 18.469 -1.486 1 98.62 69 TYR B C 1
ATOM 3364 O O . TYR B 1 69 ? -1.902 19.453 -1.963 1 98.62 69 TYR B O 1
ATOM 3372 N N . HIS B 1 70 ? -0.462 18.531 -0.56 1 98.81 70 HIS B N 1
ATOM 3373 C CA . HIS B 1 70 ? -0.27 19.781 0.155 1 98.81 70 HIS B CA 1
ATOM 3374 C C . HIS B 1 70 ? 0.611 20.75 -0.641 1 98.81 70 HIS B C 1
ATOM 3376 O O . HIS B 1 70 ? 0.443 21.969 -0.56 1 98.81 70 HIS B O 1
ATOM 3382 N N . PHE B 1 71 ? 1.53 20.219 -1.412 1 98.56 71 PHE B N 1
ATOM 3383 C CA . PHE B 1 71 ? 2.248 21.094 -2.322 1 98.56 71 PHE B CA 1
ATOM 3384 C C . PHE B 1 71 ? 1.3 21.688 -3.357 1 98.56 71 PHE B C 1
ATOM 3386 O O . PHE B 1 71 ? 1.395 22.875 -3.686 1 98.56 71 PHE B O 1
ATOM 3393 N N . ALA B 1 72 ? 0.367 20.891 -3.801 1 98 72 ALA B N 1
ATOM 3394 C CA . ALA B 1 72 ? -0.625 21.391 -4.75 1 98 72 ALA B CA 1
ATOM 3395 C C . ALA B 1 72 ? -1.525 22.438 -4.102 1 98 72 ALA B C 1
ATOM 3397 O O . ALA B 1 72 ? -2.086 23.297 -4.789 1 98 72 ALA B O 1
ATOM 3398 N N . MET B 1 73 ? -1.647 22.328 -2.84 1 97.69 73 MET B N 1
ATOM 3399 C CA . MET B 1 73 ? -2.482 23.25 -2.078 1 97.69 73 MET B CA 1
ATOM 3400 C C . MET B 1 73 ? -1.801 24.609 -1.933 1 97.69 73 MET B C 1
ATOM 3402 O O . MET B 1 73 ? -2.449 25.609 -1.594 1 97.69 73 MET B O 1
ATOM 3406 N N . GLY B 1 74 ? -0.479 24.672 -2.07 1 97.44 74 GLY B N 1
ATOM 3407 C CA . GLY B 1 74 ? 0.196 25.969 -2.068 1 97.44 74 GLY B CA 1
ATOM 3408 C C . GLY B 1 74 ? 1.264 26.078 -0.997 1 97.44 74 GLY B C 1
ATOM 3409 O O . GLY B 1 74 ? 1.814 27.156 -0.775 1 97.44 74 GLY B O 1
ATOM 3410 N N . PHE B 1 75 ? 1.6 24.984 -0.373 1 98.62 75 PHE B N 1
ATOM 3411 C CA . PHE B 1 75 ? 2.699 25.016 0.583 1 98.62 75 PHE B CA 1
ATOM 3412 C C . PHE B 1 75 ? 4.039 25.109 -0.136 1 98.62 75 PHE B C 1
ATOM 3414 O O . PHE B 1 75 ? 4.242 24.453 -1.16 1 98.62 75 PHE B O 1
ATOM 3421 N N . ASP B 1 76 ? 4.938 25.875 0.463 1 98.19 76 ASP B N 1
ATOM 3422 C CA . ASP B 1 76 ? 6.234 26.109 -0.157 1 98.19 76 ASP B CA 1
ATOM 3423 C C . ASP B 1 76 ? 7.254 25.062 0.262 1 98.19 76 ASP B C 1
ATOM 3425 O O . ASP B 1 76 ? 8.188 24.766 -0.48 1 98.19 76 ASP B O 1
ATOM 3429 N N . ALA B 1 77 ? 7.055 24.516 1.473 1 98.62 77 ALA B N 1
ATOM 3430 C CA . ALA B 1 77 ? 7.973 23.516 2.008 1 98.62 77 ALA B CA 1
ATOM 3431 C C . ALA B 1 77 ? 7.273 22.609 3.02 1 98.62 77 ALA B C 1
ATOM 3433 O O . ALA B 1 77 ? 6.23 22.969 3.568 1 98.62 77 ALA B O 1
ATOM 3434 N N . VAL B 1 78 ? 7.773 21.406 3.129 1 98.81 78 VAL B N 1
ATOM 3435 C CA . VAL B 1 78 ? 7.383 20.484 4.191 1 98.81 78 VAL B CA 1
ATOM 3436 C C . VAL B 1 78 ? 8.625 19.969 4.91 1 98.81 78 VAL B C 1
ATOM 3438 O O . VAL B 1 78 ? 9.578 19.516 4.27 1 98.81 78 VAL B O 1
ATOM 3441 N N . TYR B 1 79 ? 8.633 20.109 6.191 1 98.88 79 TYR B N 1
ATOM 3442 C CA . TYR B 1 79 ? 9.703 19.562 7.02 1 98.88 79 TYR B CA 1
ATOM 3443 C C . TYR B 1 79 ? 9.25 18.312 7.746 1 98.88 79 TYR B C 1
ATOM 3445 O O . TYR B 1 79 ? 8.422 18.375 8.656 1 98.88 79 TYR B O 1
ATOM 3453 N N . ILE B 1 80 ? 9.867 17.203 7.297 1 98.5 80 ILE B N 1
ATOM 3454 C CA . ILE B 1 80 ? 9.461 15.891 7.781 1 98.5 80 ILE B CA 1
ATOM 3455 C C . ILE B 1 80 ? 10.406 15.43 8.883 1 98.5 80 ILE B C 1
ATOM 3457 O O . ILE B 1 80 ? 11.609 15.242 8.641 1 98.5 80 ILE B O 1
ATOM 3461 N N . TYR B 1 81 ? 9.859 15.32 10.023 1 98 81 TYR B N 1
ATOM 3462 C CA . TYR B 1 81 ? 10.586 14.688 11.117 1 98 81 TYR B CA 1
ATOM 3463 C C . TYR B 1 81 ? 10.336 13.188 11.148 1 98 81 TYR B C 1
ATOM 3465 O O . TYR B 1 81 ? 9.297 12.734 11.633 1 98 81 TYR B O 1
ATOM 3473 N N . ASP B 1 82 ? 11.328 12.43 10.602 1 95.69 82 ASP B N 1
ATOM 3474 C CA . ASP B 1 82 ? 11.25 10.969 10.531 1 95.69 82 ASP B CA 1
ATOM 3475 C C . ASP B 1 82 ? 11.586 10.336 11.883 1 95.69 82 ASP B C 1
ATOM 3477 O O . ASP B 1 82 ? 12.742 10.32 12.289 1 95.69 82 ASP B O 1
ATOM 3481 N N . ASN B 1 83 ? 10.609 9.82 12.461 1 93.06 83 ASN B N 1
ATOM 3482 C CA . ASN B 1 83 ? 10.758 9.273 13.812 1 93.06 83 ASN B CA 1
ATOM 3483 C C . ASN B 1 83 ? 11.023 7.77 13.781 1 93.06 83 ASN B C 1
ATOM 3485 O O . ASN B 1 83 ? 10.891 7.09 14.797 1 93.06 83 ASN B O 1
ATOM 3489 N N . SER B 1 84 ? 11.359 7.215 12.617 1 85.69 84 SER B N 1
ATOM 3490 C CA . SER B 1 84 ? 11.734 5.809 12.547 1 85.69 84 SER B CA 1
ATOM 3491 C C . SER B 1 84 ? 13.148 5.582 13.062 1 85.69 84 SER B C 1
ATOM 3493 O O . SER B 1 84 ? 14.055 6.359 12.773 1 85.69 84 SER B O 1
ATOM 3495 N N . PRO B 1 85 ? 13.297 4.566 13.789 1 82.44 85 PRO B N 1
ATOM 3496 C CA . PRO B 1 85 ? 14.633 4.305 14.32 1 82.44 85 PRO B CA 1
ATOM 3497 C C . PRO B 1 85 ? 15.68 4.117 13.227 1 82.44 85 PRO B C 1
ATOM 3499 O O . PRO B 1 85 ? 16.828 4.52 13.391 1 82.44 85 PRO B O 1
ATOM 3502 N N . SER B 1 86 ? 15.328 3.611 12.078 1 82 86 SER B N 1
ATOM 3503 C CA . SER B 1 86 ? 16.281 3.268 11.023 1 82 86 SER B CA 1
ATOM 3504 C C . SER B 1 86 ? 16.359 4.371 9.977 1 82 86 SER B C 1
ATOM 3506 O O . SER B 1 86 ? 16.984 4.191 8.93 1 82 86 SER B O 1
ATOM 3508 N N . PHE B 1 87 ? 15.797 5.535 10.234 1 90.38 87 PHE B N 1
ATOM 3509 C CA . PHE B 1 87 ? 15.766 6.602 9.242 1 90.38 87 PHE B CA 1
ATOM 3510 C C . PHE B 1 87 ? 15.25 6.078 7.902 1 90.38 87 PHE B C 1
ATOM 3512 O O . PHE B 1 87 ? 15.906 6.227 6.875 1 90.38 87 PHE B O 1
ATOM 3519 N N . GLU B 1 88 ? 14.039 5.672 7.879 1 87.81 88 GLU B N 1
ATOM 3520 C CA . GLU B 1 88 ? 13.422 4.965 6.762 1 87.81 88 GLU B CA 1
ATOM 3521 C C . GLU B 1 88 ? 13.336 5.855 5.527 1 87.81 88 GLU B C 1
ATOM 3523 O O . GLU B 1 88 ? 13.352 5.359 4.398 1 87.81 88 GLU B O 1
ATOM 3528 N N . LEU B 1 89 ? 13.336 7.168 5.703 1 93.38 89 LEU B N 1
ATOM 3529 C CA . LEU B 1 89 ? 13.133 8.07 4.574 1 93.38 89 LEU B CA 1
ATOM 3530 C C . LEU B 1 89 ? 14.469 8.586 4.043 1 93.38 89 LEU B C 1
ATOM 3532 O O . LEU B 1 89 ? 14.5 9.445 3.16 1 93.38 89 LEU B O 1
ATOM 3536 N N . LYS B 1 90 ? 15.547 8.023 4.492 1 92.94 90 LYS B N 1
ATOM 3537 C CA . LYS B 1 90 ? 16.875 8.484 4.086 1 92.94 90 LYS B CA 1
ATOM 3538 C C . LYS B 1 90 ? 17.047 8.406 2.572 1 92.94 90 LYS B C 1
ATOM 3540 O O . LYS B 1 90 ? 17.422 9.383 1.933 1 92.94 90 LYS B O 1
ATOM 3545 N N . ASN B 1 91 ? 16.766 7.246 1.986 1 91.38 91 ASN B N 1
ATOM 3546 C CA . ASN B 1 91 ? 16.938 7.055 0.548 1 91.38 91 ASN B CA 1
ATOM 3547 C C . ASN B 1 91 ? 15.953 7.922 -0.244 1 91.38 91 ASN B C 1
ATOM 3549 O O . ASN B 1 91 ? 16.328 8.508 -1.262 1 91.38 91 ASN B O 1
ATOM 3553 N N . TRP B 1 92 ? 14.758 7.965 0.248 1 93.88 92 TRP B N 1
ATOM 3554 C CA . TRP B 1 92 ? 13.766 8.812 -0.415 1 93.88 92 TRP B CA 1
ATOM 3555 C C . TRP B 1 92 ? 14.25 10.258 -0.487 1 93.88 92 TRP B C 1
ATOM 3557 O O . TRP B 1 92 ? 14.188 10.883 -1.547 1 93.88 92 TRP B O 1
ATOM 3567 N N . TYR B 1 93 ? 14.711 10.773 0.659 1 96.12 93 TYR B N 1
ATOM 3568 C CA . TYR B 1 93 ? 15.195 12.148 0.741 1 96.12 93 TYR B CA 1
ATOM 3569 C C . TYR B 1 93 ? 16.344 12.375 -0.229 1 96.12 93 TYR B C 1
ATOM 3571 O O . TYR B 1 93 ? 16.344 13.344 -0.994 1 96.12 93 TYR B O 1
ATOM 3579 N N . GLY B 1 94 ? 17.266 11.477 -0.256 1 95.06 94 GLY B N 1
ATOM 3580 C CA . GLY B 1 94 ? 18.406 11.602 -1.153 1 95.06 94 GLY B CA 1
ATOM 3581 C C . GLY B 1 94 ? 18.016 11.594 -2.619 1 95.06 94 GLY B C 1
ATOM 3582 O O . GLY B 1 94 ? 18.5 12.406 -3.402 1 95.06 94 GLY B O 1
ATOM 3583 N N . ASN B 1 95 ? 17.078 10.781 -2.979 1 93.94 95 ASN B N 1
ATOM 3584 C CA . ASN B 1 95 ? 16.719 10.57 -4.379 1 93.94 95 ASN B CA 1
ATOM 3585 C C . ASN B 1 95 ? 15.773 11.656 -4.887 1 93.94 95 ASN B C 1
ATOM 3587 O O . ASN B 1 95 ? 15.57 11.789 -6.094 1 93.94 95 ASN B O 1
ATOM 3591 N N . THR B 1 96 ? 15.25 12.477 -3.939 1 96.38 96 THR B N 1
ATOM 3592 C CA . THR B 1 96 ? 14.242 13.43 -4.383 1 96.38 96 THR B CA 1
ATOM 3593 C C . THR B 1 96 ? 14.773 14.859 -4.297 1 96.38 96 THR B C 1
ATOM 3595 O O . THR B 1 96 ? 14.031 15.82 -4.523 1 96.38 96 THR B O 1
ATOM 3598 N N . ARG B 1 97 ? 16 15.078 -4.043 1 95.94 97 ARG B N 1
ATOM 3599 C CA . ARG B 1 97 ? 16.578 16.406 -3.846 1 95.94 97 ARG B CA 1
ATOM 3600 C C . ARG B 1 97 ? 16.406 17.266 -5.094 1 95.94 97 ARG B C 1
ATOM 3602 O O . ARG B 1 97 ? 16.219 18.484 -5 1 95.94 97 ARG B O 1
ATOM 3609 N N . ASN B 1 98 ? 16.406 16.672 -6.242 1 94.44 98 ASN B N 1
ATOM 3610 C CA . ASN B 1 98 ? 16.312 17.422 -7.484 1 94.44 98 ASN B CA 1
ATOM 3611 C C . ASN B 1 98 ? 14.945 17.281 -8.125 1 94.44 98 ASN B C 1
ATOM 3613 O O . ASN B 1 98 ? 14.742 17.703 -9.273 1 94.44 98 ASN B O 1
ATOM 3617 N N . HIS B 1 99 ? 14.086 16.641 -7.41 1 94.81 99 HIS B N 1
ATOM 3618 C CA . HIS B 1 99 ? 12.719 16.5 -7.91 1 94.81 99 HIS B CA 1
ATOM 3619 C C . HIS B 1 99 ? 11.953 17.812 -7.797 1 94.81 99 HIS B C 1
ATOM 3621 O O . HIS B 1 99 ? 12.07 18.516 -6.793 1 94.81 99 HIS B O 1
ATOM 3627 N N . SER B 1 100 ? 11.219 18.156 -8.758 1 95.12 100 SER B N 1
ATOM 3628 C CA . SER B 1 100 ? 10.547 19.453 -8.82 1 95.12 100 SER B CA 1
ATOM 3629 C C . SER B 1 100 ? 9.555 19.609 -7.68 1 95.12 100 SER B C 1
ATOM 3631 O O . SER B 1 100 ? 9.375 20.719 -7.156 1 95.12 100 SER B O 1
ATOM 3633 N N . THR B 1 101 ? 8.922 18.578 -7.266 1 96.81 101 THR B N 1
ATOM 3634 C CA . THR B 1 101 ? 7.902 18.641 -6.227 1 96.81 101 THR B CA 1
ATOM 3635 C C . THR B 1 101 ? 8.453 18.156 -4.891 1 96.81 101 THR B C 1
ATOM 3637 O O . THR B 1 101 ? 8.492 18.922 -3.918 1 96.81 101 THR B O 1
ATOM 3640 N N . PHE B 1 102 ? 9.031 16.984 -4.93 1 97.56 102 PHE B N 1
ATOM 3641 C CA . PHE B 1 102 ? 9.453 16.359 -3.684 1 97.56 102 PHE B CA 1
ATOM 3642 C C . PHE B 1 102 ? 10.711 17.016 -3.143 1 97.56 102 PHE B C 1
ATOM 3644 O O . PHE B 1 102 ? 11.039 16.875 -1.963 1 97.56 102 PHE B O 1
ATOM 3651 N N . GLY B 1 103 ? 11.391 17.766 -3.998 1 97.81 103 GLY B N 1
ATOM 3652 C CA . GLY B 1 103 ? 12.57 18.5 -3.559 1 97.81 103 GLY B CA 1
ATOM 3653 C C . GLY B 1 103 ? 12.258 19.594 -2.549 1 97.81 103 GLY B C 1
ATOM 3654 O O . GLY B 1 103 ? 13.156 20.094 -1.87 1 97.81 103 GLY B O 1
ATOM 3655 N N . LYS B 1 104 ? 11.023 19.922 -2.416 1 98.06 104 LYS B N 1
ATOM 3656 C CA . LYS B 1 104 ? 10.562 20.953 -1.495 1 98.06 104 LYS B CA 1
ATOM 3657 C C . LYS B 1 104 ? 10.43 20.406 -0.076 1 98.06 104 LYS B C 1
ATOM 3659 O O . LYS B 1 104 ? 10.195 21.172 0.867 1 98.06 104 LYS B O 1
ATOM 3664 N N . ALA B 1 105 ? 10.617 19.109 0.082 1 98.44 105 ALA B N 1
ATOM 3665 C CA . ALA B 1 105 ? 10.555 18.5 1.401 1 98.44 105 ALA B CA 1
ATOM 3666 C C . ALA B 1 105 ? 11.953 18.234 1.961 1 98.44 105 ALA B C 1
ATOM 3668 O O . ALA B 1 105 ? 12.859 17.844 1.227 1 98.44 105 ALA B O 1
ATOM 3669 N N . GLU B 1 106 ? 12.117 18.594 3.195 1 98.19 106 GLU B N 1
ATOM 3670 C CA . GLU B 1 106 ? 13.312 18.219 3.949 1 98.19 106 GLU B CA 1
ATOM 3671 C C . GLU B 1 106 ? 12.992 17.156 4.996 1 98.19 106 GLU B C 1
ATOM 3673 O O . GLU B 1 106 ? 11.93 17.188 5.621 1 98.19 106 GLU B O 1
ATOM 3678 N N . VAL B 1 107 ? 13.93 16.219 5.094 1 97.69 107 VAL B N 1
ATOM 3679 C CA . VAL B 1 107 ? 13.719 15.141 6.051 1 97.69 107 VAL B CA 1
ATOM 3680 C C . VAL B 1 107 ? 14.773 15.219 7.152 1 97.69 107 VAL B C 1
ATOM 3682 O O . VAL B 1 107 ? 15.969 15.312 6.871 1 97.69 107 VAL B O 1
ATOM 3685 N N . ILE B 1 108 ? 14.32 15.242 8.359 1 97.88 108 ILE B N 1
ATOM 3686 C CA . ILE B 1 108 ? 15.172 15.234 9.547 1 97.88 108 ILE B CA 1
ATOM 3687 C C . ILE B 1 108 ? 14.984 13.922 10.305 1 97.88 108 ILE B C 1
ATOM 3689 O O . ILE B 1 108 ? 13.859 13.539 10.633 1 97.88 108 ILE B O 1
ATOM 3693 N N . HIS B 1 109 ? 16.062 13.18 10.508 1 96.75 109 HIS B N 1
ATOM 3694 C CA . HIS B 1 109 ? 15.992 12.031 11.406 1 96.75 109 HIS B CA 1
ATOM 3695 C C . HIS B 1 109 ? 15.766 12.469 12.852 1 96.75 109 HIS B C 1
ATOM 3697 O O . HIS B 1 109 ? 16.562 13.242 13.398 1 96.75 109 HIS B O 1
ATOM 3703 N N . TRP B 1 110 ? 14.695 12.062 13.438 1 96.19 110 TRP B N 1
ATOM 3704 C CA . TRP B 1 110 ? 14.281 12.562 14.742 1 96.19 110 TRP B CA 1
ATOM 3705 C C . TRP B 1 110 ? 13.961 11.406 15.688 1 96.19 110 TRP B C 1
ATOM 3707 O O . TRP B 1 110 ? 12.992 10.664 15.469 1 96.19 110 TRP B O 1
ATOM 3717 N N . LEU B 1 111 ? 14.859 11.273 16.641 1 91.38 111 LEU B N 1
ATOM 3718 C CA . LEU B 1 111 ? 14.672 10.211 17.625 1 91.38 111 LEU B CA 1
ATOM 3719 C C . LEU B 1 111 ? 14.312 10.781 18.984 1 91.38 111 LEU B C 1
ATOM 3721 O O . LEU B 1 111 ? 15.141 11.438 19.625 1 91.38 111 LEU B O 1
ATOM 3725 N N . ASP B 1 112 ? 13.133 10.883 19.344 1 87.38 112 ASP B N 1
ATOM 3726 C CA . ASP B 1 112 ? 12.578 11.266 20.641 1 87.38 112 ASP B CA 1
ATOM 3727 C C . ASP B 1 112 ? 11.492 10.281 21.078 1 87.38 112 ASP B C 1
ATOM 3729 O O . ASP B 1 112 ? 10.531 10.039 20.344 1 87.38 112 ASP B O 1
ATOM 3733 N N . GLU B 1 113 ? 11.688 9.695 22.188 1 80.25 113 GLU B N 1
ATOM 3734 C CA . GLU B 1 113 ? 10.758 8.672 22.656 1 80.25 113 GLU B CA 1
ATOM 3735 C C . GLU B 1 113 ? 9.859 9.203 23.766 1 80.25 113 GLU B C 1
ATOM 3737 O O . GLU B 1 113 ? 9.078 8.453 24.359 1 80.25 113 GLU B O 1
ATOM 3742 N N . SER B 1 114 ? 9.953 10.438 24.016 1 82.62 114 SER B N 1
ATOM 3743 C CA . SER B 1 114 ? 9.156 11 25.094 1 82.62 114 SER B CA 1
ATOM 3744 C C . SER B 1 114 ? 7.699 11.172 24.672 1 82.62 114 SER B C 1
ATOM 3746 O O . SER B 1 114 ? 7.379 11.148 23.484 1 82.62 114 SER B O 1
ATOM 3748 N N . VAL B 1 115 ? 6.797 11.328 25.641 1 79.38 115 VAL B N 1
ATOM 3749 C CA . VAL B 1 115 ? 5.379 11.57 25.391 1 79.38 115 VAL B CA 1
ATOM 3750 C C . VAL B 1 115 ? 5.195 12.938 24.734 1 79.38 115 VAL B C 1
ATOM 3752 O O . VAL B 1 115 ? 4.141 13.219 24.156 1 79.38 115 VAL B O 1
ATOM 3755 N N . TYR B 1 116 ? 6.219 13.766 24.766 1 88.25 116 TYR B N 1
ATOM 3756 C CA . TYR B 1 116 ? 6.152 15.102 24.188 1 88.25 116 TYR B CA 1
ATOM 3757 C C . TYR B 1 116 ? 6.867 15.156 22.844 1 88.25 116 TYR B C 1
ATOM 3759 O O . TYR B 1 116 ? 7.238 16.234 22.375 1 88.25 116 TYR B O 1
ATOM 3767 N N . ASN B 1 117 ? 7.086 14 22.297 1 91.81 117 ASN B N 1
ATOM 3768 C CA . ASN B 1 117 ? 7.855 13.852 21.062 1 91.81 117 ASN B CA 1
ATOM 3769 C C . ASN B 1 117 ? 7.359 14.797 19.969 1 91.81 117 ASN B C 1
ATOM 3771 O O . ASN B 1 117 ? 8.156 15.5 19.344 1 91.81 117 ASN B O 1
ATOM 3775 N N . GLN B 1 118 ? 6.129 14.898 19.797 1 93.81 118 GLN B N 1
ATOM 3776 C CA . GLN B 1 118 ? 5.566 15.727 18.734 1 93.81 118 GLN B CA 1
ATOM 3777 C C . GLN B 1 118 ? 5.777 17.203 19.016 1 93.81 118 GLN B C 1
ATOM 3779 O O . GLN B 1 118 ? 6.156 17.969 18.125 1 93.81 118 GLN B O 1
ATOM 3784 N N . ASN B 1 119 ? 5.574 17.609 20.25 1 95.12 119 ASN B N 1
ATOM 3785 C CA . ASN B 1 119 ? 5.82 19 20.641 1 95.12 119 ASN B CA 1
ATOM 3786 C C . ASN B 1 119 ? 7.273 19.406 20.391 1 95.12 119 ASN B C 1
ATOM 3788 O O . ASN B 1 119 ? 7.543 20.484 19.875 1 95.12 119 ASN B O 1
ATOM 3792 N N . HIS B 1 120 ? 8.125 18.516 20.766 1 96.62 120 HIS B N 1
ATOM 3793 C CA . HIS B 1 120 ? 9.547 18.781 20.594 1 96.62 120 HIS B CA 1
ATOM 3794 C C . HIS B 1 120 ? 9.922 18.891 19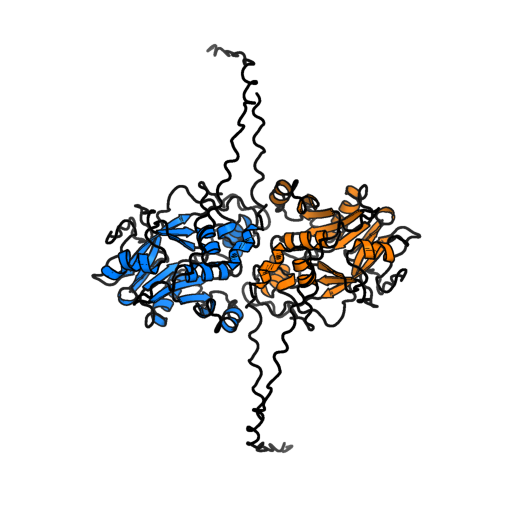.125 1 96.62 120 HIS B C 1
ATOM 3796 O O . HIS B 1 120 ? 10.719 19.75 18.734 1 96.62 120 HIS B O 1
ATOM 3802 N N . ALA B 1 121 ? 9.352 18.016 18.344 1 97.44 121 ALA B N 1
ATOM 3803 C CA . ALA B 1 121 ? 9.633 18.047 16.906 1 97.44 121 ALA B CA 1
ATOM 3804 C C . ALA B 1 121 ? 9.172 19.375 16.297 1 97.44 121 ALA B C 1
ATOM 3806 O O . ALA B 1 121 ? 9.898 19.984 15.508 1 97.44 121 ALA B O 1
ATOM 3807 N N . TYR B 1 122 ? 7.988 19.812 16.656 1 98 122 TYR B N 1
ATOM 3808 C CA . TYR B 1 122 ? 7.449 21.062 16.125 1 98 122 TYR B CA 1
ATOM 3809 C C . TYR B 1 122 ? 8.312 22.25 16.562 1 98 122 TYR B C 1
ATOM 3811 O O . TYR B 1 122 ? 8.586 23.141 15.75 1 98 122 TYR B O 1
ATOM 3819 N N . ALA B 1 123 ? 8.688 22.266 17.781 1 97.62 123 ALA B N 1
ATOM 3820 C CA . ALA B 1 123 ? 9.539 23.344 18.266 1 97.62 123 ALA B CA 1
ATOM 3821 C C . ALA B 1 123 ? 10.875 23.359 17.531 1 97.62 123 ALA B C 1
ATOM 3823 O O . ALA B 1 123 ? 11.367 24.438 17.141 1 97.62 123 ALA B O 1
ATOM 3824 N N . ASP B 1 124 ? 11.445 22.172 17.375 1 98.12 124 ASP B N 1
ATOM 3825 C CA . ASP B 1 124 ? 12.703 22.062 16.641 1 98.12 124 ASP B CA 1
ATOM 3826 C C . ASP B 1 124 ? 12.547 22.547 15.211 1 98.12 124 ASP B C 1
ATOM 3828 O O . ASP B 1 124 ? 13.453 23.172 14.656 1 98.12 124 ASP B O 1
ATOM 3832 N N . CYS B 1 125 ? 11.461 22.234 14.68 1 98.69 125 CYS B N 1
ATOM 3833 C CA . CYS B 1 125 ? 11.164 22.641 13.312 1 98.69 125 CYS B CA 1
ATOM 3834 C C . CYS B 1 125 ? 11.164 24.156 13.188 1 98.69 125 CYS B C 1
ATOM 3836 O O . CYS B 1 125 ? 11.797 24.719 12.289 1 98.69 125 CYS B O 1
ATOM 3838 N N . VAL B 1 126 ? 10.492 24.859 14.055 1 98.62 126 VAL B N 1
ATOM 3839 C CA . VAL B 1 126 ? 10.414 26.328 14.023 1 98.62 126 VAL B CA 1
ATOM 3840 C C . VAL B 1 126 ? 11.797 26.922 14.25 1 98.62 126 VAL B C 1
ATOM 3842 O O . VAL B 1 126 ? 12.18 27.891 13.594 1 98.62 126 VAL B O 1
ATOM 3845 N N . GLU B 1 127 ? 12.523 26.359 15.148 1 98.31 127 GLU B N 1
ATOM 3846 C CA . GLU B 1 127 ? 13.867 26.844 15.445 1 98.31 127 GLU B CA 1
ATOM 3847 C C . GLU B 1 127 ? 14.781 26.719 14.234 1 98.31 127 GLU B C 1
ATOM 3849 O O . GLU B 1 127 ? 15.523 27.641 13.906 1 98.31 127 GLU B O 1
ATOM 3854 N N . LYS B 1 128 ? 14.719 25.609 13.586 1 98.38 128 LYS B N 1
ATOM 3855 C CA . LYS B 1 128 ? 15.664 25.297 12.516 1 98.38 128 LYS B CA 1
ATOM 3856 C C . LYS B 1 128 ? 15.266 26 11.211 1 98.38 128 LYS B C 1
ATOM 3858 O O . LYS B 1 128 ? 16.125 26.406 10.438 1 98.38 128 LYS B O 1
ATOM 3863 N N . PHE B 1 129 ? 13.992 26.125 11.008 1 98.56 129 PHE B N 1
ATOM 3864 C CA . PHE B 1 129 ? 13.586 26.516 9.664 1 98.56 129 PHE B CA 1
ATOM 3865 C C . PHE B 1 129 ? 12.797 27.812 9.695 1 98.56 129 PHE B C 1
ATOM 3867 O O . PHE B 1 129 ? 12.344 28.297 8.648 1 98.56 129 PHE B O 1
ATOM 3874 N N . GLY B 1 130 ? 12.641 28.438 10.828 1 98.31 130 GLY B N 1
ATOM 3875 C CA . GLY B 1 130 ? 11.883 29.656 10.961 1 98.31 130 GLY B CA 1
ATOM 3876 C C . GLY B 1 130 ? 12.492 30.828 10.211 1 98.31 130 GLY B C 1
ATOM 3877 O O . GLY B 1 130 ? 11.797 31.781 9.867 1 98.31 130 GLY B O 1
ATOM 3878 N N . HIS B 1 131 ? 13.773 30.781 9.922 1 97.62 131 HIS B N 1
ATOM 3879 C CA . HIS B 1 131 ? 14.461 31.875 9.234 1 97.62 131 HIS B CA 1
ATOM 3880 C C . HIS B 1 131 ? 14.047 31.953 7.77 1 97.62 131 HIS B C 1
ATOM 3882 O O . HIS B 1 131 ? 14.203 32.969 7.125 1 97.62 131 HIS B O 1
ATOM 3888 N N . LYS B 1 132 ? 13.453 30.875 7.234 1 97.19 132 LYS B N 1
ATOM 3889 C CA . LYS B 1 132 ? 13.07 30.891 5.828 1 97.19 132 LYS B CA 1
ATOM 3890 C C . LYS B 1 132 ? 11.586 30.578 5.656 1 97.19 132 LYS B C 1
ATOM 3892 O O . LYS B 1 132 ? 11.141 30.234 4.559 1 97.19 132 LYS B O 1
ATOM 3897 N N . THR B 1 133 ? 10.875 30.562 6.762 1 98.5 133 THR B N 1
ATOM 3898 C CA . THR B 1 133 ? 9.445 30.281 6.754 1 98.5 133 THR B CA 1
ATOM 3899 C C . THR B 1 133 ? 8.68 31.344 7.547 1 98.5 133 THR B C 1
ATOM 3901 O O . THR B 1 133 ? 9.023 31.641 8.695 1 98.5 133 THR B O 1
ATOM 3904 N N . ASP B 1 134 ? 7.656 31.938 6.949 1 98.69 134 ASP B N 1
ATOM 3905 C CA . ASP B 1 134 ? 6.891 32.969 7.625 1 98.69 134 ASP B CA 1
ATOM 3906 C C . ASP B 1 134 ? 5.762 32.375 8.461 1 98.69 134 ASP B C 1
ATOM 3908 O O . ASP B 1 134 ? 5.441 32.875 9.539 1 98.69 134 ASP B O 1
ATOM 3912 N N . TYR B 1 135 ? 5.117 31.359 7.934 1 98.81 135 TYR B N 1
ATOM 3913 C CA . TYR B 1 135 ? 4.008 30.688 8.609 1 98.81 135 TYR B CA 1
ATOM 3914 C C . TYR B 1 135 ? 4.18 29.172 8.57 1 98.81 135 TYR B C 1
ATOM 3916 O O . TYR B 1 135 ? 4.582 28.609 7.551 1 98.81 135 TYR B O 1
ATOM 3924 N N . PHE B 1 136 ? 3.928 28.516 9.719 1 98.88 136 PHE B N 1
ATOM 3925 C CA . PHE B 1 136 ? 3.977 27.062 9.805 1 98.88 136 PHE B CA 1
ATOM 3926 C C . PHE B 1 136 ? 2.584 26.484 10.047 1 98.88 136 PHE B C 1
ATOM 3928 O O . PHE B 1 136 ? 1.8 27.047 10.812 1 98.88 136 PHE B O 1
ATOM 3935 N N . ALA B 1 137 ? 2.281 25.438 9.359 1 98.88 137 ALA B N 1
ATOM 3936 C CA . ALA B 1 137 ? 1.201 24.531 9.758 1 98.88 137 ALA B CA 1
ATOM 3937 C C . ALA B 1 137 ? 1.746 23.312 10.5 1 98.88 137 ALA B C 1
ATOM 3939 O O . ALA B 1 137 ? 2.777 22.766 10.125 1 98.88 137 ALA B O 1
ATOM 3940 N N . PHE B 1 138 ? 1.061 22.922 11.562 1 98.62 138 PHE B N 1
ATOM 3941 C CA . PHE B 1 138 ? 1.409 21.75 12.344 1 98.62 138 PHE B CA 1
ATOM 3942 C C . PHE B 1 138 ? 0.32 20.688 12.234 1 98.62 138 PHE B C 1
ATOM 3944 O O . PHE B 1 138 ? -0.651 20.703 13 1 98.62 138 PHE B O 1
ATOM 3951 N N . ILE B 1 139 ? 0.495 19.781 11.25 1 97.94 139 ILE B N 1
ATOM 3952 C CA . ILE B 1 139 ? -0.529 18.766 11.008 1 97.94 139 ILE B CA 1
ATOM 3953 C C . ILE B 1 139 ? 0.124 17.391 10.867 1 97.94 139 ILE B C 1
ATOM 3955 O O . ILE B 1 139 ? 1.33 17.297 10.625 1 97.94 139 ILE B O 1
ATOM 3959 N N . ASP B 1 140 ? -0.662 16.312 11.008 1 96.31 140 ASP B N 1
ATOM 3960 C CA . ASP B 1 140 ? -0.185 14.938 10.93 1 96.31 140 ASP B CA 1
ATOM 3961 C C . ASP B 1 140 ? -0.273 14.414 9.492 1 96.31 140 ASP B C 1
ATOM 3963 O O . ASP B 1 140 ? -0.927 15.016 8.641 1 96.31 140 ASP B O 1
ATOM 3967 N N . VAL B 1 141 ? 0.38 13.281 9.305 1 96 141 VAL B N 1
ATOM 3968 C CA . VAL B 1 141 ? 0.492 12.727 7.961 1 96 141 VAL B CA 1
ATOM 3969 C C . VAL B 1 141 ? -0.84 12.109 7.543 1 96 141 VAL B C 1
ATOM 3971 O O . VAL B 1 141 ? -1.067 11.844 6.359 1 96 141 VAL B O 1
ATOM 3974 N N . ASP B 1 142 ? -1.794 11.883 8.492 1 95.5 142 ASP B N 1
ATOM 3975 C CA . ASP B 1 142 ? -3.119 11.383 8.133 1 95.5 142 ASP B CA 1
ATOM 3976 C C . ASP B 1 142 ? -4.145 12.516 8.117 1 95.5 142 ASP B C 1
ATOM 3978 O O . ASP B 1 142 ? -5.352 12.266 8.18 1 95.5 142 ASP B O 1
ATOM 3982 N N . GLU B 1 143 ? -3.67 13.734 8.062 1 97.88 143 GLU B N 1
ATOM 3983 C CA . GLU B 1 143 ? -4.527 14.914 8.023 1 97.88 143 GLU B CA 1
ATOM 3984 C C . GLU B 1 143 ? -4.363 15.68 6.715 1 97.88 143 GLU B C 1
ATOM 3986 O O . GLU B 1 143 ? -3.242 15.992 6.309 1 97.88 143 GLU B O 1
ATOM 3991 N N . PHE B 1 144 ? -5.492 15.961 6.062 1 98.69 144 PHE B N 1
ATOM 3992 C CA . PHE B 1 144 ? -5.523 16.688 4.801 1 98.69 144 PHE B CA 1
ATOM 3993 C C . PHE B 1 144 ? -6.359 17.953 4.922 1 98.69 144 PHE B C 1
ATOM 3995 O O . PHE B 1 144 ? -7.527 17.906 5.316 1 98.69 144 PHE B O 1
ATOM 4002 N N . LEU B 1 145 ? -5.758 19.078 4.562 1 98.88 145 LEU B N 1
ATOM 4003 C CA . LEU B 1 145 ? -6.516 20.328 4.527 1 98.88 145 LEU B CA 1
ATOM 4004 C C . LEU B 1 145 ? -7.473 20.344 3.34 1 98.88 145 LEU B C 1
ATOM 4006 O O . LEU B 1 145 ? -7.086 20.016 2.219 1 98.88 145 LEU B O 1
ATOM 4010 N N . VAL B 1 146 ? -8.719 20.719 3.625 1 98.75 146 VAL B N 1
ATOM 4011 C CA . VAL B 1 146 ? -9.727 20.797 2.57 1 98.75 146 VAL B CA 1
ATOM 4012 C C . VAL B 1 146 ? -10.352 22.188 2.559 1 98.75 146 VAL B C 1
ATOM 4014 O O . VAL B 1 146 ? -10.977 22.609 3.537 1 98.75 146 VAL B O 1
ATOM 4017 N N . ILE B 1 147 ? -10.188 22.859 1.456 1 98.5 147 ILE B N 1
ATOM 4018 C CA . ILE B 1 147 ? -10.805 24.172 1.274 1 98.5 147 ILE B CA 1
ATOM 4019 C C . ILE B 1 147 ? -12.289 24.016 0.954 1 98.5 147 ILE B C 1
ATOM 4021 O O . ILE B 1 147 ? -12.648 23.328 -0.003 1 98.5 147 ILE B O 1
ATOM 4025 N N . ARG B 1 148 ? -13.062 24.656 1.73 1 97.94 148 ARG B N 1
ATOM 4026 C CA . ARG B 1 148 ? -14.508 24.484 1.616 1 97.94 148 ARG B CA 1
ATOM 4027 C C . ARG B 1 148 ? -15.125 25.641 0.833 1 97.94 148 ARG B C 1
ATOM 4029 O O . ARG B 1 148 ? -16.125 25.453 0.137 1 97.94 148 ARG B O 1
ATOM 4036 N N . SER B 1 149 ? -14.523 26.734 0.87 1 97.31 149 SER B N 1
ATOM 4037 C CA . SER B 1 149 ? -15.07 27.922 0.236 1 97.31 149 SER B CA 1
ATOM 4038 C C . SER B 1 149 ? -14.578 28.062 -1.201 1 97.31 149 SER B C 1
ATOM 4040 O O . SER B 1 149 ? -13.383 27.969 -1.466 1 97.31 149 SER B O 1
ATOM 4042 N N . PRO B 1 150 ? -15.445 28.406 -2.096 1 95.62 150 PRO B N 1
ATOM 4043 C CA . PRO B 1 150 ? -15.023 28.625 -3.482 1 95.62 150 PRO B CA 1
ATOM 4044 C C . PRO B 1 150 ? -14.227 29.922 -3.65 1 95.62 150 PRO B C 1
ATOM 4046 O O . PRO B 1 150 ? -13.664 30.172 -4.719 1 95.62 150 PRO B O 1
ATOM 4049 N N . LYS B 1 151 ? -14.25 30.656 -2.604 1 96.38 151 LYS B N 1
ATOM 4050 C CA . LYS B 1 151 ? -13.523 31.922 -2.668 1 96.38 151 LYS B CA 1
ATOM 4051 C C . LYS B 1 151 ? -12.023 31.688 -2.775 1 96.38 151 LYS B C 1
ATOM 4053 O O . LYS B 1 151 ? -11.289 32.531 -3.281 1 96.38 151 LYS B O 1
ATOM 4058 N N . TYR B 1 152 ? -11.602 30.656 -2.264 1 97 152 TYR B N 1
ATOM 4059 C CA . TYR B 1 152 ? -10.172 30.391 -2.156 1 97 152 TYR B CA 1
ATOM 4060 C C . TYR B 1 152 ? -9.781 29.172 -2.977 1 97 152 TYR B C 1
ATOM 4062 O O . TYR B 1 152 ? -10.547 28.219 -3.07 1 97 152 TYR B O 1
ATOM 4070 N N . ASN B 1 153 ? -8.516 29.25 -3.508 1 94 153 ASN B N 1
ATOM 4071 C CA . ASN B 1 153 ? -8.047 28.141 -4.336 1 94 153 ASN B CA 1
ATOM 4072 C C . ASN B 1 153 ? -6.777 27.516 -3.77 1 94 153 ASN B C 1
ATOM 4074 O O . ASN B 1 153 ? -6.348 26.453 -4.227 1 94 153 ASN B O 1
ATOM 4078 N N . ASP B 1 154 ? -6.199 28.172 -2.83 1 97.25 154 ASP B N 1
ATOM 4079 C CA . ASP B 1 154 ? -4.98 27.672 -2.201 1 97.25 154 ASP B CA 1
ATOM 4080 C C . ASP B 1 154 ? -4.863 28.156 -0.762 1 97.25 154 ASP B C 1
ATOM 4082 O O . ASP B 1 154 ? -5.652 29 -0.32 1 97.25 154 ASP B O 1
ATOM 4086 N N . ILE B 1 155 ? -3.914 27.578 -0.022 1 98.31 155 ILE B N 1
ATOM 4087 C CA . ILE B 1 155 ? -3.803 27.844 1.409 1 98.31 155 ILE B CA 1
ATOM 4088 C C . ILE B 1 155 ? -3.283 29.266 1.635 1 98.31 155 ILE B C 1
ATOM 4090 O O . ILE B 1 155 ? -3.637 29.906 2.621 1 98.31 155 ILE B O 1
ATOM 4094 N N . GLN B 1 156 ? -2.494 29.75 0.752 1 98.19 156 GLN B N 1
ATOM 4095 C CA . GLN B 1 156 ? -1.914 31.094 0.917 1 98.19 156 GLN B CA 1
ATOM 4096 C C . GLN B 1 156 ? -2.98 32.156 0.799 1 98.19 156 GLN B C 1
ATOM 4098 O O . GLN B 1 156 ? -2.924 33.188 1.501 1 98.19 156 GLN B O 1
ATOM 4103 N N . SER B 1 157 ? -3.926 31.953 -0.071 1 97.62 157 SER B N 1
ATOM 4104 C CA . SER B 1 157 ? -5.016 32.906 -0.192 1 97.62 157 SER B CA 1
ATOM 4105 C C . SER B 1 157 ? -5.859 32.969 1.078 1 97.62 157 SER B C 1
ATOM 4107 O O . SER B 1 157 ? -6.355 34.031 1.463 1 97.62 157 SER B O 1
ATOM 4109 N N . ILE B 1 158 ? -6.027 31.875 1.764 1 98.5 158 ILE B N 1
ATOM 4110 C CA . ILE B 1 158 ? -6.754 31.844 3.027 1 98.5 158 ILE B CA 1
ATOM 4111 C C . ILE B 1 158 ? -5.945 32.562 4.105 1 98.5 158 ILE B C 1
ATOM 4113 O O . ILE B 1 158 ? -6.48 33.375 4.844 1 98.5 158 ILE B O 1
ATOM 4117 N N . LEU B 1 159 ? -4.656 32.281 4.133 1 98.5 159 LEU B N 1
ATOM 4118 C CA . LEU B 1 159 ? -3.807 32.906 5.145 1 98.5 159 LEU B CA 1
ATOM 4119 C C . LEU B 1 159 ? -3.74 34.406 4.949 1 98.5 159 LEU B C 1
ATOM 4121 O O . LEU B 1 159 ? -3.646 35.156 5.922 1 98.5 159 LEU B O 1
ATOM 4125 N N . GLU B 1 160 ? -3.773 34.844 3.738 1 97.88 160 GLU B N 1
ATOM 4126 C CA . GLU B 1 160 ? -3.76 36.25 3.434 1 97.88 160 GLU B CA 1
ATOM 4127 C C . GLU B 1 160 ? -4.918 36.969 4.113 1 97.88 160 GLU B C 1
ATOM 4129 O O . GLU B 1 160 ? -4.781 38.125 4.535 1 97.88 160 GLU B O 1
ATOM 4134 N N . ASP B 1 161 ? -6.051 36.312 4.223 1 98 161 ASP B N 1
ATOM 4135 C CA . ASP B 1 161 ? -7.246 36.906 4.789 1 98 161 ASP B CA 1
ATOM 4136 C C . ASP B 1 161 ? -7.359 36.625 6.285 1 98 161 ASP B C 1
ATOM 4138 O O . ASP B 1 161 ? -7.879 37.469 7.043 1 98 161 ASP B O 1
ATOM 4142 N N . TYR B 1 162 ? -6.812 35.531 6.723 1 98.44 162 TYR B N 1
ATOM 4143 C CA . TYR B 1 162 ? -7.227 35.031 8.039 1 98.44 162 TYR B CA 1
ATOM 4144 C C . TYR B 1 162 ? -6.066 35.094 9.023 1 98.44 162 TYR B C 1
ATOM 4146 O O . TYR B 1 162 ? -6.273 35 10.234 1 98.44 162 TYR B O 1
ATOM 4154 N N . LEU B 1 163 ? -4.855 35.25 8.523 1 98.31 163 LEU B N 1
ATOM 4155 C CA . LEU B 1 163 ? -3.73 35.156 9.453 1 98.31 163 LEU B CA 1
ATOM 4156 C C . LEU B 1 163 ? -2.762 36.312 9.211 1 98.31 163 LEU B C 1
ATOM 4158 O O . LEU B 1 163 ? -2.32 36.969 10.164 1 98.31 163 LEU B O 1
ATOM 4162 N N . VAL B 1 164 ? -2.434 36.656 8 1 97.62 164 VAL B N 1
ATOM 4163 C CA . VAL B 1 164 ? -1.413 37.625 7.637 1 97.62 164 VAL B CA 1
ATOM 4164 C C . VAL B 1 164 ? -1.751 39 8.258 1 97.62 164 VAL B C 1
ATOM 4166 O O . VAL B 1 164 ? -0.889 39.625 8.859 1 97.62 164 VAL B O 1
ATOM 4169 N N . PRO B 1 165 ? -3.039 39.469 8.203 1 97.62 165 PRO B N 1
ATOM 4170 C CA . PRO B 1 165 ? -3.338 40.781 8.75 1 97.62 165 PRO B CA 1
ATOM 4171 C C . PRO B 1 165 ? -3.25 40.844 10.273 1 97.62 165 PRO B C 1
ATOM 4173 O O . PRO B 1 165 ? -3.1 41.906 10.852 1 97.62 165 PRO B O 1
ATOM 4176 N N . TYR B 1 166 ? -3.328 39.719 10.93 1 96.94 166 TYR B N 1
ATOM 4177 C CA . TYR B 1 166 ? -3.516 39.719 12.375 1 96.94 166 TYR B CA 1
ATOM 4178 C C . TYR B 1 166 ? -2.273 39.188 13.078 1 96.94 166 TYR B C 1
ATOM 4180 O O . TYR B 1 166 ? -2.02 39.5 14.242 1 96.94 166 TYR B O 1
ATOM 4188 N N . GLY B 1 167 ? -1.557 38.312 12.359 1 97.44 167 GLY B N 1
ATOM 4189 C CA . GLY B 1 167 ? -0.49 37.594 13.016 1 97.44 167 GLY B CA 1
ATOM 4190 C C . GLY B 1 167 ? -1.001 36.531 13.977 1 97.44 167 GLY B C 1
ATOM 4191 O O . GLY B 1 167 ? -2.141 36.062 13.852 1 97.44 167 GLY B O 1
ATOM 4192 N N . GLY B 1 168 ? -0.081 36 14.844 1 97.81 168 GLY B N 1
ATOM 4193 C CA . GLY B 1 168 ? -0.475 35 15.828 1 97.81 168 GLY B CA 1
ATOM 4194 C C . GLY B 1 168 ? -0.634 33.625 15.25 1 97.81 168 GLY B C 1
ATOM 4195 O O . GLY B 1 168 ? 0.286 33.094 14.609 1 97.81 168 GLY B O 1
ATOM 4196 N N . ALA B 1 169 ? -1.799 33.031 15.531 1 98.06 169 ALA B N 1
ATOM 4197 C CA . ALA B 1 169 ? -2.072 31.672 15.07 1 98.06 169 ALA B CA 1
ATOM 4198 C C . ALA B 1 169 ? -3.494 31.562 14.531 1 98.06 169 ALA B C 1
ATOM 4200 O O . ALA B 1 169 ? -4.328 32.438 14.766 1 98.06 169 ALA B O 1
ATOM 4201 N N . LEU B 1 170 ? -3.674 30.594 13.719 1 98.19 170 LEU B N 1
ATOM 4202 C CA . LEU B 1 170 ? -4.965 30.25 13.125 1 98.19 170 LEU B CA 1
ATOM 4203 C C . LEU B 1 170 ? -5.316 28.797 13.367 1 98.19 170 LEU B C 1
ATOM 4205 O O . LEU B 1 170 ? -4.52 27.906 13.078 1 98.19 170 LEU B O 1
ATOM 4209 N N . THR B 1 171 ? -6.492 28.531 13.945 1 97.31 171 THR B N 1
ATOM 4210 C CA . THR B 1 171 ? -6.914 27.156 14.219 1 97.31 171 THR B CA 1
ATOM 4211 C C . THR B 1 171 ? -7.836 26.641 13.117 1 97.31 171 THR B C 1
ATOM 4213 O O . THR B 1 171 ? -8.562 27.422 12.492 1 97.31 171 THR B O 1
ATOM 4216 N N . VAL B 1 172 ? -7.723 25.375 12.859 1 98.06 172 VAL B N 1
ATOM 4217 C CA . VAL B 1 172 ? -8.57 24.688 11.898 1 98.06 172 VAL B CA 1
ATOM 4218 C C . VAL B 1 172 ? -9.156 23.438 12.539 1 98.06 172 VAL B C 1
ATOM 4220 O O . VAL B 1 172 ? -8.43 22.625 13.117 1 98.06 172 VAL B O 1
ATOM 4223 N N . ASN B 1 173 ? -10.438 23.234 12.398 1 97.5 173 ASN B N 1
ATOM 4224 C CA . ASN B 1 173 ? -11.117 22.109 13.031 1 97.5 173 ASN B CA 1
ATOM 4225 C C . ASN B 1 173 ? -10.961 20.828 12.211 1 97.5 173 ASN B C 1
ATOM 4227 O O . ASN B 1 173 ? -10.875 20.875 10.984 1 97.5 173 ASN B O 1
ATOM 4231 N N . TRP B 1 174 ? -11.078 19.719 12.922 1 97.62 174 TRP B N 1
ATOM 4232 C CA . TRP B 1 174 ? -11.07 18.375 12.344 1 97.62 174 TRP B CA 1
ATOM 4233 C C . TRP B 1 174 ? -12.391 18.078 11.656 1 97.62 174 TRP B C 1
ATOM 4235 O O . TRP B 1 174 ? -13.445 18.578 12.07 1 97.62 174 TRP B O 1
ATOM 4245 N N . MET B 1 175 ? -12.273 17.406 10.641 1 98.06 175 MET B N 1
ATOM 4246 C CA . MET B 1 175 ? -13.352 16.594 10.086 1 98.06 175 MET B CA 1
ATOM 4247 C C . MET B 1 175 ? -12.953 15.125 10.039 1 98.06 175 MET B C 1
ATOM 4249 O O . MET B 1 175 ? -12.078 14.742 9.266 1 98.06 175 MET B O 1
ATOM 4253 N N . LEU B 1 176 ? -13.609 14.336 10.891 1 96.31 176 LEU B N 1
ATOM 4254 C CA . LEU B 1 176 ? -13.242 12.93 10.953 1 96.31 176 LEU B CA 1
ATOM 4255 C C . LEU B 1 176 ? -13.742 12.18 9.719 1 96.31 176 LEU B C 1
ATOM 4257 O O . LEU B 1 176 ? -14.922 12.273 9.375 1 96.31 176 LEU B O 1
ATOM 4261 N N . VAL B 1 177 ? -12.836 11.516 9.094 1 95.94 177 VAL B N 1
ATOM 4262 C CA . VAL B 1 177 ? -13.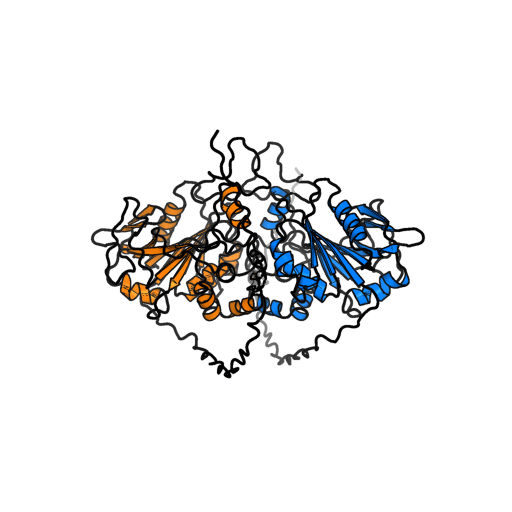188 10.648 7.977 1 95.94 177 VAL B CA 1
ATOM 4263 C C . VAL B 1 177 ? -13.25 9.195 8.453 1 95.94 177 VAL B C 1
ATOM 4265 O O . VAL B 1 177 ? -12.336 8.719 9.125 1 95.94 177 VAL B O 1
ATOM 4268 N N . GLY B 1 178 ? -14.32 8.547 8.164 1 91.75 178 GLY B N 1
ATOM 4269 C CA . GLY B 1 178 ? -14.508 7.168 8.586 1 91.75 178 GLY B CA 1
ATOM 4270 C C . GLY B 1 178 ? -13.695 6.18 7.766 1 91.75 178 GLY B C 1
ATOM 4271 O O . GLY B 1 178 ? -12.969 6.574 6.852 1 91.75 178 GLY B O 1
ATOM 4272 N N . SER B 1 179 ? -13.797 4.91 8.148 1 83.94 179 SER B N 1
ATOM 4273 C CA . SER B 1 179 ? -13.102 3.832 7.449 1 83.94 179 SER B CA 1
ATOM 4274 C C . SER B 1 179 ? -13.781 3.51 6.121 1 83.94 179 SER B C 1
ATOM 4276 O O . SER B 1 179 ? -13.242 2.746 5.316 1 83.94 179 SER B O 1
ATOM 4278 N N . SER B 1 180 ? -14.93 4.094 5.895 1 74.38 180 SER B N 1
ATOM 4279 C CA . SER B 1 180 ? -15.766 3.734 4.754 1 74.38 180 SER B CA 1
ATOM 4280 C C . SER B 1 180 ? -16.016 2.23 4.699 1 74.38 180 SER B C 1
ATOM 4282 O O . SER B 1 180 ? -16.047 1.64 3.619 1 74.38 180 SER B O 1
ATOM 4284 N N . ASN B 1 181 ? -15.945 1.67 5.855 1 70 181 ASN B N 1
ATOM 4285 C CA . ASN B 1 181 ? -16.203 0.256 6.102 1 70 181 ASN B CA 1
ATOM 4286 C C . ASN B 1 181 ? -15.195 -0.637 5.387 1 70 181 ASN B C 1
ATOM 4288 O O . ASN B 1 181 ? -15.492 -1.791 5.074 1 70 181 ASN B O 1
ATOM 4292 N N . ASN B 1 182 ? -14.133 -0.115 5.066 1 77.06 182 ASN B N 1
ATOM 4293 C CA . ASN B 1 182 ? -13.078 -0.968 4.516 1 77.06 182 ASN B CA 1
ATOM 4294 C C . ASN B 1 182 ? -12.469 -1.869 5.586 1 77.06 182 ASN B C 1
ATOM 4296 O O . ASN B 1 182 ? -12.086 -1.396 6.656 1 77.06 182 ASN B O 1
ATOM 4300 N N . SER B 1 183 ? -12.383 -3.053 5.254 1 78.56 183 SER B N 1
ATOM 4301 C CA . SER B 1 183 ? -11.867 -4.027 6.215 1 78.56 183 SER B CA 1
ATOM 4302 C C . SER B 1 183 ? -10.344 -4.062 6.203 1 78.56 183 SER B C 1
ATOM 4304 O O . SER B 1 183 ? -9.711 -4.195 7.25 1 78.56 183 SER B O 1
ATOM 4306 N N . VAL B 1 184 ? -9.836 -3.969 4.988 1 87.5 184 VAL B N 1
ATOM 4307 C CA . VAL B 1 184 ? -8.383 -4.055 4.848 1 87.5 184 VAL B CA 1
ATOM 4308 C C . VAL B 1 184 ? -7.891 -2.951 3.914 1 87.5 184 VAL B C 1
ATOM 4310 O O . VAL B 1 184 ? -8.695 -2.262 3.277 1 87.5 184 VAL B O 1
ATOM 4313 N N . TYR B 1 185 ? -6.598 -2.811 3.914 1 90.06 185 TYR B N 1
ATOM 4314 C CA . TYR B 1 185 ? -5.91 -1.838 3.07 1 90.06 185 TYR B CA 1
ATOM 4315 C C . TYR B 1 185 ? -6.074 -2.182 1.596 1 90.06 185 TYR B C 1
ATOM 4317 O O . TYR B 1 185 ? -6.188 -3.357 1.234 1 90.06 185 TYR B O 1
ATOM 4325 N N . SER B 1 186 ? -6.188 -1.166 0.757 1 91.5 186 SER B N 1
ATOM 4326 C CA . SER B 1 186 ? -6.023 -1.232 -0.691 1 91.5 186 SER B CA 1
ATOM 4327 C C . SER B 1 186 ? -4.984 -0.228 -1.176 1 91.5 186 SER B C 1
ATOM 4329 O O . SER B 1 186 ? -4.918 0.897 -0.676 1 91.5 186 SER B O 1
ATOM 4331 N N . PRO B 1 187 ? -4.141 -0.643 -2.154 1 93.06 187 PRO B N 1
ATOM 4332 C CA . PRO B 1 187 ? -3.107 0.273 -2.646 1 93.06 187 PRO B CA 1
ATOM 4333 C C . PRO B 1 187 ? -3.674 1.377 -3.535 1 93.06 187 PRO B C 1
ATOM 4335 O O . PRO B 1 187 ? -3.254 1.525 -4.688 1 93.06 187 PRO B O 1
ATOM 4338 N N . LEU B 1 188 ? -4.594 2.141 -3.008 1 94.5 188 LEU B N 1
ATOM 4339 C CA . LEU B 1 188 ? -5.219 3.326 -3.586 1 94.5 188 LEU B CA 1
ATOM 4340 C C . LEU B 1 188 ? -5.02 4.539 -2.684 1 94.5 188 LEU B C 1
ATOM 4342 O O . LEU B 1 188 ? -4.848 4.395 -1.472 1 94.5 188 LEU B O 1
ATOM 4346 N N . PRO B 1 189 ? -4.941 5.695 -3.34 1 96.44 189 PRO B N 1
ATOM 4347 C CA . PRO B 1 189 ? -4.863 6.887 -2.49 1 96.44 189 PRO B CA 1
ATOM 4348 C C . PRO B 1 189 ? -5.945 6.914 -1.413 1 96.44 189 PRO B C 1
ATOM 4350 O O . PRO B 1 189 ? -7.09 6.535 -1.671 1 96.44 189 PRO B O 1
ATOM 4353 N N . ILE B 1 190 ? -5.566 7.332 -0.235 1 96.44 190 ILE B N 1
ATOM 4354 C CA . ILE B 1 190 ? -6.488 7.285 0.894 1 96.44 190 ILE B CA 1
ATOM 4355 C C . ILE B 1 190 ? -7.664 8.227 0.64 1 96.44 190 ILE B C 1
ATOM 4357 O O . ILE B 1 190 ? -8.797 7.945 1.054 1 96.44 190 ILE B O 1
ATOM 4361 N N . THR B 1 191 ? -7.473 9.344 -0.122 1 97.5 191 THR B N 1
ATOM 4362 C CA . THR B 1 191 ? -8.539 10.297 -0.418 1 97.5 191 THR B CA 1
ATOM 4363 C C . THR B 1 191 ? -9.57 9.672 -1.36 1 97.5 191 THR B C 1
ATOM 4365 O O . THR B 1 191 ? -10.719 10.109 -1.405 1 97.5 191 THR B O 1
ATOM 4368 N N . LYS B 1 192 ? -9.156 8.672 -2.051 1 95.5 192 LYS B N 1
ATOM 4369 C CA . LYS B 1 192 ? -10.07 7.953 -2.938 1 95.5 192 LYS B CA 1
ATOM 4370 C C . LYS B 1 192 ? -10.758 6.809 -2.203 1 95.5 192 LYS B C 1
ATOM 4372 O O . LYS B 1 192 ? -11.914 6.488 -2.486 1 95.5 192 LYS B O 1
ATOM 4377 N N . ARG B 1 193 ? -10.094 6.238 -1.309 1 93.25 193 ARG B N 1
ATOM 4378 C CA . ARG B 1 193 ? -10.602 5.055 -0.62 1 93.25 193 ARG B CA 1
ATOM 4379 C C . ARG B 1 193 ? -11.656 5.43 0.411 1 93.25 193 ARG B C 1
ATOM 4381 O O . ARG B 1 193 ? -12.68 4.746 0.542 1 93.25 193 ARG B O 1
ATOM 4388 N N . ASN B 1 194 ? -11.312 6.465 1.215 1 94.25 194 ASN B N 1
ATOM 4389 C CA . ASN B 1 194 ? -12.172 6.883 2.316 1 94.25 194 ASN B CA 1
ATOM 4390 C C . ASN B 1 194 ? -12.906 8.188 1.997 1 94.25 194 ASN B C 1
ATOM 4392 O O . ASN B 1 194 ? -12.344 9.266 2.162 1 94.25 194 ASN B O 1
ATOM 4396 N N . GLN B 1 195 ? -14.188 8.016 1.653 1 94.69 195 GLN B N 1
ATOM 4397 C CA . GLN B 1 195 ? -14.883 9.203 1.166 1 94.69 195 GLN B CA 1
ATOM 4398 C C . GLN B 1 195 ? -16.156 9.453 1.957 1 94.69 195 GLN B C 1
ATOM 4400 O O . GLN B 1 195 ? -17.094 10.086 1.454 1 94.69 195 GLN B O 1
ATOM 4405 N N . TYR B 1 196 ? -16.266 8.906 3.174 1 94.19 196 TYR B N 1
ATOM 4406 C CA . TYR B 1 196 ? -17.375 9.195 4.074 1 94.19 196 TYR B CA 1
ATOM 4407 C C . TYR B 1 196 ? -16.875 9.844 5.363 1 94.19 196 TYR B C 1
ATOM 4409 O O . TYR B 1 196 ? -16.047 9.258 6.078 1 94.19 196 TYR B O 1
ATOM 4417 N N . ARG B 1 197 ? -17.359 10.977 5.59 1 95.62 197 ARG B N 1
ATOM 4418 C CA . ARG B 1 197 ? -16.922 11.719 6.77 1 95.62 197 ARG B CA 1
ATOM 4419 C C . ARG B 1 197 ? -18.062 11.875 7.77 1 95.62 197 ARG B C 1
ATOM 4421 O O . ARG B 1 197 ? -19.188 11.484 7.492 1 95.62 197 ARG B O 1
ATOM 4428 N N . ALA B 1 198 ? -17.688 12.375 8.93 1 95.19 198 ALA B N 1
ATOM 4429 C CA . ALA B 1 198 ? -18.688 12.695 9.953 1 95.19 198 ALA B CA 1
ATOM 4430 C C . ALA B 1 198 ? -19.625 13.789 9.477 1 95.19 198 ALA B C 1
ATOM 4432 O O . ALA B 1 198 ? -19.328 14.508 8.523 1 95.19 198 ALA B O 1
ATOM 4433 N N . LYS B 1 199 ? -20.781 13.836 10.086 1 95.31 199 LYS B N 1
ATOM 4434 C CA . LYS B 1 199 ? -21.797 14.812 9.727 1 95.31 199 LYS B CA 1
ATOM 4435 C C . LYS B 1 199 ? -21.344 16.234 10.039 1 95.31 199 LYS B C 1
ATOM 4437 O O . LYS B 1 199 ? -21.609 17.172 9.281 1 95.31 199 LYS B O 1
ATOM 4442 N N . GLU B 1 200 ? -20.656 16.344 11.156 1 96.25 200 GLU B N 1
ATOM 4443 C CA . GLU B 1 200 ? -20.219 17.656 11.617 1 96.25 200 GLU B CA 1
ATOM 4444 C C . GLU B 1 200 ? -18.719 17.688 11.891 1 96.25 200 GLU B C 1
ATOM 4446 O O . GLU B 1 200 ? -18.125 16.656 12.18 1 96.25 200 GLU B O 1
ATOM 4451 N N . ALA B 1 201 ? -18.188 18.906 11.805 1 97.06 201 ALA B N 1
ATOM 4452 C CA . ALA B 1 201 ? -16.781 19.094 12.164 1 97.06 201 ALA B CA 1
ATOM 4453 C C . ALA B 1 201 ? -16.547 18.734 13.633 1 97.06 201 ALA B C 1
ATOM 4455 O O . ALA B 1 201 ? -17.438 18.906 14.469 1 97.06 201 ALA B O 1
ATOM 4456 N N . HIS B 1 202 ? -15.391 18.25 13.867 1 95.12 202 HIS B N 1
ATOM 4457 C CA . HIS B 1 202 ? -14.977 17.906 15.227 1 95.12 202 HIS B CA 1
ATOM 4458 C C . HIS B 1 202 ? -14.406 19.125 15.953 1 95.12 202 HIS B C 1
ATOM 4460 O O . HIS B 1 202 ? -13.789 19.984 15.328 1 95.12 202 HIS B O 1
ATOM 4466 N N . PRO B 1 203 ? -14.547 19.234 17.281 1 94.19 203 PRO B N 1
ATOM 4467 C CA . PRO B 1 203 ? -14.039 20.406 18 1 94.19 203 PRO B CA 1
ATOM 4468 C C . PRO B 1 203 ? -12.516 20.453 18.047 1 94.19 203 PRO B C 1
ATOM 4470 O O . PRO B 1 203 ? -11.938 21.531 18.203 1 94.19 203 PRO B O 1
ATOM 4473 N N . VAL B 1 204 ? -11.859 19.328 17.922 1 94.25 204 VAL B N 1
ATOM 4474 C CA . VAL B 1 204 ? -10.406 19.297 18 1 94.25 204 VAL B CA 1
ATOM 4475 C C . VAL B 1 204 ? -9.812 20.062 16.812 1 94.25 204 VAL B C 1
ATOM 4477 O O . VAL B 1 204 ? -10.344 20 15.703 1 94.25 204 VAL B O 1
ATOM 4480 N N . VAL B 1 205 ? -8.758 20.844 17.125 1 95.31 205 VAL B N 1
ATOM 4481 C CA . VAL B 1 205 ? -8.164 21.703 16.109 1 95.31 205 VAL B CA 1
ATOM 4482 C C . VAL B 1 205 ? -6.688 21.375 15.938 1 95.31 205 VAL B C 1
ATOM 4484 O O . VAL B 1 205 ? -6.109 20.656 16.75 1 95.31 205 VAL B O 1
ATOM 4487 N N . LYS B 1 206 ? -6.145 21.719 14.852 1 96.94 206 LYS B N 1
ATOM 4488 C CA . LYS B 1 206 ? -4.719 21.953 14.664 1 96.94 206 LYS B CA 1
ATOM 4489 C C . LYS B 1 206 ? -4.441 23.422 14.344 1 96.94 206 LYS B C 1
ATOM 4491 O O . LYS B 1 206 ? -5.371 24.203 14.141 1 96.94 206 LYS B O 1
ATOM 4496 N N . SER B 1 207 ? -3.111 23.812 14.289 1 96.88 207 SER B N 1
ATOM 4497 C CA . SER B 1 207 ? -2.826 25.25 14.258 1 96.88 207 SER B CA 1
ATOM 4498 C C . SER B 1 207 ? -1.823 25.594 13.156 1 96.88 207 SER B C 1
ATOM 4500 O O . SER B 1 207 ? -0.921 24.797 12.867 1 96.88 207 SER B O 1
ATOM 4502 N N . PHE B 1 208 ? -2.084 26.75 12.578 1 98.44 208 PHE B N 1
ATOM 4503 C CA . PHE B 1 208 ? -1.039 27.531 11.93 1 98.44 208 PHE B CA 1
ATOM 4504 C C . PHE B 1 208 ? -0.451 28.562 12.891 1 98.44 208 PHE B C 1
ATOM 4506 O O . PHE B 1 208 ? -1.14 29.031 13.797 1 98.44 208 PHE B O 1
ATOM 4513 N N . ALA B 1 209 ? 0.814 28.953 12.648 1 98.62 209 ALA B N 1
ATOM 4514 C CA . ALA B 1 209 ? 1.396 30.016 13.469 1 98.62 209 ALA B CA 1
ATOM 4515 C C . ALA B 1 209 ? 2.357 30.875 12.648 1 98.62 209 ALA B C 1
ATOM 4517 O O . ALA B 1 209 ? 3.117 30.344 11.828 1 98.62 209 ALA B O 1
ATOM 4518 N N . LYS B 1 210 ? 2.23 32.125 12.859 1 98.69 210 LYS B N 1
ATOM 4519 C CA . LYS B 1 210 ? 3.287 33.031 12.383 1 98.69 210 LYS B CA 1
ATOM 4520 C C . LYS B 1 210 ? 4.594 32.781 13.133 1 98.69 210 LYS B C 1
ATOM 4522 O O . LYS B 1 210 ? 4.621 32.781 14.359 1 98.69 210 LYS B O 1
ATOM 4527 N N . THR B 1 211 ? 5.656 32.625 12.391 1 98.62 211 THR B N 1
ATOM 4528 C CA . THR B 1 211 ? 6.941 32.219 12.953 1 98.62 211 THR B CA 1
ATOM 4529 C C . THR B 1 211 ? 7.383 33.219 14.039 1 98.62 211 THR B C 1
ATOM 4531 O O . THR B 1 211 ? 7.789 32.781 15.133 1 98.62 211 THR B O 1
ATOM 4534 N N . SER B 1 212 ? 7.266 34.469 13.836 1 98.06 212 SER B N 1
ATOM 4535 C CA . SER B 1 212 ? 7.758 35.5 14.758 1 98.06 212 SER B CA 1
ATOM 4536 C C . SER B 1 212 ? 6.922 35.531 16.031 1 98.06 212 SER B C 1
ATOM 4538 O O . SER B 1 212 ? 7.367 36.062 17.062 1 98.06 212 SER B O 1
ATOM 4540 N N . ASP B 1 213 ? 5.723 35.031 15.953 1 98.44 213 ASP B N 1
ATOM 4541 C CA . ASP B 1 213 ? 4.82 35.125 17.094 1 98.44 213 ASP B CA 1
ATOM 4542 C C . ASP B 1 213 ? 4.797 33.812 17.875 1 98.44 213 ASP B C 1
ATOM 4544 O O . ASP B 1 213 ? 4.293 33.781 19 1 98.44 213 ASP B O 1
ATOM 4548 N N . TYR B 1 214 ? 5.348 32.781 17.312 1 98.12 214 TYR B N 1
ATOM 4549 C CA . TYR B 1 214 ? 5.32 31.438 17.891 1 98.12 214 TYR B CA 1
ATOM 4550 C C . TYR B 1 214 ? 6.203 31.359 19.125 1 98.12 214 TYR B C 1
ATOM 4552 O O . TYR B 1 214 ? 7.348 31.812 19.109 1 98.12 214 TYR B O 1
ATOM 4560 N N . ILE B 1 215 ? 5.703 30.734 20.234 1 96.81 215 ILE B N 1
ATOM 4561 C CA . ILE B 1 215 ? 6.5 30.5 21.422 1 96.81 215 ILE B CA 1
ATOM 4562 C C . ILE B 1 215 ? 6.777 29 21.578 1 96.81 215 ILE B C 1
ATOM 4564 O O . ILE B 1 215 ? 7.934 28.578 21.531 1 96.81 215 ILE B O 1
ATOM 4568 N N . GLU B 1 216 ? 5.676 28.234 21.734 1 95.31 216 GLU B N 1
ATOM 4569 C CA . GLU B 1 216 ? 5.785 26.781 21.906 1 95.31 216 GLU B CA 1
ATOM 4570 C C . GLU B 1 216 ? 4.434 26.109 21.703 1 95.31 216 GLU B C 1
ATOM 4572 O O . GLU B 1 216 ? 3.406 26.781 21.578 1 95.31 216 GLU B O 1
ATOM 4577 N N . HIS B 1 217 ? 4.539 24.844 21.625 1 93.75 217 HIS B N 1
ATOM 4578 C CA . HIS B 1 217 ? 3.311 24.047 21.641 1 93.75 217 HIS B CA 1
ATOM 4579 C C . HIS B 1 217 ? 2.857 23.766 23.078 1 93.75 217 HIS B C 1
ATOM 4581 O O . HIS B 1 217 ? 3.654 23.312 23.906 1 93.75 217 HIS B O 1
ATOM 4587 N N . ILE B 1 218 ? 1.581 24.062 23.359 1 90.06 218 ILE B N 1
ATOM 4588 C CA . ILE B 1 218 ? 0.964 23.656 24.609 1 90.06 218 ILE B CA 1
ATOM 4589 C C . ILE B 1 218 ? 0.708 22.141 24.594 1 90.06 218 ILE B C 1
ATOM 4591 O O . ILE B 1 218 ? 0.904 21.469 25.609 1 90.06 218 ILE B O 1
ATOM 4595 N N . ASN B 1 219 ? 0.315 21.672 23.562 1 90.38 219 ASN B N 1
ATOM 4596 C CA . ASN B 1 219 ? 0.109 20.297 23.141 1 90.38 219 ASN B CA 1
ATOM 4597 C C . ASN B 1 219 ? 0.194 20.156 21.625 1 90.38 219 ASN B C 1
ATOM 4599 O O . ASN B 1 219 ? 0.37 21.156 20.922 1 90.38 219 ASN B O 1
ATOM 4603 N N . PRO B 1 220 ? 0.044 19 21.141 1 91.5 220 PRO B N 1
ATOM 4604 C CA . PRO B 1 220 ? 0.239 18.828 19.703 1 91.5 220 PRO B CA 1
ATOM 4605 C C . PRO B 1 220 ? -0.812 19.562 18.875 1 91.5 220 PRO B C 1
ATOM 4607 O O . PRO B 1 220 ? -0.663 19.688 17.656 1 91.5 220 PRO B O 1
ATOM 4610 N N . HIS B 1 221 ? -1.83 20.078 19.469 1 91.94 221 HIS B N 1
ATOM 4611 C CA . HIS B 1 221 ? -2.953 20.656 18.734 1 91.94 221 HIS B CA 1
ATOM 4612 C C . HIS B 1 221 ? -2.908 22.188 18.797 1 91.94 221 HIS B C 1
ATOM 4614 O O . HIS B 1 221 ? -3.377 22.859 17.875 1 91.94 221 HIS B O 1
ATOM 4620 N N . GLY B 1 222 ? -2.375 22.719 19.891 1 92.19 222 GLY B N 1
ATOM 4621 C CA . GLY B 1 222 ? -2.43 24.156 20.109 1 92.19 222 GLY B CA 1
ATOM 4622 C C . GLY B 1 222 ? -1.069 24.766 20.391 1 92.19 222 GLY B C 1
ATOM 4623 O O . GLY B 1 222 ? -0.199 24.125 20.984 1 92.19 222 GLY B O 1
ATOM 4624 N N . VAL B 1 223 ? -0.968 26.062 20.031 1 94.69 223 VAL B N 1
ATOM 4625 C CA . VAL B 1 223 ? 0.294 26.781 20.188 1 94.69 223 VAL B CA 1
ATOM 4626 C C . VAL B 1 223 ? 0.091 27.984 21.109 1 94.69 223 VAL B C 1
ATOM 4628 O O . VAL B 1 223 ? -1.019 28.516 21.203 1 94.69 223 VAL B O 1
ATOM 4631 N N . GLU B 1 224 ? 1.135 28.328 21.781 1 94.19 224 GLU B N 1
ATOM 4632 C CA . GLU B 1 224 ? 1.223 29.609 22.469 1 94.19 224 GLU B CA 1
ATOM 4633 C C . GLU B 1 224 ? 1.894 30.656 21.578 1 94.19 224 GLU B C 1
ATOM 4635 O O . GLU B 1 224 ? 2.869 30.359 20.891 1 94.19 224 GLU B O 1
ATOM 4640 N N . VAL B 1 225 ? 1.342 31.891 21.625 1 95.69 225 VAL B N 1
ATOM 4641 C CA . VAL B 1 225 ? 1.913 32.969 20.812 1 95.69 225 VAL B CA 1
ATOM 4642 C C . VAL B 1 225 ? 2.33 34.125 21.719 1 95.69 225 VAL B C 1
ATOM 4644 O O . VAL B 1 225 ? 1.814 34.281 22.828 1 95.69 225 VAL B O 1
ATOM 4647 N N . ARG B 1 226 ? 3.197 34.875 21.203 1 95.75 226 ARG B N 1
ATOM 4648 C CA . ARG B 1 226 ? 3.754 36 21.953 1 95.75 226 ARG B CA 1
ATOM 4649 C C . ARG B 1 226 ? 2.758 37.156 22.047 1 95.75 226 ARG B C 1
ATOM 4651 O O . ARG B 1 226 ? 2.219 37.594 21.016 1 95.75 226 ARG B O 1
ATOM 4658 N N . SER B 1 227 ? 2.605 37.656 23.219 1 93.12 227 SER B N 1
ATOM 4659 C CA . SER B 1 227 ? 1.786 38.844 23.391 1 93.12 227 SER B CA 1
ATOM 4660 C C . SER B 1 227 ? 2.369 40.031 22.625 1 93.12 227 SER B C 1
ATOM 4662 O O . SER B 1 227 ? 3.586 40.219 22.609 1 93.12 227 SER B O 1
ATOM 4664 N N . PRO B 1 228 ? 1.469 40.875 21.891 1 95.62 228 PRO B N 1
ATOM 4665 C CA . PRO B 1 228 ? 0.007 40.938 21.969 1 95.62 228 PRO B CA 1
ATOM 4666 C C . PRO B 1 228 ? -0.681 40.125 20.859 1 95.62 228 PRO B C 1
ATOM 4668 O O . PRO B 1 228 ? -1.863 40.344 20.594 1 95.62 228 PRO B O 1
ATOM 4671 N N . ALA B 1 229 ? 0.116 39.25 20.188 1 95.5 229 ALA B N 1
ATOM 4672 C CA . ALA B 1 229 ? -0.501 38.438 19.125 1 95.5 229 ALA B CA 1
ATOM 4673 C C . ALA B 1 229 ? -1.609 37.562 19.688 1 95.5 229 ALA B C 1
ATOM 4675 O O . ALA B 1 229 ? -1.617 37.25 20.891 1 95.5 229 ALA B O 1
ATOM 4676 N N . THR B 1 230 ? -2.582 37.25 18.828 1 95.19 230 THR B N 1
ATOM 4677 C CA . THR B 1 230 ? -3.746 36.469 19.234 1 95.19 230 THR B CA 1
ATOM 4678 C C . THR B 1 230 ? -3.938 35.25 18.344 1 95.19 230 THR B C 1
ATOM 4680 O O . THR B 1 230 ? -3.277 35.125 17.312 1 95.19 230 THR B O 1
ATOM 4683 N N . ILE B 1 231 ? -4.781 34.375 18.875 1 96.38 231 ILE B N 1
ATOM 4684 C CA . ILE B 1 231 ? -5.141 33.156 18.125 1 96.38 231 ILE B CA 1
ATOM 4685 C C . ILE B 1 231 ? -6.516 33.344 17.484 1 96.38 231 ILE B C 1
ATOM 4687 O O . ILE B 1 231 ? -7.457 33.812 18.141 1 96.38 231 ILE B O 1
ATOM 4691 N N . HIS B 1 232 ? -6.562 33.031 16.203 1 97.25 232 HIS B N 1
ATOM 4692 C CA . HIS B 1 232 ? -7.77 33.25 15.414 1 97.25 232 HIS B CA 1
ATOM 4693 C C . HIS B 1 232 ? -8.344 31.922 14.914 1 97.25 232 HIS B C 1
ATOM 4695 O O . HIS B 1 232 ? -7.688 30.875 14.984 1 97.25 232 HIS B O 1
ATOM 4701 N N . THR B 1 233 ? -9.641 31.938 14.477 1 97.25 233 THR B N 1
ATOM 4702 C CA . THR B 1 233 ? -10.32 30.797 13.867 1 97.25 233 THR B CA 1
ATOM 4703 C C . THR B 1 233 ? -10.68 31.094 12.414 1 97.25 233 THR B C 1
ATOM 4705 O O . THR B 1 233 ? -10.406 32.188 11.914 1 97.25 233 THR B O 1
ATOM 4708 N N . THR B 1 234 ? -11.32 30.109 11.773 1 97.75 234 THR B N 1
ATOM 4709 C CA . THR B 1 234 ? -11.672 30.297 10.367 1 97.75 234 THR B CA 1
ATOM 4710 C C . THR B 1 234 ? -13.133 30.719 10.227 1 97.75 234 THR B C 1
ATOM 4712 O O . THR B 1 234 ? -13.711 30.625 9.141 1 97.75 234 THR B O 1
ATOM 4715 N N . LYS B 1 235 ? -13.742 31.125 11.312 1 97.38 235 LYS B N 1
ATOM 4716 C CA . LYS B 1 235 ? -15.141 31.531 11.258 1 97.38 235 LYS B CA 1
ATOM 4717 C C . LYS B 1 235 ? -15.328 32.75 10.359 1 97.38 235 LYS B C 1
ATOM 4719 O O . LYS B 1 235 ? -16.219 32.75 9.492 1 97.38 235 LYS B O 1
ATOM 4724 N N . TYR B 1 236 ? -14.656 33.781 10.484 1 97.31 236 TYR B N 1
ATOM 4725 C CA . TYR B 1 236 ? -14.516 34.969 9.648 1 97.31 236 TYR B CA 1
ATOM 4726 C C . TYR B 1 236 ? -13.195 35.688 9.914 1 97.31 236 TYR B C 1
ATOM 4728 O O . TYR B 1 236 ? -12.547 35.438 10.93 1 97.31 236 TYR B O 1
ATOM 4736 N N . PRO B 1 237 ? -12.688 36.438 8.969 1 97.56 237 PRO B N 1
ATOM 4737 C CA . PRO B 1 237 ? -11.414 37.156 9.195 1 97.56 237 PRO B CA 1
ATOM 4738 C C . PRO B 1 237 ? -11.406 37.938 10.5 1 97.56 237 PRO B C 1
ATOM 4740 O O . PRO B 1 237 ? -12.266 38.781 10.711 1 97.56 237 PRO B O 1
ATOM 4743 N N . GLY B 1 238 ? -10.484 37.594 11.375 1 96.56 238 GLY B N 1
ATOM 4744 C CA . GLY B 1 238 ? -10.344 38.312 12.625 1 96.56 238 GLY B CA 1
ATOM 4745 C C . GLY B 1 238 ? -11.07 37.656 13.781 1 96.56 238 GLY B C 1
ATOM 4746 O O . GLY B 1 238 ? -10.93 38.094 14.93 1 96.56 238 GLY B O 1
ATOM 4747 N N . ALA B 1 239 ? -11.758 36.594 13.531 1 97.19 239 ALA B N 1
ATOM 4748 C CA . ALA B 1 239 ? -12.453 35.906 14.609 1 97.19 239 ALA B CA 1
ATOM 4749 C C . ALA B 1 239 ? -11.469 35.312 15.617 1 97.19 239 ALA B C 1
ATOM 4751 O O . ALA B 1 239 ? -10.562 34.562 15.242 1 97.19 239 ALA B O 1
ATOM 4752 N N . LEU B 1 240 ? -11.711 35.625 16.859 1 95.44 240 LEU B N 1
ATOM 4753 C CA . LEU B 1 240 ? -10.797 35.156 17.906 1 95.44 240 LEU B CA 1
ATOM 4754 C C . LEU B 1 240 ? -11.125 33.75 18.344 1 95.44 240 LEU B C 1
ATOM 4756 O O . LEU B 1 240 ? -12.297 33.375 18.422 1 95.44 240 LEU B O 1
ATOM 4760 N N . PHE B 1 241 ? -10.047 33.031 18.578 1 92.69 241 PHE B N 1
ATOM 4761 C CA . PHE B 1 241 ? -10.164 31.703 19.156 1 92.69 241 PHE B CA 1
ATOM 4762 C C . PHE B 1 241 ? -10.555 31.797 20.625 1 92.69 241 PHE B C 1
ATOM 4764 O O . PHE B 1 241 ? -9.922 32.531 21.406 1 92.69 241 PHE B O 1
ATOM 4771 N N . LYS B 1 242 ? -11.594 31.141 21.047 1 82.31 242 LYS B N 1
ATOM 4772 C CA . LYS B 1 242 ? -12.047 31.031 22.438 1 82.31 242 LYS B CA 1
ATOM 4773 C C . LYS B 1 242 ? -11.922 29.609 22.953 1 82.31 242 LYS B C 1
ATOM 4775 O O . LYS B 1 242 ? -12.812 28.781 22.75 1 82.31 242 LYS B O 1
ATOM 4780 N N . PRO B 1 243 ? -10.781 29.359 23.562 1 74.06 243 PRO B N 1
ATOM 4781 C CA . PRO B 1 243 ? -10.602 27.969 24 1 74.06 243 PRO B CA 1
ATOM 4782 C C . PRO B 1 243 ? -11.656 27.531 25.016 1 74.06 243 PRO B C 1
ATOM 4784 O O . PRO B 1 243 ? -12.055 28.328 25.875 1 74.06 243 PRO B O 1
ATOM 4787 N N . ALA B 1 244 ? -12.203 26.438 24.719 1 67.25 244 ALA B N 1
ATOM 4788 C CA . ALA B 1 244 ? -13.195 25.891 25.641 1 67.25 244 ALA B CA 1
ATOM 4789 C C . ALA B 1 244 ? -12.516 25.25 26.859 1 67.25 244 ALA B C 1
ATOM 4791 O O . ALA B 1 244 ? -13.148 25.047 27.891 1 67.25 244 ALA B O 1
ATOM 4792 N N . SER B 1 245 ? -11.406 24.828 26.562 1 63.19 245 SER B N 1
ATOM 4793 C CA . SER B 1 245 ? -10.656 24.219 27.656 1 63.19 245 SER B CA 1
ATOM 4794 C C . SER B 1 245 ? -9.234 24.766 27.719 1 63.19 245 SER B C 1
ATOM 4796 O O . SER B 1 245 ? -8.781 25.438 26.797 1 63.19 245 SER B O 1
ATOM 4798 N N . SER B 1 246 ? -8.688 24.391 28.781 1 61.91 246 SER B N 1
ATOM 4799 C CA . SER B 1 246 ? -7.332 24.859 29.047 1 61.91 246 SER B CA 1
ATOM 4800 C C . SER B 1 246 ? -6.328 24.203 28.094 1 61.91 246 SER B C 1
ATOM 4802 O O . SER B 1 246 ? -5.195 24.672 27.969 1 61.91 246 SER B O 1
ATOM 4804 N N . THR B 1 247 ? -6.824 23.266 27.297 1 68.06 247 THR B N 1
ATOM 4805 C CA . THR B 1 247 ? -5.836 22.547 26.516 1 68.06 247 THR B CA 1
ATOM 4806 C C . THR B 1 247 ? -5.625 23.203 25.156 1 68.06 247 THR B C 1
ATOM 4808 O O . THR B 1 247 ? -4.66 22.906 24.453 1 68.06 247 THR B O 1
ATOM 4811 N N . PHE B 1 248 ? -6.391 24.297 24.891 1 70.12 248 PHE B N 1
ATOM 4812 C CA . PHE B 1 248 ? -6.277 25.031 23.641 1 70.12 248 PHE B CA 1
ATOM 4813 C C . PHE B 1 248 ? -6.309 24.078 22.453 1 70.12 248 PHE B C 1
ATOM 4815 O O . PHE B 1 248 ? -5.73 24.375 21.406 1 70.12 248 PHE B O 1
ATOM 4822 N N . ALA B 1 249 ? -7 23.016 22.625 1 77.75 249 ALA B N 1
ATOM 4823 C CA . ALA B 1 249 ? -6.992 21.953 21.625 1 77.75 249 ALA B CA 1
ATOM 4824 C C . ALA B 1 249 ? -8.344 21.859 20.922 1 77.75 249 ALA B C 1
ATOM 4826 O O . ALA B 1 249 ? -8.516 21.062 20 1 77.75 249 ALA B O 1
ATOM 4827 N N . SER B 1 250 ? -9.195 22.812 21.312 1 89.19 250 SER B N 1
ATOM 4828 C CA . SER B 1 250 ? -10.547 22.609 20.797 1 89.19 250 SER B CA 1
ATOM 4829 C C . SER B 1 250 ? -11.242 23.938 20.547 1 89.19 250 SER B C 1
ATOM 4831 O O . SER B 1 250 ? -11.078 24.891 21.328 1 89.19 250 SER B O 1
ATOM 4833 N N . ASP B 1 251 ? -11.883 24.031 19.453 1 90.69 251 ASP B N 1
ATOM 4834 C CA . ASP B 1 251 ? -12.828 25.078 19.125 1 90.69 251 ASP B CA 1
ATOM 4835 C C . ASP B 1 251 ? -14.25 24.531 18.984 1 90.69 251 ASP B C 1
ATOM 4837 O O . ASP B 1 251 ? -14.586 23.922 17.953 1 90.69 251 ASP B O 1
ATOM 4841 N N . HIS B 1 252 ? -15.109 24.844 19.875 1 90.75 252 HIS B N 1
ATOM 4842 C CA . HIS B 1 252 ? -16.438 24.234 19.922 1 90.75 252 HIS B CA 1
ATOM 4843 C C . HIS B 1 252 ? -17.391 24.938 18.969 1 90.75 252 HIS B C 1
ATOM 4845 O O . HIS B 1 252 ? -18.5 24.438 18.703 1 90.75 252 HIS B O 1
ATOM 4851 N N . GLU B 1 253 ? -16.984 26.078 18.422 1 93 253 GLU B N 1
ATOM 4852 C CA . GLU B 1 253 ? -17.797 26.688 17.375 1 93 253 GLU B CA 1
ATOM 4853 C C . GLU B 1 253 ? -17.656 25.938 16.062 1 93 253 GLU B C 1
ATOM 4855 O O . GLU B 1 253 ? -18.547 26.016 15.203 1 93 253 GLU B O 1
ATOM 4860 N N . ARG B 1 254 ? -16.609 25.281 15.852 1 95.19 254 ARG B N 1
ATOM 4861 C CA . ARG B 1 254 ? -16.328 24.359 14.75 1 95.19 254 ARG B CA 1
ATOM 4862 C C . ARG B 1 254 ? -16.656 25 13.406 1 95.19 254 ARG B C 1
ATOM 4864 O O . ARG B 1 254 ? -17.391 24.438 12.594 1 95.19 254 ARG B O 1
ATOM 4871 N N . PRO B 1 255 ? -16.141 26.25 13.172 1 97 255 PRO B N 1
ATOM 4872 C CA . PRO B 1 255 ? -16.375 26.812 11.836 1 97 255 PRO B CA 1
ATOM 4873 C C . PRO B 1 255 ? -15.953 25.859 10.727 1 97 255 PRO B C 1
ATOM 4875 O O . PRO B 1 255 ? -14.898 25.219 10.812 1 97 255 PRO B O 1
ATOM 4878 N N . SER B 1 256 ? -16.797 25.656 9.68 1 97.5 256 SER B N 1
ATOM 4879 C CA . SER B 1 256 ? -16.578 24.609 8.68 1 97.5 256 SER B CA 1
ATOM 4880 C C . SER B 1 256 ? -16.734 25.156 7.266 1 97.5 256 SER B C 1
ATOM 4882 O O . SER B 1 256 ? -16.656 24.406 6.293 1 97.5 256 SER B O 1
ATOM 4884 N N . ASP B 1 257 ? -16.844 26.453 7.07 1 97.62 257 ASP B N 1
ATOM 4885 C CA . ASP B 1 257 ? -17.219 27 5.773 1 97.62 257 ASP B CA 1
ATOM 4886 C C . ASP B 1 257 ? -15.977 27.312 4.934 1 97.62 257 ASP B C 1
ATOM 4888 O O . ASP B 1 257 ? -16.062 27.438 3.709 1 97.62 257 ASP B O 1
ATOM 4892 N N . ILE B 1 258 ? -14.883 27.531 5.578 1 98.38 258 ILE B N 1
ATOM 4893 C CA . ILE B 1 258 ? -13.727 28.047 4.855 1 98.38 258 ILE B CA 1
ATOM 4894 C C . ILE B 1 258 ? -12.695 26.938 4.672 1 98.38 258 ILE B C 1
ATOM 4896 O O . ILE B 1 258 ? -12.273 26.656 3.549 1 98.38 258 ILE B O 1
ATOM 4900 N N . LEU B 1 259 ? -12.328 26.297 5.766 1 98.62 259 LEU B N 1
ATOM 4901 C CA . LEU B 1 259 ? -11.227 25.344 5.801 1 98.62 259 LEU B CA 1
ATOM 4902 C C . LEU B 1 259 ? -11.461 24.281 6.867 1 98.62 259 LEU B C 1
ATOM 4904 O O . LEU B 1 259 ? -11.906 24.594 7.977 1 98.62 259 LEU B O 1
ATOM 4908 N N . LEU B 1 260 ? -11.25 23.062 6.52 1 98.75 260 LEU B N 1
ATOM 4909 C CA . LEU B 1 260 ? -11.312 21.953 7.453 1 98.75 260 LEU B CA 1
ATOM 4910 C C . LEU B 1 260 ? -10.094 21.047 7.309 1 98.75 260 LEU B C 1
ATOM 4912 O O . LEU B 1 260 ? -9.438 21.047 6.266 1 98.75 260 LEU B O 1
ATOM 4916 N N . LEU B 1 261 ? -9.812 20.406 8.383 1 98.69 261 LEU B N 1
ATOM 4917 C CA . LEU B 1 261 ? -8.758 19.391 8.398 1 98.69 261 LEU B CA 1
ATOM 4918 C C . LEU B 1 261 ? -9.344 17.984 8.43 1 98.69 261 LEU B C 1
ATOM 4920 O O . LEU B 1 261 ? -9.758 17.516 9.492 1 98.69 261 LEU B O 1
ATOM 4924 N N . TYR B 1 262 ? -9.336 17.359 7.258 1 98.62 262 TYR B N 1
ATOM 4925 C CA . TYR B 1 262 ? -9.859 15.992 7.168 1 98.62 262 TYR B CA 1
ATOM 4926 C C . TYR B 1 262 ? -8.883 14.992 7.781 1 98.62 262 TYR B C 1
ATOM 4928 O O . TYR B 1 262 ? -7.742 14.875 7.328 1 98.62 262 TYR B O 1
ATOM 4936 N N . HIS B 1 263 ? -9.328 14.336 8.82 1 97.62 263 HIS B N 1
ATOM 4937 C CA . HIS B 1 263 ? -8.508 13.391 9.57 1 97.62 263 HIS B CA 1
ATOM 4938 C C . HIS B 1 263 ? -8.844 11.953 9.195 1 97.62 263 HIS B C 1
ATOM 4940 O O . HIS B 1 263 ? -9.906 11.445 9.562 1 97.62 263 HIS B O 1
ATOM 4946 N N . TYR B 1 264 ? -7.965 11.383 8.477 1 95.75 264 TYR B N 1
ATOM 4947 C CA . TYR B 1 264 ? -8.094 9.992 8.055 1 95.75 264 TYR B CA 1
ATOM 4948 C C . TYR B 1 264 ? -7.523 9.047 9.102 1 95.75 264 TYR B C 1
ATOM 4950 O O . TYR B 1 264 ? -6.629 8.25 8.812 1 95.75 264 TYR B O 1
ATOM 4958 N N . ARG B 1 265 ? -8.133 8.992 10.172 1 89.25 265 ARG B N 1
ATOM 4959 C CA . ARG B 1 265 ? -7.633 8.367 11.391 1 89.25 265 ARG B CA 1
ATOM 4960 C C . ARG B 1 265 ? -7.602 6.848 11.258 1 89.25 265 ARG B C 1
ATOM 4962 O O . ARG B 1 265 ? -6.684 6.191 11.758 1 89.25 265 ARG B O 1
ATOM 4969 N N . PHE B 1 266 ? -8.5 6.297 10.516 1 88.06 266 PHE B N 1
ATOM 4970 C CA . PHE B 1 266 ? -8.719 4.855 10.578 1 88.06 266 PHE B CA 1
ATOM 4971 C C . PHE B 1 266 ? -8.055 4.152 9.398 1 88.06 266 PHE B C 1
ATOM 4973 O O . PHE B 1 266 ? -7.395 3.129 9.578 1 88.06 266 PHE B O 1
ATOM 4980 N N . GLY B 1 267 ? -8.234 4.789 8.234 1 90.19 267 GLY B N 1
ATOM 4981 C CA . GLY B 1 267 ? -7.949 4.004 7.043 1 90.19 267 GLY B CA 1
ATOM 4982 C C . GLY B 1 267 ? -8.883 2.82 6.875 1 90.19 267 GLY B C 1
ATOM 4983 O O . GLY B 1 267 ? -10.062 2.99 6.555 1 90.19 267 GLY B O 1
ATOM 4984 N N . SER B 1 268 ? -8.391 1.643 7.113 1 88.31 268 SER B N 1
ATOM 4985 C CA . SER B 1 268 ? -9.195 0.433 7.215 1 88.31 268 SER B CA 1
ATOM 4986 C C . SER B 1 268 ? -9.219 -0.105 8.641 1 88.31 268 SER B C 1
ATOM 4988 O O . SER B 1 268 ? -8.477 0.376 9.5 1 88.31 268 SER B O 1
ATOM 4990 N N . LYS B 1 269 ? -10.094 -1.028 8.867 1 84.38 269 LYS B N 1
ATOM 4991 C CA . LYS B 1 269 ? -10.141 -1.652 10.188 1 84.38 269 LYS B CA 1
ATOM 4992 C C . LYS B 1 269 ? -8.789 -2.256 10.555 1 84.38 269 LYS B C 1
ATOM 4994 O O . LYS B 1 269 ? -8.273 -2.027 11.656 1 84.38 269 LYS B O 1
ATOM 4999 N N . LYS B 1 270 ? -8.25 -2.961 9.672 1 83.81 270 LYS B N 1
ATOM 5000 C CA . LYS B 1 270 ? -6.969 -3.611 9.906 1 83.81 270 LYS B CA 1
ATOM 5001 C C . LYS B 1 270 ? -5.863 -2.58 10.125 1 83.81 270 LYS B C 1
ATOM 5003 O O . LYS B 1 270 ? -5.027 -2.736 11.016 1 83.81 270 LYS B O 1
ATOM 5008 N N . GLU B 1 271 ? -5.848 -1.54 9.352 1 86.06 271 GLU B N 1
ATOM 5009 C CA . GLU B 1 271 ? -4.859 -0.478 9.508 1 86.06 271 GLU B CA 1
ATOM 5010 C C . GLU B 1 271 ? -4.969 0.176 10.883 1 86.06 271 GLU B C 1
ATOM 5012 O O . GLU B 1 271 ? -3.955 0.483 11.516 1 86.06 271 GLU B O 1
ATOM 5017 N N . TYR B 1 272 ? -6.176 0.404 11.289 1 85.5 272 TYR B N 1
ATOM 5018 C CA . TYR B 1 272 ? -6.402 1.074 12.562 1 85.5 272 TYR B CA 1
ATOM 5019 C C . TYR B 1 272 ? -5.957 0.195 13.727 1 85.5 272 TYR B C 1
ATOM 5021 O O . TYR B 1 272 ? -5.363 0.685 14.695 1 85.5 272 TYR B O 1
ATOM 5029 N N . VAL B 1 273 ? -6.207 -1.039 13.625 1 77.31 273 VAL B N 1
ATOM 5030 C CA . VAL B 1 273 ? -5.777 -1.987 14.648 1 77.31 273 VAL B CA 1
ATOM 5031 C C . VAL B 1 273 ? -4.254 -2.029 14.711 1 77.31 273 VAL B C 1
ATOM 5033 O O . VAL B 1 273 ? -3.67 -2.033 15.797 1 77.31 273 VAL B O 1
ATOM 5036 N N . PHE B 1 274 ? -3.65 -2.035 13.57 1 74.44 274 PHE B N 1
ATOM 5037 C CA . PHE B 1 274 ? -2.193 -2.025 13.508 1 74.44 274 PHE B CA 1
ATOM 5038 C C . PHE B 1 274 ? -1.634 -0.765 14.156 1 74.44 274 PHE B C 1
ATOM 5040 O O . PHE B 1 274 ? -0.69 -0.834 14.945 1 74.44 274 PHE B O 1
ATOM 5047 N N . LYS B 1 275 ? -2.191 0.324 13.797 1 73.75 275 LYS B N 1
ATOM 5048 C CA . LYS B 1 275 ? -1.756 1.615 14.32 1 73.75 275 LYS B CA 1
ATOM 5049 C C . LYS B 1 275 ? -1.89 1.663 15.844 1 73.75 275 LYS B C 1
ATOM 5051 O O . LYS B 1 275 ? -0.996 2.154 16.531 1 73.75 275 LYS B O 1
ATOM 5056 N N . ARG B 1 276 ? -2.898 1.098 16.312 1 69.88 276 ARG B N 1
ATOM 5057 C CA . ARG B 1 276 ? -3.213 1.228 17.719 1 69.88 276 ARG B CA 1
ATOM 5058 C C . ARG B 1 276 ? -2.51 0.15 18.547 1 69.88 276 ARG B C 1
ATOM 5060 O O . ARG B 1 276 ? -2.102 0.394 19.688 1 69.88 276 ARG B O 1
ATOM 5067 N N . CYS B 1 277 ? -2.338 -0.986 17.953 1 64.31 277 CYS B N 1
ATOM 5068 C CA . CYS B 1 277 ? -1.935 -2.127 18.766 1 64.31 277 CYS B CA 1
ATOM 5069 C C . CYS B 1 277 ? -0.49 -2.518 18.484 1 64.31 277 CYS B C 1
ATOM 5071 O O . CYS B 1 277 ? 0.177 -3.111 19.328 1 64.31 277 CYS B O 1
ATOM 5073 N N . ILE B 1 278 ? -0.002 -2.289 17.344 1 55.19 278 ILE B N 1
ATOM 5074 C CA . ILE B 1 278 ? 1.302 -2.832 16.969 1 55.19 278 ILE B CA 1
ATOM 5075 C C . ILE B 1 278 ? 2.326 -1.703 16.891 1 55.19 278 ILE B C 1
ATOM 5077 O O . ILE B 1 278 ? 3.365 -1.748 17.562 1 55.19 278 ILE B O 1
ATOM 5081 N N . ARG B 1 279 ? 2.064 -0.71 16.125 1 49.06 279 ARG B N 1
ATOM 5082 C CA . ARG B 1 279 ? 2.992 0.394 15.906 1 49.06 279 ARG B CA 1
ATOM 5083 C C . ARG B 1 279 ? 3.09 1.286 17.141 1 49.06 279 ARG B C 1
ATOM 5085 O O . ARG B 1 279 ? 4.168 1.789 17.469 1 49.06 279 ARG B O 1
ATOM 5092 N N . GLY B 1 280 ? 2.143 1.309 17.922 1 47.41 280 GLY B N 1
ATOM 5093 C CA . GLY B 1 280 ? 2.049 2.289 18.984 1 47.41 280 GLY B CA 1
ATOM 5094 C C . GLY B 1 280 ? 1.722 3.684 18.5 1 47.41 280 GLY B C 1
ATOM 5095 O O . GLY B 1 280 ? 1.851 3.971 17.297 1 47.41 280 GLY B O 1
ATOM 5096 N N . GLU B 1 281 ? 0.947 4.434 19.266 1 43.62 281 GLU B N 1
ATOM 5097 C CA . GLU B 1 281 ? 0.622 5.824 18.969 1 43.62 281 GLU B CA 1
ATOM 5098 C C . GLU B 1 281 ? 1.735 6.762 19.422 1 43.62 281 GLU B C 1
ATOM 5100 O O . GLU B 1 281 ? 2.508 6.426 20.328 1 43.62 281 GLU B O 1
ATOM 5105 N N . ALA B 1 282 ? 2.004 7.754 18.562 1 39.41 282 ALA B N 1
ATOM 5106 C CA . ALA B 1 282 ? 2.949 8.781 18.984 1 39.41 282 ALA B CA 1
ATOM 5107 C C . ALA B 1 282 ? 2.77 9.109 20.469 1 39.41 282 ALA B C 1
ATOM 5109 O O . ALA B 1 282 ? 3.742 9.391 21.172 1 39.41 282 ALA B O 1
ATOM 5110 N N . ALA B 1 283 ? 1.421 8.992 20.953 1 39.41 283 ALA B N 1
ATOM 5111 C CA . ALA B 1 283 ? 1.133 9.367 22.328 1 39.41 283 ALA B CA 1
ATOM 5112 C C . ALA B 1 283 ? 1.208 8.156 23.266 1 39.41 283 ALA B C 1
ATOM 5114 O O . ALA B 1 283 ? 0.881 8.258 24.438 1 39.41 283 ALA B O 1
ATOM 5115 N N . GLY B 1 284 ? 1.599 6.867 23.016 1 41 284 GLY B N 1
ATOM 5116 C CA . GLY B 1 284 ? 1.779 5.723 23.891 1 41 284 GLY B CA 1
ATOM 5117 C C . GLY B 1 284 ? 0.835 4.578 23.578 1 41 284 GLY B C 1
ATOM 5118 O O . GLY B 1 284 ? -0.195 4.773 22.938 1 41 284 GLY B O 1
ATOM 5119 N N . ASN B 1 285 ? 1.293 3.219 23.547 1 42.59 285 ASN B N 1
ATOM 5120 C CA . ASN B 1 285 ? 0.693 1.954 23.141 1 42.59 285 ASN B CA 1
ATOM 5121 C C . ASN B 1 285 ? -0.371 1.491 24.141 1 42.59 285 ASN B C 1
ATOM 5123 O O . ASN B 1 285 ? -0.047 0.919 25.172 1 42.59 285 ASN B O 1
ATOM 5127 N N . THR B 1 286 ? -1.269 2.135 24.656 1 38.97 286 THR B N 1
ATOM 5128 C CA . THR B 1 286 ? -2.096 1.686 25.781 1 38.97 286 THR B CA 1
ATOM 5129 C C . THR B 1 286 ? -3.021 0.553 25.344 1 38.97 286 THR B C 1
ATOM 5131 O O . THR B 1 286 ? -3.502 -0.218 26.172 1 38.97 286 THR B O 1
ATOM 5134 N N . TRP B 1 287 ? -3.434 0.592 24.172 1 43.34 287 TRP B N 1
ATOM 5135 C CA . TRP B 1 287 ? -4.719 -0.083 24.031 1 43.34 287 TRP B CA 1
ATOM 5136 C C . TRP B 1 287 ? -4.531 -1.55 23.656 1 43.34 287 TRP B C 1
ATOM 5138 O O . TRP B 1 287 ? -5.492 -2.322 23.656 1 43.34 287 TRP B O 1
ATOM 5148 N N . CYS B 1 288 ? -3.404 -1.874 23.188 1 48.59 288 CYS B N 1
ATOM 5149 C CA . CYS B 1 288 ? -3.34 -3.227 22.656 1 48.59 288 CYS B CA 1
ATOM 5150 C C . CYS B 1 288 ? -3.369 -4.262 23.766 1 48.59 288 CYS B C 1
ATOM 5152 O O . CYS B 1 288 ? -3.424 -5.465 23.5 1 48.59 288 CYS B O 1
ATOM 5154 N N . ASP B 1 289 ? -2.635 -4.004 24.938 1 40.56 289 ASP B N 1
ATOM 5155 C CA . ASP B 1 289 ? -2.426 -5.008 25.984 1 40.56 289 ASP B CA 1
ATOM 5156 C C . ASP B 1 289 ? -3.756 -5.469 26.578 1 40.56 289 ASP B C 1
ATOM 5158 O O . ASP B 1 289 ? -4.496 -4.668 27.141 1 40.56 289 ASP B O 1
ATOM 5162 N N . GLY B 1 290 ? -4.508 -6.395 26.062 1 38.25 290 GLY B N 1
ATOM 5163 C CA . GLY B 1 290 ? -5.145 -6.953 27.25 1 38.25 290 GLY B CA 1
ATOM 5164 C C . GLY B 1 290 ? -4.18 -7.176 28.391 1 38.25 290 GLY B C 1
ATOM 5165 O O . GLY B 1 290 ? -2.961 -7.137 28.203 1 38.25 290 GLY B O 1
ATOM 5166 N N . ASN B 1 291 ? -4.441 -7.055 29.594 1 34.62 291 ASN B N 1
ATOM 5167 C CA . ASN B 1 291 ? -3.586 -7.23 30.766 1 34.62 291 ASN B CA 1
ATOM 5168 C C . ASN B 1 291 ? -2.379 -8.109 30.438 1 34.62 291 ASN B C 1
ATOM 5170 O O . ASN B 1 291 ? -1.311 -7.938 31.031 1 34.62 291 ASN B O 1
ATOM 5174 N N . ASP B 1 292 ? -2.502 -9.445 30.234 1 33.97 292 ASP B N 1
ATOM 5175 C CA . ASP B 1 292 ? -1.568 -10.539 30.516 1 33.97 292 ASP B CA 1
ATOM 5176 C C . ASP B 1 292 ? -0.606 -10.742 29.344 1 33.97 292 ASP B C 1
ATOM 5178 O O . ASP B 1 292 ? 0.053 -11.781 29.25 1 33.97 292 ASP B O 1
ATOM 5182 N N . GLY B 1 293 ? 0.245 -9.922 28.719 1 32.38 293 GLY B N 1
ATOM 5183 C CA . GLY B 1 293 ? 1.372 -10.148 27.828 1 32.38 293 GLY B CA 1
ATOM 5184 C C . GLY B 1 293 ? 0.963 -10.711 26.469 1 32.38 293 GLY B C 1
ATOM 5185 O O . GLY B 1 293 ? 1.808 -11.18 25.719 1 32.38 293 GLY B O 1
ATOM 5186 N N . ILE B 1 294 ? -0.173 -11.367 26.297 1 31.03 294 ILE B N 1
ATOM 5187 C CA . ILE B 1 294 ? -0.511 -12.227 25.172 1 31.03 294 ILE B CA 1
ATOM 5188 C C . ILE B 1 294 ? -0.643 -11.391 23.906 1 31.03 294 ILE B C 1
ATOM 5190 O O . ILE B 1 294 ? -1.297 -10.344 23.906 1 31.03 294 ILE B O 1
ATOM 5194 N N . ARG B 1 295 ? 0.245 -11.586 22.875 1 36.31 295 ARG B N 1
ATOM 5195 C CA . ARG B 1 295 ? 0.116 -11.258 21.469 1 36.31 295 ARG B CA 1
ATOM 5196 C C . ARG B 1 295 ? -1.346 -11.281 21.031 1 36.31 295 ARG B C 1
ATOM 5198 O O . ARG B 1 295 ? -2.029 -12.297 21.172 1 36.31 295 ARG B O 1
ATOM 5205 N N . ILE B 1 296 ? -2.123 -10.312 21.078 1 35.5 296 ILE B N 1
ATOM 5206 C CA . ILE B 1 296 ? -3.473 -10.234 20.531 1 35.5 296 ILE B CA 1
ATOM 5207 C C . ILE B 1 296 ? -3.455 -10.617 19.047 1 35.5 296 ILE B C 1
ATOM 5209 O O . ILE B 1 296 ? -2.908 -9.891 18.219 1 35.5 296 ILE B O 1
ATOM 5213 N N . GLU B 1 297 ? -3.066 -11.734 18.641 1 34.91 297 GLU B N 1
ATOM 5214 C CA . GLU B 1 297 ? -3.34 -12.188 17.281 1 34.91 297 GLU B CA 1
ATOM 5215 C C . GLU B 1 297 ? -4.621 -11.562 16.734 1 34.91 297 GLU B C 1
ATOM 5217 O O . GLU B 1 297 ? -4.625 -10.992 15.648 1 34.91 297 GLU B O 1
ATOM 5222 N N . ALA B 1 298 ? -5.754 -12.422 16.562 1 35.47 298 ALA B N 1
ATOM 5223 C CA . ALA B 1 298 ? -6.91 -12.594 15.68 1 35.47 298 ALA B CA 1
ATOM 5224 C C . ALA B 1 298 ? -7.883 -11.43 15.812 1 35.47 298 ALA B C 1
ATOM 5226 O O . ALA B 1 298 ? -8.328 -10.867 14.812 1 35.47 298 ALA B O 1
ATOM 5227 N N . GLU B 1 299 ? -8.672 -11.273 16.953 1 38.16 299 GLU B N 1
ATOM 5228 C CA . GLU B 1 299 ? -9.969 -10.602 16.969 1 38.16 299 GLU B CA 1
ATOM 5229 C C . GLU B 1 299 ? -9.82 -9.125 17.297 1 38.16 299 GLU B C 1
ATOM 5231 O O . GLU B 1 299 ? -8.977 -8.75 18.125 1 38.16 299 GLU B O 1
ATOM 5236 N N . THR B 1 300 ? -10.031 -8.211 16.312 1 46.5 300 THR B N 1
ATOM 5237 C CA . THR B 1 300 ? -10.266 -6.801 16.594 1 46.5 300 THR B CA 1
ATOM 5238 C C . THR B 1 300 ? -10.734 -6.605 18.031 1 46.5 300 THR B C 1
ATOM 5240 O O . THR B 1 300 ? -11.758 -7.156 18.438 1 46.5 300 THR B O 1
ATOM 5243 N N . PRO B 1 301 ? -9.797 -6.188 18.828 1 47.5 301 PRO B N 1
ATOM 5244 C CA . PRO B 1 301 ? -10.367 -5.973 20.172 1 47.5 301 PRO B CA 1
ATOM 5245 C C . PRO B 1 301 ? -11.719 -5.266 20.125 1 47.5 301 PRO B C 1
ATOM 5247 O O . PRO B 1 301 ? -11.922 -4.352 19.328 1 47.5 301 PRO B O 1
ATOM 5250 N N . GLU B 1 302 ? -12.727 -5.883 20.609 1 47.03 302 GLU B N 1
ATOM 5251 C CA . GLU B 1 302 ? -14.102 -5.406 20.672 1 47.03 302 GLU B CA 1
ATOM 5252 C C . GLU B 1 302 ? -14.164 -3.916 21 1 47.03 302 GLU B C 1
ATOM 5254 O O . GLU B 1 302 ? -15.078 -3.213 20.562 1 47.03 302 GLU B O 1
ATOM 5259 N N . HIS B 1 303 ? -13.109 -3.434 21.641 1 48.06 303 HIS B N 1
ATOM 5260 C CA . HIS B 1 303 ? -13.211 -2.066 22.141 1 48.06 303 HIS B CA 1
ATOM 5261 C C . HIS B 1 303 ? -12.758 -1.061 21.078 1 48.06 303 HIS B C 1
ATOM 5263 O O . HIS B 1 303 ? -12.914 0.149 21.266 1 48.06 303 HIS B O 1
ATOM 5269 N N . ILE B 1 304 ? -12.18 -1.521 20.109 1 56.94 304 ILE B N 1
ATOM 5270 C CA . ILE B 1 304 ? -11.82 -0.579 19.047 1 56.94 304 ILE B CA 1
ATOM 5271 C C . ILE B 1 304 ? -13.055 -0.232 18.219 1 56.94 304 ILE B C 1
ATOM 5273 O O . ILE B 1 304 ? -13.625 -1.094 17.547 1 56.94 304 ILE B O 1
ATOM 5277 N N . GLN B 1 305 ? -13.531 1.038 18.531 1 62.69 305 GLN B N 1
ATOM 5278 C CA . GLN B 1 305 ? -14.688 1.521 17.781 1 62.69 305 GLN B CA 1
ATOM 5279 C C . GLN B 1 305 ? -14.266 2.166 16.469 1 62.69 305 GLN B C 1
ATOM 5281 O O . GLN B 1 305 ? -13.461 3.104 16.453 1 62.69 305 GLN B O 1
ATOM 5286 N N . ILE B 1 306 ? -14.523 1.559 15.414 1 76.62 306 ILE B N 1
ATOM 5287 C CA . ILE B 1 306 ? -14.32 2.08 14.062 1 76.62 306 ILE B CA 1
ATOM 5288 C C . ILE B 1 306 ? -15.656 2.48 13.453 1 76.62 306 ILE B C 1
ATOM 5290 O O . ILE B 1 306 ? -16.656 1.773 13.617 1 76.62 306 ILE B O 1
ATOM 5294 N N . VAL B 1 307 ? -15.648 3.783 12.93 1 79.56 307 VAL B N 1
ATOM 5295 C CA . VAL B 1 307 ? -16.891 4.254 12.305 1 79.56 307 VAL B CA 1
ATOM 5296 C C . VAL B 1 307 ? -16.703 4.348 10.797 1 79.56 307 VAL B C 1
ATOM 5298 O O . VAL B 1 307 ? -15.641 4.762 10.32 1 79.56 307 VAL B O 1
ATOM 5301 N N . PRO B 1 308 ? -17.75 3.99 10.047 1 83.88 308 PRO B N 1
ATOM 5302 C CA . PRO B 1 308 ? -17.641 4.043 8.586 1 83.88 308 PRO B CA 1
ATOM 5303 C C . PRO B 1 308 ? -17.719 5.469 8.047 1 83.88 308 PRO B C 1
ATOM 5305 O O . PRO B 1 308 ? -17.219 5.746 6.957 1 83.88 308 PRO B O 1
ATOM 5308 N N . GLY B 1 309 ? -18.203 6.418 8.75 1 88.5 309 GLY B N 1
ATOM 5309 C CA . GLY B 1 309 ? -18.547 7.742 8.258 1 88.5 309 GLY B CA 1
ATOM 5310 C C . GLY B 1 309 ? -20.016 7.883 7.902 1 88.5 309 GLY B C 1
ATOM 5311 O O . GLY B 1 309 ? -20.703 6.883 7.688 1 88.5 309 GLY B O 1
ATOM 5312 N N . ASP B 1 310 ? -20.5 9.125 7.812 1 91.12 310 ASP B N 1
ATOM 5313 C CA . ASP B 1 310 ? -21.938 9.383 7.68 1 91.12 310 ASP B CA 1
ATOM 5314 C C . ASP B 1 310 ? -22.25 10.023 6.332 1 91.12 310 ASP B C 1
ATOM 5316 O O . ASP B 1 310 ? -23.266 9.703 5.711 1 91.12 310 ASP B O 1
ATOM 5320 N N . VAL B 1 311 ? -21.469 10.914 5.906 1 95.06 311 VAL B N 1
ATOM 5321 C CA . VAL B 1 311 ? -21.766 11.75 4.75 1 95.06 311 VAL B CA 1
ATOM 5322 C C . VAL B 1 311 ? -20.719 11.523 3.666 1 95.06 311 VAL B C 1
ATOM 5324 O O . VAL B 1 311 ? -19.516 11.586 3.93 1 95.06 311 VAL B O 1
ATOM 5327 N N . PHE B 1 312 ? -21.234 11.195 2.465 1 95.38 312 PHE B N 1
ATOM 5328 C CA . PHE B 1 312 ? -20.312 11.086 1.338 1 95.38 312 PHE B CA 1
ATOM 5329 C C . PHE B 1 312 ? -19.672 12.43 1.029 1 95.38 312 PHE B C 1
ATOM 5331 O O . PHE B 1 312 ? -20.375 13.445 0.929 1 95.38 312 PHE B O 1
ATOM 5338 N N . ASP B 1 313 ? -18.359 12.516 0.94 1 97.12 313 ASP B N 1
ATOM 5339 C CA . ASP B 1 313 ? -17.578 13.711 0.646 1 97.12 313 ASP B CA 1
ATOM 5340 C C . ASP B 1 313 ? -16.25 13.352 -0.016 1 97.12 313 ASP B C 1
ATOM 5342 O O . ASP B 1 313 ? -15.305 12.914 0.656 1 97.12 313 ASP B O 1
ATOM 5346 N N . ASP B 1 314 ? -16.188 13.531 -1.34 1 96.69 314 ASP B N 1
ATOM 5347 C CA . ASP B 1 314 ? -14.969 13.188 -2.064 1 96.69 314 ASP B CA 1
ATOM 5348 C C . ASP B 1 314 ? -14.164 14.438 -2.41 1 96.69 314 ASP B C 1
ATOM 5350 O O . ASP B 1 314 ? -13.406 14.445 -3.379 1 96.69 314 ASP B O 1
ATOM 5354 N N . SER B 1 315 ? -14.352 15.547 -1.647 1 97.75 315 SER B N 1
ATOM 5355 C CA . SER B 1 315 ? -13.719 16.828 -1.944 1 97.75 315 SER B CA 1
ATOM 5356 C C . SER B 1 315 ? -12.203 16.703 -1.986 1 97.75 315 SER B C 1
ATOM 5358 O O . SER B 1 315 ? -11.555 17.25 -2.881 1 97.75 315 SER B O 1
ATOM 5360 N N . ALA B 1 316 ? -11.625 15.969 -1.049 1 98.31 316 ALA B N 1
ATOM 5361 C CA . ALA B 1 316 ? -10.172 15.805 -1.016 1 98.31 316 ALA B CA 1
ATOM 5362 C C . ALA B 1 316 ? -9.672 15.07 -2.258 1 98.31 316 ALA B C 1
ATOM 5364 O O . ALA B 1 316 ? -8.648 15.445 -2.838 1 98.31 316 ALA B O 1
ATOM 5365 N N . TRP B 1 317 ? -10.406 14.047 -2.674 1 97.75 317 TRP B N 1
ATOM 5366 C CA . TRP B 1 317 ? -10.039 13.281 -3.859 1 97.75 317 TRP B CA 1
ATOM 5367 C C . TRP B 1 317 ? -10.133 14.141 -5.113 1 97.75 317 TRP B C 1
ATOM 5369 O O . TRP B 1 317 ? -9.227 14.141 -5.945 1 97.75 317 TRP B O 1
ATOM 5379 N N . GLN B 1 318 ? -11.242 14.891 -5.195 1 97.81 318 GLN B N 1
ATOM 5380 C CA . GLN B 1 318 ? -11.43 15.766 -6.352 1 97.81 318 GLN B CA 1
ATOM 5381 C C . GLN B 1 318 ? -10.32 16.812 -6.438 1 97.81 318 GLN B C 1
ATOM 5383 O O . GLN B 1 318 ? -9.812 17.094 -7.523 1 97.81 318 GLN B O 1
ATOM 5388 N N . PHE B 1 319 ? -9.984 17.344 -5.359 1 97.94 319 PHE B N 1
ATOM 5389 C CA . PHE B 1 319 ? -8.898 18.312 -5.34 1 97.94 319 PHE B CA 1
ATOM 5390 C C . PHE B 1 319 ? -7.598 17.688 -5.836 1 97.94 319 PHE B C 1
ATOM 5392 O O . PHE B 1 319 ? -6.941 18.234 -6.723 1 97.94 319 PHE B O 1
ATOM 5399 N N . LEU B 1 320 ? -7.195 16.5 -5.293 1 98.12 320 LEU B N 1
ATOM 5400 C CA . LEU B 1 320 ? -5.938 15.844 -5.641 1 98.12 320 LEU B CA 1
ATOM 5401 C C . LEU B 1 320 ? -5.891 15.508 -7.125 1 98.12 320 LEU B C 1
ATOM 5403 O O . LEU B 1 320 ? -4.945 15.883 -7.82 1 98.12 320 LEU B O 1
ATOM 5407 N N . ARG B 1 321 ? -6.859 14.859 -7.594 1 96.62 321 ARG B N 1
ATOM 5408 C CA . ARG B 1 321 ? -6.828 14.383 -8.977 1 96.62 321 ARG B CA 1
ATOM 5409 C C . ARG B 1 321 ? -6.855 15.547 -9.953 1 96.62 321 ARG B C 1
ATOM 5411 O O . ARG B 1 321 ? -6.355 15.438 -11.078 1 96.62 321 ARG B O 1
ATOM 5418 N N . SER B 1 322 ? -7.469 16.672 -9.555 1 96.81 322 SER B N 1
ATOM 5419 C CA . SER B 1 322 ? -7.527 17.828 -10.43 1 96.81 322 SER B CA 1
ATOM 5420 C C . SER B 1 322 ? -6.207 18.594 -10.438 1 96.81 322 SER B C 1
ATOM 5422 O O . SER B 1 322 ? -5.766 19.078 -11.477 1 96.81 322 SER B O 1
ATOM 5424 N N . ARG B 1 323 ? -5.547 18.625 -9.312 1 97.56 323 ARG B N 1
ATOM 5425 C CA . ARG B 1 323 ? -4.367 19.469 -9.172 1 97.56 323 ARG B CA 1
ATOM 5426 C C . ARG B 1 323 ? -3.092 18.672 -9.453 1 97.56 323 ARG B C 1
ATOM 5428 O O . ARG B 1 323 ? -2.045 19.266 -9.742 1 97.56 323 ARG B O 1
ATOM 5435 N N . VAL B 1 324 ? -3.158 17.406 -9.258 1 97.75 324 VAL B N 1
ATOM 5436 C CA . VAL B 1 324 ? -2.072 16.5 -9.602 1 97.75 324 VAL B CA 1
ATOM 5437 C C . VAL B 1 324 ? -2.572 15.445 -10.594 1 97.75 324 VAL B C 1
ATOM 5439 O O . VAL B 1 324 ? -2.873 14.312 -10.211 1 97.75 324 VAL B O 1
ATOM 5442 N N . PRO B 1 325 ? -2.51 15.672 -11.789 1 95.81 325 PRO B N 1
ATOM 5443 C CA . PRO B 1 325 ? -3.285 14.953 -12.797 1 95.81 325 PRO B CA 1
ATOM 5444 C C . PRO B 1 325 ? -2.93 13.469 -12.875 1 95.81 325 PRO B C 1
ATOM 5446 O O . PRO B 1 325 ? -3.766 12.648 -13.258 1 95.81 325 PRO B O 1
ATOM 5449 N N . LYS B 1 326 ? -1.716 13.078 -12.547 1 96.06 326 LYS B N 1
ATOM 5450 C CA . LYS B 1 326 ? -1.365 11.664 -12.633 1 96.06 326 LYS B CA 1
ATOM 5451 C C . LYS B 1 326 ? -2.27 10.812 -11.742 1 96.06 326 LYS B C 1
ATOM 5453 O O . LYS B 1 326 ? -2.463 9.625 -11.992 1 96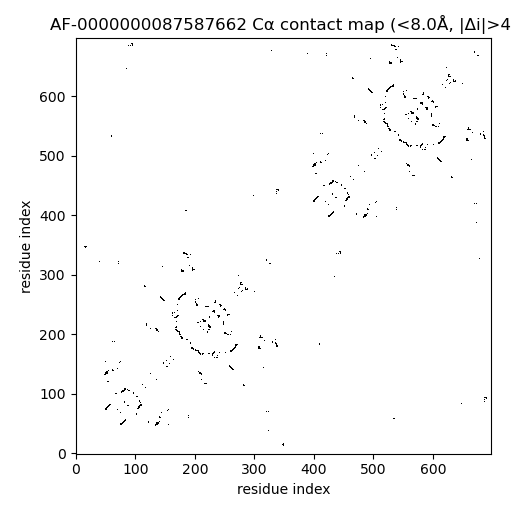.06 326 LYS B O 1
ATOM 5458 N N . TYR B 1 327 ? -2.883 11.414 -10.758 1 97.38 327 TYR B N 1
ATOM 5459 C CA . TYR B 1 327 ? -3.734 10.664 -9.844 1 97.38 327 TYR B CA 1
ATOM 5460 C C . TYR B 1 327 ? -5.07 10.328 -10.484 1 97.38 327 TYR B C 1
ATOM 5462 O O . TYR B 1 327 ? -5.809 9.469 -9.992 1 97.38 327 TYR B O 1
ATOM 5470 N N . SER B 1 328 ? -5.418 10.961 -11.547 1 96.44 328 SER B N 1
ATOM 5471 C CA . SER B 1 328 ? -6.711 10.727 -12.18 1 96.44 328 SER B CA 1
ATOM 5472 C C . SER B 1 328 ? -6.832 9.297 -12.695 1 96.44 328 SER B C 1
ATOM 5474 O O . SER B 1 328 ? -7.938 8.781 -12.867 1 96.44 328 SER B O 1
ATOM 5476 N N . CYS B 1 329 ? -5.758 8.648 -12.891 1 95.75 329 CYS B N 1
ATOM 5477 C CA . CYS B 1 329 ? -5.801 7.289 -13.422 1 95.75 329 CYS B CA 1
ATOM 5478 C C . CYS B 1 329 ? -6.418 6.332 -12.406 1 95.75 329 CYS B C 1
ATOM 5480 O O . CYS B 1 329 ? -6.969 5.297 -12.781 1 95.75 329 CYS B O 1
ATOM 5482 N N . PHE B 1 330 ? -6.395 6.707 -11.148 1 96.38 330 PHE B N 1
ATOM 5483 C CA . PHE B 1 330 ? -6.93 5.832 -10.109 1 96.38 330 PHE B CA 1
ATOM 5484 C C . PHE B 1 330 ? -8.445 5.738 -10.211 1 96.38 330 PHE B C 1
ATOM 5486 O O . PHE B 1 330 ? -9.062 4.887 -9.562 1 96.38 330 PHE B O 1
ATOM 5493 N N . ASP B 1 331 ? -9.016 6.578 -11.055 1 94.62 331 ASP B N 1
ATOM 5494 C CA . ASP B 1 331 ? -10.445 6.445 -11.305 1 94.62 331 ASP B CA 1
ATOM 5495 C C . ASP B 1 331 ? -10.766 5.105 -11.969 1 94.62 331 ASP B C 1
ATOM 5497 O O . ASP B 1 331 ? -11.906 4.641 -11.914 1 94.62 331 ASP B O 1
ATOM 5501 N N . GLU B 1 332 ? -9.797 4.445 -12.594 1 94.19 332 GLU B N 1
ATOM 5502 C CA . GLU B 1 332 ? -9.984 3.152 -13.25 1 94.19 332 GLU B CA 1
ATOM 5503 C C . GLU B 1 332 ? -9.906 2.008 -12.242 1 94.19 332 GLU B C 1
ATOM 5505 O O . GLU B 1 332 ? -10.172 0.854 -12.586 1 94.19 332 GLU B O 1
ATOM 5510 N N . PHE B 1 333 ? -9.547 2.32 -11.039 1 94.38 333 PHE B N 1
ATOM 5511 C CA . PHE B 1 333 ? -9.43 1.316 -9.992 1 94.38 333 PHE B CA 1
ATOM 5512 C C . PHE B 1 333 ? -10.555 1.466 -8.977 1 94.38 333 PHE B C 1
ATOM 5514 O O . PHE B 1 333 ? -10.938 2.584 -8.625 1 94.38 333 PHE B O 1
ATOM 5521 N N . GLU B 1 334 ? -11.07 0.371 -8.547 1 90.31 334 GLU B N 1
ATOM 5522 C CA . GLU B 1 334 ? -12.156 0.372 -7.566 1 90.31 334 GLU B CA 1
ATOM 5523 C C . GLU B 1 334 ? -11.734 -0.315 -6.273 1 90.31 334 GLU B C 1
ATOM 5525 O O . GLU B 1 334 ? -10.914 -1.234 -6.289 1 90.31 334 GLU B O 1
ATOM 5530 N N . ASP B 1 335 ? -12.227 0.214 -5.18 1 89.94 335 ASP B N 1
ATOM 5531 C CA . ASP B 1 335 ? -12.047 -0.457 -3.895 1 89.94 335 ASP B CA 1
ATOM 5532 C C . ASP B 1 335 ? -13.195 -1.429 -3.623 1 89.94 335 ASP B C 1
ATOM 5534 O O . ASP B 1 335 ? -14.359 -1.032 -3.605 1 89.94 335 ASP B O 1
ATOM 5538 N N . PHE B 1 336 ? -12.883 -2.715 -3.322 1 90.62 336 PHE B N 1
ATOM 5539 C CA . PHE B 1 336 ? -13.906 -3.744 -3.209 1 90.62 336 PHE B CA 1
ATOM 5540 C C . PHE B 1 336 ? -14.039 -4.223 -1.768 1 90.62 336 PHE B C 1
ATOM 5542 O O . PHE B 1 336 ? -14.75 -5.191 -1.491 1 90.62 336 PHE B O 1
ATOM 5549 N N . HIS B 1 337 ? -13.43 -3.541 -0.853 1 87.62 337 HIS B N 1
ATOM 5550 C CA . HIS B 1 337 ? -13.32 -4.105 0.487 1 87.62 337 HIS B CA 1
ATOM 5551 C C . HIS B 1 337 ? -14.375 -3.518 1.419 1 87.62 337 HIS B C 1
ATOM 5553 O O . HIS B 1 337 ? -14.375 -3.791 2.621 1 87.62 337 HIS B O 1
ATOM 5559 N N . HIS B 1 338 ? -15.258 -2.684 0.855 1 80.56 338 HIS B N 1
ATOM 5560 C CA . HIS B 1 338 ? -16.375 -2.17 1.643 1 80.56 338 HIS B CA 1
ATOM 5561 C C . HIS B 1 338 ? -17.438 -3.242 1.854 1 80.56 338 HIS B C 1
ATOM 5563 O O . HIS B 1 338 ? -17.469 -4.238 1.127 1 80.56 338 HIS B O 1
ATOM 5569 N N . PRO B 1 339 ? -18.188 -3.098 2.869 1 75.44 339 PRO B N 1
ATOM 5570 C CA . PRO B 1 339 ? -19.234 -4.098 3.096 1 75.44 339 PRO B CA 1
ATOM 5571 C C . PRO B 1 339 ? -20.172 -4.258 1.9 1 75.44 339 PRO B C 1
ATOM 5573 O O . PRO B 1 339 ? -20.438 -3.285 1.188 1 75.44 339 PRO B O 1
ATOM 5576 N N . VAL B 1 340 ? -20.5 -5.504 1.637 1 68.5 340 VAL B N 1
ATOM 5577 C CA . VAL B 1 340 ? -21.391 -5.809 0.527 1 68.5 340 VAL B CA 1
ATOM 5578 C C . VAL B 1 340 ? -22.766 -5.211 0.799 1 68.5 340 VAL B C 1
ATOM 5580 O O . VAL B 1 340 ? -23.328 -5.387 1.885 1 68.5 340 VAL B O 1
ATOM 5583 N N . GLU B 1 341 ? -23.016 -4.133 0.167 1 58.84 341 GLU B N 1
ATOM 5584 C CA . GLU B 1 341 ? -24.359 -3.576 0.37 1 58.84 341 GLU B CA 1
ATOM 5585 C C . GLU B 1 341 ? -25.438 -4.621 0.093 1 58.84 341 GLU B C 1
ATOM 5587 O O . GLU B 1 341 ? -25.297 -5.43 -0.825 1 58.84 341 GLU B O 1
ATOM 5592 N N . ASP B 1 342 ? -26.156 -5.086 1.117 1 46.62 342 ASP B N 1
ATOM 5593 C CA . ASP B 1 342 ? -27.391 -5.801 0.805 1 46.62 342 ASP B CA 1
ATOM 5594 C C . ASP B 1 342 ? -28.094 -5.188 -0.404 1 46.62 342 ASP B C 1
ATOM 5596 O O . ASP B 1 342 ? -28.125 -3.963 -0.554 1 46.62 342 ASP B O 1
ATOM 5600 N N . PRO B 1 343 ? -28.297 -6.008 -1.519 1 38.91 343 PRO B N 1
ATOM 5601 C CA . PRO B 1 343 ? -29.156 -5.395 -2.529 1 38.91 343 PRO B CA 1
ATOM 5602 C C . PRO B 1 343 ? -30.328 -4.629 -1.92 1 38.91 343 PRO B C 1
ATOM 5604 O O . PRO B 1 343 ? -30.797 -4.977 -0.833 1 38.91 343 PRO B O 1
ATOM 5607 N N . PRO B 1 344 ? -30.516 -3.359 -2.303 1 34.34 344 PRO B N 1
ATOM 5608 C CA . PRO B 1 344 ? -31.781 -2.826 -1.787 1 34.34 344 PRO B CA 1
ATOM 5609 C C . PRO B 1 344 ? -32.906 -3.859 -1.805 1 34.34 344 PRO B C 1
ATOM 5611 O O . PRO B 1 344 ? -33 -4.645 -2.752 1 34.34 344 PRO B O 1
ATOM 5614 N N . LYS B 1 345 ? -33.562 -4.23 -0.632 1 31.23 345 LYS B N 1
ATOM 5615 C CA . LYS B 1 345 ? -34.812 -4.988 -0.598 1 31.23 345 LYS B CA 1
ATOM 5616 C C . LYS B 1 345 ? -35.781 -4.488 -1.661 1 31.23 345 LYS B C 1
ATOM 5618 O O . LYS B 1 345 ? -35.969 -3.281 -1.823 1 31.23 345 LYS B O 1
ATOM 5623 N N . THR B 1 346 ? -36 -5.32 -2.609 1 27.47 346 THR B N 1
ATOM 5624 C CA . THR B 1 346 ? -37.125 -5.07 -3.518 1 27.47 346 THR B CA 1
ATOM 5625 C C . THR B 1 346 ? -38.312 -4.504 -2.76 1 27.47 346 THR B C 1
ATOM 5627 O O . THR B 1 346 ? -38.75 -5.078 -1.762 1 27.47 346 THR B O 1
ATOM 5630 N N . LYS B 1 347 ? -38.625 -3.27 -2.969 1 25.73 347 LYS B N 1
ATOM 5631 C CA . LYS B 1 347 ? -40 -2.791 -2.678 1 25.73 347 LYS B CA 1
ATOM 5632 C C . LYS B 1 347 ? -41.031 -3.793 -3.145 1 25.73 347 LYS B C 1
ATOM 5634 O O . LYS B 1 347 ? -41.125 -4.109 -4.332 1 25.73 347 LYS B O 1
ATOM 5639 N N . ILE B 1 348 ? -41.375 -4.77 -2.271 1 25 348 ILE B N 1
ATOM 5640 C CA . ILE B 1 348 ? -42.688 -5.344 -2.461 1 25 348 ILE B CA 1
ATOM 5641 C C . ILE B 1 348 ? -43.719 -4.227 -2.715 1 25 348 ILE B C 1
ATOM 5643 O O . ILE B 1 348 ? -43.938 -3.367 -1.858 1 25 348 ILE B O 1
ATOM 5647 N N . ASN B 1 349 ? -43.875 -3.926 -4.035 1 21.61 349 ASN B N 1
ATOM 5648 C CA . ASN B 1 349 ? -45.25 -3.582 -4.297 1 21.61 349 ASN B CA 1
ATOM 5649 C C . ASN B 1 349 ? -46.188 -4.75 -3.998 1 21.61 349 ASN B C 1
ATOM 5651 O O . ASN B 1 349 ? -45.906 -5.887 -4.383 1 21.61 349 ASN B O 1
#

Foldseek 3Di:
DDPPDPCPDDDDDDDFDDDPDDPVPDPPPPPPPPPPPPPPPPPDDDPFAEEEEEEDEPCVLAQVLLQLLQVLQPHQAYEYAYQDPVQVCVVVQVVCCPPPRCVRYDYDDAHDLDLQRLQVSVVVCLVVCVVRHFKYWQDYSQKHKFFQAPVDRHPVVLCVQADVVQFFKEKAFEWEFFLLQFADDDSAHLLVRTFFIAPATFFFIAMMHGSQQFDTQLGSRDTHGHPPGFYAYSQGHPHGADDPDPSRGGGPVNRDRGMHMYGHQCNHVVSNCCDQAPVADSNGNPPNDPPDPDDPPDDSPPPDDGDSHDHGGSSSVVSSCSSPVVSVVCVVPDDDRHDDPDDPPPRRD/DDPPDPPPDDDDDDQQDDDPDDPVPDPPPPPPPPPPPPPPPPPDDDPFAEEEEEEDEPCVLAQVLLQLLQVLQPHQAYEYAYQDPVQVCVVVQVVCCPPPRCVRYDYDDAHDLDLQRLQVSVVVCLVVCVVRHFKYWQDYSQKHKFFQAPVDRHPVVLCVQADVVQFFKEKAFEWEFFLLQFADDDSAHLLVRTFFIAPATFFFIAMMHGSQQFDTQLGSRDTHGHPPGFYAYSQGHPHGADDPDPSRGGGPVNRDRGMHMYGHQCNHVVSNCCDQAPVADSNGNPPNDPPDPDPPPDDSPPPDDGDSHDHGGSSSVVSSCSSPVVSVVCVVPDDDRHDDPDDPPPPSD

Organism: Thalassiosira oceanica (NCBI:txid159749)

Radius of gyration: 30.05 Å; Cα contacts (8 Å, |Δi|>4): 1297; chains: 2; bounding box: 120×85×72 Å

InterPro domains:
  IPR008166 Glycosyltransferase family 92 [PF01697] (49-179)

Sequence (698 aa):
MTTWTSNTQQPTEAAQNSIAATIRGGRDAHQRHQPSSASLGSGKEYPFEVAICVLMKDAENYFEEWLEYHFAMGFDAVYIYDNSPSFELKNWYGNTRNHSTFGKAEVIHWLDESVYNQNHAYADCVEKFGHKTDYFAFIDVDEFLVIRSPKYNDIQSILEDYLVPYGGALTVNWMLVGSSNNSVYSPLPITKRNQYRAKEAHPVVKSFAKTSDYIEHINPHGVEVRSPATIHTTKYPGALFKPASSTFASDHERPSDILLLYHYRFGSKKEYVFKRCIRGEAAGNTWCDGNDGIRIEAETPEHIQIVPGDVFDDSAWQFLRSRVPKYSCFDEFEDFHHPVEDPPKTKINMTTWTSNTQQPTEAAQNSIAATIRGGRDAHQRHQPSSASLGSGKEYPFEVAICVLMKDAENYFEEWLEYHFAMGFDAVYIYDNSPSFELKNWYGNTRNHSTFGKAEVIHWLDESVYNQNHAYADCVEKFGHKTDYFAFIDVDEFLVIRSPKYNDIQSILEDYLVPYGGALTVNWMLVGSSNNSVYSPLPITKRNQYRAKEAHPVVKSFAKTSDYIEHINPHGVEVRSPATIHTTKYPGALFKPASSTFASDHERPSDILLLYHYRFGSKKEYVFKRCIRGEAAGNTWCDGNDGIRIEAETPEHIQIVPGDVFDDSAWQFLRSRVPKYSCFDEFEDFHHPVEDPPKTKIN

Nearest PDB structures (foldseek):
  3bcv-assembly1_B  TM=6.243E-01  e=2.432E-04  Bacteroides fragilis NCTC 9343
  1xhl-assembly1_A  TM=5.119E-01  e=1.081E-01  Caenorhabditis elegans
  3svt-assembly1_B  TM=4.782E-01  e=1.014E-01  Mycobacterium ulcerans Agy99
  6m9u-assembly1_A  TM=6.029E-01  e=5.635E-01  Bifidobacterium adolescentis L2-32
  6ow4-assembly3_G-2  TM=5.342E-01  e=4.371E-01  Bifidobacterium adolescentis L2-32

pLDDT: mean 78.99, std 27.38, range [17.31, 98.94]

Solvent-accessible surface area (backbone atoms only — not comparable to full-atom values): 39234 Å² total; per-residue (Å²): 136,84,80,80,81,82,81,78,81,81,85,80,84,70,78,26,67,74,81,77,72,73,84,71,73,77,79,68,77,71,71,74,71,67,73,70,79,67,66,83,60,84,67,84,83,67,100,66,39,37,27,37,39,28,65,43,60,93,43,56,81,45,44,66,62,47,48,53,44,43,45,63,33,54,43,62,32,36,41,35,31,32,49,39,85,76,40,75,55,52,27,32,51,60,59,23,59,83,35,88,66,61,32,40,48,45,76,41,80,38,89,62,87,48,79,53,32,62,35,52,50,47,48,50,44,47,71,74,44,36,89,76,28,47,31,37,34,44,54,49,76,52,48,43,80,38,75,56,30,87,88,46,87,34,55,58,60,47,36,57,60,43,25,65,83,65,39,16,26,33,40,35,20,28,28,47,29,18,19,40,45,18,48,47,64,60,73,56,61,62,46,67,65,39,31,16,20,46,87,58,60,33,36,46,27,30,32,33,32,26,43,92,25,51,72,43,56,78,38,80,28,16,70,42,52,41,84,88,43,48,48,21,31,58,70,44,72,76,33,68,57,64,58,76,48,94,61,45,32,36,37,82,79,36,49,64,62,41,40,31,29,37,30,48,76,32,52,12,53,50,47,32,49,39,42,42,48,67,71,34,38,85,78,54,58,70,73,42,62,58,91,78,82,61,80,78,77,77,73,74,59,85,79,66,82,79,53,37,42,72,34,83,52,51,62,61,30,52,49,38,29,68,68,42,56,79,52,47,56,54,73,79,56,80,86,43,35,30,65,57,70,71,69,78,74,76,74,69,59,133,86,80,81,81,78,84,74,80,77,82,86,84,74,67,51,75,70,83,74,73,72,83,70,74,77,78,70,77,69,71,74,70,66,72,72,80,68,66,84,60,84,66,83,83,66,101,66,39,37,29,35,39,29,64,42,59,95,44,56,81,44,46,66,62,46,48,54,44,43,44,62,33,54,42,62,32,36,42,37,32,32,50,38,88,77,40,74,56,53,27,32,49,61,59,22,59,84,35,90,67,60,32,40,47,45,74,40,80,38,89,62,87,49,78,54,32,61,38,51,49,47,47,49,44,49,70,73,45,34,89,77,27,47,29,38,34,44,54,48,75,52,46,43,79,37,76,56,30,87,87,45,88,35,56,58,61,47,37,57,60,43,26,64,82,66,40,15,25,33,39,36,20,28,28,47,31,18,20,40,46,20,49,47,65,60,74,58,60,63,46,68,66,38,29,16,20,46,86,56,59,33,36,46,26,30,32,33,30,27,45,91,24,52,72,44,56,78,37,79,28,17,69,41,52,42,83,91,41,46,49,21,32,56,69,44,72,75,33,68,55,64,57,77,48,95,61,44,34,37,36,81,80,35,50,64,62,43,41,31,29,37,30,47,76,33,53,12,53,49,48,31,50,39,41,42,49,68,72,34,40,85,77,56,59,68,71,42,62,59,91,81,80,61,80,76,77,75,75,74,59,83,78,65,83,79,56,38,43,71,33,84,51,51,62,62,30,53,50,38,28,68,68,41,56,79,52,45,57,54,74,80,57,81,85,42,35,30,66,60,72,70,71,79,76,74,76,80,42